Protein AF-0000000074026708 (afdb_homodimer)

Secondary structure (DSSP, 8-state):
---HHHHHHHHHHHHHHTTSS-TTPBPPPHHHHHHHHT--HHHHHHHHHHHHHTTSEEEETTTEEEE-PPPPPPTTBTTB---HHHHHHHTTPPEEEEEEEEEEEE--HHHHHHHT--TT-EEEEEEEEEEETTEEEEEEEEEEETTSHHHHHHHHHS---S-HHHHIIIII---EEEEEEEEE---TT-HHHHTT-SSTT--EEEEEEEEEETT--EEEEEEEEEETTT--EEEEEE---/---HHHHHHHHHHHHHHTTSS-TTPBPPPHHHHHHHHT--HHHHHHHHHHHHHTTSEEEETTTEEEE-PPPPPPTTBTTB---HHHHHHHTTPPEEEEEEEEEEEE--HHHHHHHT--TT-EEEEEEEEEEETTEEEEEEEEEEETTSHHHHHHHHHS---S-HHHHIIIII---EEEEEEEEE---TT-HHHHTT-SSTT--EEEEEEEEEETT--EEEEEEEEEETTT--EEEEEE---

Organism: NCBI:txid312168

Foldseek 3Di:
DPQPLVVLLVVVVVCDVVCVADAFDFDDDLVVSCVVSVHDSVSPVSNLVVCVVQVQWDQDPPPGIGGHDGDDDDQQEPQDDDWPCVQCVSLVFDKDDKDKDKDKDFADPVFCVLQVHDGRAIWIWIWIFIDTPRAGFKIKIKTFGCPDQVNVVCVVVVDQPDIPQVSCCPPVVFHWDDKDKDKDQDDLPPPVVVSRDPDSPFGKIWIWIFIATPVRRTGIIMTMIGRCVRGPYDHDDDDDD/DPQPLVVLLVVVVVCDVVCVADAFDFDDDLVVSCVVSVHDSVSPVSNLVVCVVQVQWDQDPPPGIGGHDGDDDDQQEPQDDDWPVVQCVSLVFDKDDKDKDKDKDFADPVFCVLQVHDGRAIWIWIWIFIDTPRATFKIKIKTFGCPDQVNVVCVVVVDQPDIPQVSCCPPVVFHWDDKDKDKDQDDLPDPVVVSRDPDSPFGKIWIWIFIATPVRHTGIIMTMIGRCVRGPYDHDDDDDD

Sequence (482 aa):
MIPSYLKIKEEIEKMIENKELAIGERLPSEYEMANYFNVSRDTFRSAVKLLEQEGKLLVKHGIGTFVIKPLSSIPSSLEKLQSMSSMIRIAGLKEGETKEEITKDQCNREWAEALDIKEGTSVIILERIRTANDEPVALTINIISKTSNLGRVLEQKGYLSGSLFTFLEKECNIHIIRADTEIIVPSKNDANIKKLQITKDTPVLLLKQVHYDERNKPIFYALDYFRNDIFRFWIRRERIEMIPSYLKIKEEIEKMIENKELAIGERLPSEYEMANYFNVSRDTFRSAVKLLEQEGKLLVKHGIGTFVIKPLSSIPSSLEKLQSMSSMIRIAGLKEGETKEEITKDQCNREWAEALDIKEGTSVIILERIRTANDEPVALTINIISKTSNLGRVLEQKGYLSGSLFTFLEKECNIHIIRADTEIIVPSKNDANIKKLQITKDTPVLLLKQVHYDERNKPIFYALDYFRNDIFRFWIRRERIE

Structure (mmCIF, N/CA/C/O backbone):
data_AF-0000000074026708-model_v1
#
loop_
_entity.id
_entity.type
_entity.pdbx_description
1 polymer 'GntR family transcriptional regulator'
#
loop_
_atom_site.group_PDB
_atom_site.id
_atom_site.type_symbol
_atom_site.label_atom_id
_atom_site.label_alt_id
_atom_site.label_comp_id
_atom_site.label_asym_id
_atom_site.label_entity_id
_atom_site.label_seq_id
_atom_site.pdbx_PDB_ins_code
_atom_site.Cartn_x
_atom_site.Cartn_y
_atom_site.Cartn_z
_atom_site.occupancy
_atom_site.B_iso_or_equiv
_atom_site.auth_seq_id
_atom_site.auth_comp_id
_atom_site.auth_asym_id
_atom_site.auth_atom_id
_atom_site.pdbx_PDB_model_num
ATOM 1 N N . MET A 1 1 ? 36.594 -9.57 10.727 1 55.69 1 MET A N 1
ATOM 2 C CA . MET A 1 1 ? 36.812 -8.164 11.086 1 55.69 1 MET A CA 1
ATOM 3 C C . MET A 1 1 ? 35.688 -7.293 10.5 1 55.69 1 MET A C 1
ATOM 5 O O . MET A 1 1 ? 35.281 -7.488 9.359 1 55.69 1 MET A O 1
ATOM 9 N N . ILE A 1 2 ? 34.969 -6.57 11.211 1 72.38 2 ILE A N 1
ATOM 10 C CA . ILE A 1 2 ? 33.875 -5.777 10.688 1 72.38 2 ILE A CA 1
ATOM 11 C C . ILE A 1 2 ? 34.406 -4.691 9.758 1 72.38 2 ILE A C 1
ATOM 13 O O . ILE A 1 2 ? 35.375 -4.016 10.078 1 72.38 2 ILE A O 1
ATOM 17 N N . PRO A 1 3 ? 33.969 -4.676 8.523 1 85.12 3 PRO A N 1
ATOM 18 C CA . PRO A 1 3 ? 34.438 -3.631 7.605 1 85.12 3 PRO A CA 1
ATOM 19 C C . PRO A 1 3 ? 34.406 -2.236 8.227 1 85.12 3 PRO A C 1
ATOM 21 O O . PRO A 1 3 ? 33.5 -1.93 9.008 1 85.12 3 PRO A O 1
ATOM 24 N N . SER A 1 4 ? 35.531 -1.54 8 1 87.5 4 SER A N 1
ATOM 25 C CA . SER A 1 4 ? 35.719 -0.222 8.602 1 87.5 4 SER A CA 1
ATOM 26 C C . SER A 1 4 ? 34.469 0.643 8.414 1 87.5 4 SER A C 1
ATOM 28 O O . SER A 1 4 ? 34.062 1.39 9.312 1 87.5 4 SER A O 1
ATOM 30 N N . TYR A 1 5 ? 33.844 0.557 7.277 1 90.12 5 TYR A N 1
ATOM 31 C CA . TYR A 1 5 ? 32.688 1.418 7.008 1 90.12 5 TYR A CA 1
ATOM 32 C C . TYR A 1 5 ? 31.547 1.093 7.941 1 90.12 5 TYR A C 1
ATOM 34 O O . TYR A 1 5 ? 30.781 1.981 8.32 1 90.12 5 TYR A O 1
ATOM 42 N N . LEU A 1 6 ? 31.391 -0.056 8.359 1 91.44 6 LEU A N 1
ATOM 43 C CA . LEU A 1 6 ? 30.328 -0.438 9.289 1 91.44 6 LEU A CA 1
ATOM 44 C C . LEU A 1 6 ? 30.594 0.13 10.68 1 91.44 6 LEU A C 1
ATOM 46 O O . LEU A 1 6 ? 29.672 0.529 11.383 1 91.44 6 LEU A O 1
ATOM 50 N N . LYS A 1 7 ? 31.938 0.086 11.023 1 91.75 7 LYS A N 1
ATOM 51 C CA . LYS A 1 7 ? 32.312 0.684 12.305 1 91.75 7 LYS A CA 1
ATOM 52 C C . LYS A 1 7 ? 31.969 2.172 12.336 1 91.75 7 LYS A C 1
ATOM 54 O O . LYS A 1 7 ? 31.438 2.672 13.336 1 91.75 7 LYS A O 1
ATOM 59 N N . ILE A 1 8 ? 32.25 2.809 11.281 1 93.69 8 ILE A N 1
ATOM 60 C CA . ILE A 1 8 ? 31.969 4.234 11.164 1 93.69 8 ILE A CA 1
ATOM 61 C C . ILE A 1 8 ? 30.453 4.473 11.227 1 93.69 8 ILE A C 1
ATOM 63 O O . ILE A 1 8 ? 30 5.395 11.898 1 93.69 8 ILE A O 1
ATOM 67 N N . LYS A 1 9 ? 29.719 3.682 10.484 1 94.5 9 LYS A N 1
ATOM 68 C CA . LYS A 1 9 ? 28.266 3.777 10.523 1 94.5 9 LYS A CA 1
ATOM 69 C C . LYS A 1 9 ? 27.75 3.721 11.953 1 94.5 9 LYS A C 1
ATOM 71 O O . LYS A 1 9 ? 26.922 4.547 12.352 1 94.5 9 LYS A O 1
ATOM 76 N N . GLU A 1 10 ? 28.203 2.791 12.68 1 93.44 10 GLU A N 1
ATOM 77 C CA . GLU A 1 10 ? 27.766 2.6 14.055 1 93.44 10 GLU A CA 1
ATOM 78 C C . GLU A 1 10 ? 28.125 3.799 14.93 1 93.44 10 GLU A C 1
ATOM 80 O O . GLU A 1 10 ? 27.344 4.223 15.773 1 93.44 10 GLU A O 1
ATOM 85 N N . GLU A 1 11 ? 29.297 4.277 14.727 1 93.5 11 GLU A N 1
ATOM 86 C CA . GLU A 1 11 ? 29.75 5.426 15.508 1 93.5 11 GLU A CA 1
ATOM 87 C C . GLU A 1 11 ? 28.875 6.648 15.234 1 93.5 11 GLU A C 1
ATOM 89 O O . GLU A 1 11 ? 28.5 7.363 16.156 1 93.5 11 GLU A O 1
ATOM 94 N N . ILE A 1 12 ? 28.594 6.789 14.023 1 94 12 ILE A N 1
ATOM 95 C CA . ILE A 1 12 ? 27.75 7.922 13.656 1 94 12 ILE A CA 1
ATOM 96 C C . ILE A 1 12 ? 26.359 7.75 14.266 1 94 12 ILE A C 1
ATOM 98 O O . ILE A 1 12 ? 25.781 8.703 14.789 1 94 12 ILE A O 1
ATOM 102 N N . GLU A 1 13 ? 25.859 6.562 14.172 1 93.31 13 GLU A N 1
ATOM 103 C CA . GLU A 1 13 ? 24.562 6.266 14.773 1 93.31 13 GLU A CA 1
ATOM 104 C C . GLU A 1 13 ? 24.562 6.598 16.266 1 93.31 13 GLU A C 1
ATOM 106 O O . GLU A 1 13 ? 23.609 7.168 16.781 1 93.31 13 GLU A O 1
ATOM 111 N N . LYS A 1 14 ? 25.609 6.285 16.906 1 92.75 14 LYS A N 1
ATOM 112 C CA . LYS A 1 14 ? 25.75 6.57 18.344 1 92.75 14 LYS A CA 1
ATOM 113 C C . LYS A 1 14 ? 25.766 8.078 18.594 1 92.75 14 LYS A C 1
ATOM 115 O O . LYS A 1 14 ? 25.156 8.555 19.562 1 92.75 14 LYS A O 1
ATOM 120 N N . MET A 1 15 ? 26.484 8.727 17.766 1 92.94 15 MET A N 1
ATOM 121 C CA . MET A 1 15 ? 26.562 10.18 17.906 1 92.94 15 MET A CA 1
ATOM 122 C C . MET A 1 15 ? 25.188 10.812 17.766 1 92.94 15 MET A C 1
ATOM 124 O O . MET A 1 15 ? 24.859 11.773 18.453 1 92.94 15 MET A O 1
ATOM 128 N N . ILE A 1 16 ? 24.391 10.219 16.922 1 91.06 16 ILE A N 1
ATOM 129 C CA . ILE A 1 16 ? 23.031 10.703 16.703 1 91.06 16 ILE A CA 1
ATOM 130 C C . ILE A 1 16 ? 22.172 10.383 17.922 1 91.06 16 ILE A C 1
ATOM 132 O O . ILE A 1 16 ? 21.453 11.242 18.422 1 91.06 16 ILE A O 1
ATOM 136 N N . GLU A 1 17 ? 22.297 9.203 18.375 1 87.81 17 GLU A N 1
ATOM 137 C CA . GLU A 1 17 ? 21.516 8.719 19.5 1 87.81 17 GLU A CA 1
ATOM 138 C C . GLU A 1 17 ? 21.844 9.5 20.766 1 87.81 17 GLU A C 1
ATOM 140 O O . GLU A 1 17 ? 20.938 9.797 21.562 1 87.81 17 GLU A O 1
ATOM 145 N N . ASN A 1 18 ? 23.125 9.852 20.875 1 91 18 ASN A N 1
ATOM 146 C CA . ASN A 1 18 ? 23.578 10.562 22.062 1 91 18 ASN A CA 1
ATOM 147 C C . ASN A 1 18 ? 23.406 12.07 21.922 1 91 18 ASN A C 1
ATOM 149 O O . ASN A 1 18 ? 23.875 12.836 22.766 1 91 18 ASN A O 1
ATOM 153 N N . LYS A 1 19 ? 22.828 12.461 20.828 1 88.81 19 LYS A N 1
ATOM 154 C CA . LYS A 1 19 ? 22.484 13.852 20.562 1 88.81 19 LYS A CA 1
ATOM 155 C C . LYS A 1 19 ? 23.734 14.695 20.359 1 88.81 19 LYS A C 1
ATOM 157 O O . LYS A 1 19 ? 23.703 15.914 20.562 1 88.81 19 LYS A O 1
ATOM 162 N N . GLU A 1 20 ? 24.844 14.023 20.109 1 90.81 20 GLU A N 1
ATOM 163 C CA . GLU A 1 20 ? 26.031 14.742 19.688 1 90.81 20 GLU A CA 1
ATOM 164 C C . GLU A 1 20 ? 25.828 15.344 18.297 1 90.81 20 GLU A C 1
ATOM 166 O O . GLU A 1 20 ? 26.391 16.406 17.984 1 90.81 20 GLU A O 1
ATOM 171 N N . LEU A 1 21 ? 25.125 14.648 17.5 1 91.81 21 LEU A N 1
ATOM 172 C CA . LEU A 1 21 ? 24.609 15.133 16.219 1 91.81 21 LEU A CA 1
ATOM 173 C C . LEU A 1 21 ? 23.094 15.312 16.266 1 91.81 21 LEU A C 1
ATOM 175 O O . LEU A 1 21 ? 22.344 14.336 16.391 1 91.81 21 LEU A O 1
ATOM 179 N N . ALA A 1 22 ? 22.672 16.5 16.188 1 90.69 22 ALA A N 1
ATOM 180 C CA . ALA A 1 22 ? 21.25 16.797 16.344 1 90.69 22 ALA A CA 1
ATOM 181 C C . ALA A 1 22 ? 20.484 16.578 15.039 1 90.69 22 ALA A C 1
ATOM 183 O O . ALA A 1 22 ? 21.031 16.781 13.953 1 90.69 22 ALA A O 1
ATOM 184 N N . ILE A 1 23 ? 19.25 16.156 15.156 1 88.69 23 ILE A N 1
ATOM 185 C CA . ILE A 1 23 ? 18.375 16.047 13.984 1 88.69 23 ILE A CA 1
ATOM 186 C C . ILE A 1 23 ? 18.297 17.391 13.281 1 88.69 23 ILE A C 1
ATOM 188 O O . ILE A 1 23 ? 18.094 18.422 13.922 1 88.69 23 ILE A O 1
ATOM 192 N N . GLY A 1 24 ? 18.547 17.344 12.008 1 88.38 24 GLY A N 1
ATOM 193 C CA . GLY A 1 24 ? 18.531 18.562 11.211 1 88.38 24 GLY A CA 1
ATOM 194 C C . GLY A 1 24 ? 19.906 19.172 11 1 88.38 24 GLY A C 1
ATOM 195 O O . GLY A 1 24 ? 20.078 20.016 10.125 1 88.38 24 GLY A O 1
ATOM 196 N N . GLU A 1 25 ? 20.859 18.734 11.703 1 91.69 25 GLU A N 1
ATOM 197 C CA . GLU A 1 25 ? 22.219 19.297 11.664 1 91.69 25 GLU A CA 1
ATOM 198 C C . GLU A 1 25 ? 22.953 18.859 10.406 1 91.69 25 GLU A C 1
ATOM 200 O O . GLU A 1 25 ? 22.859 17.703 9.992 1 91.69 25 GLU A O 1
ATOM 205 N N . ARG A 1 26 ? 23.688 19.812 9.836 1 93.88 26 ARG A N 1
ATOM 206 C CA . ARG A 1 26 ? 24.578 19.5 8.719 1 93.88 26 ARG A CA 1
ATOM 207 C C . ARG A 1 26 ? 25.891 18.906 9.211 1 93.88 26 ARG A C 1
ATOM 209 O O . ARG A 1 26 ? 26.531 19.453 10.109 1 93.88 26 ARG A O 1
ATOM 216 N N . LEU A 1 27 ? 26.234 17.797 8.617 1 94.62 27 LEU A N 1
ATOM 217 C CA . LEU A 1 27 ? 27.531 17.219 8.953 1 94.62 27 LEU A CA 1
ATOM 218 C C . LEU A 1 27 ? 28.656 18.062 8.383 1 94.62 27 LEU A C 1
ATOM 220 O O . LEU A 1 27 ? 28.5 18.703 7.344 1 94.62 27 LEU A O 1
ATOM 224 N N . PRO A 1 28 ? 29.812 17.969 9.086 1 93.56 28 PRO A N 1
ATOM 225 C CA . PRO A 1 28 ? 31.016 18.531 8.453 1 93.56 28 PRO A CA 1
ATOM 226 C C . PRO A 1 28 ? 31.312 17.906 7.09 1 93.56 28 PRO A C 1
ATOM 228 O O . PRO A 1 28 ? 30.656 16.938 6.695 1 93.56 28 PRO A O 1
ATOM 231 N N . SER A 1 29 ? 32.25 18.484 6.348 1 93.25 29 SER A N 1
ATOM 232 C CA . SER A 1 29 ? 32.562 18 5.012 1 93.25 29 SER A CA 1
ATOM 233 C C . SER A 1 29 ? 33.031 16.547 5.047 1 93.25 29 SER A C 1
ATOM 235 O O . SER A 1 29 ? 33.5 16.062 6.082 1 93.25 29 SER A O 1
ATOM 237 N N . GLU A 1 30 ? 32.875 15.945 3.871 1 93 30 GLU A N 1
ATOM 238 C CA . GLU A 1 30 ? 33.344 14.562 3.742 1 93 30 GLU A CA 1
ATOM 239 C C . GLU A 1 30 ? 34.812 14.438 4.141 1 93 30 GLU A C 1
ATOM 241 O O . GLU A 1 30 ? 35.188 13.484 4.824 1 93 30 GLU A O 1
ATOM 246 N N . TYR A 1 31 ? 35.594 15.438 3.727 1 92.88 31 TYR A N 1
ATOM 247 C CA . TYR A 1 31 ? 37.031 15.453 4.047 1 92.88 31 TYR A CA 1
ATOM 248 C C . TYR A 1 31 ? 37.25 15.531 5.555 1 92.88 31 TYR A C 1
ATOM 250 O O . TYR A 1 31 ? 38 14.742 6.117 1 92.88 31 TYR A O 1
ATOM 258 N N . GLU A 1 32 ? 36.594 16.438 6.184 1 95.12 32 GLU A N 1
ATOM 259 C CA . GLU A 1 32 ? 36.719 16.641 7.621 1 95.12 32 GLU A CA 1
ATOM 260 C C . GLU A 1 32 ? 36.281 15.398 8.398 1 95.12 32 GLU A C 1
ATOM 262 O O . GLU A 1 32 ? 36.938 15 9.359 1 95.12 32 GLU A O 1
ATOM 267 N N . MET A 1 33 ? 35.281 14.758 7.969 1 95.12 33 MET A N 1
ATOM 268 C CA . MET A 1 33 ? 34.719 13.602 8.68 1 95.12 33 MET A CA 1
ATOM 269 C C . MET A 1 33 ? 35.625 12.375 8.484 1 95.12 33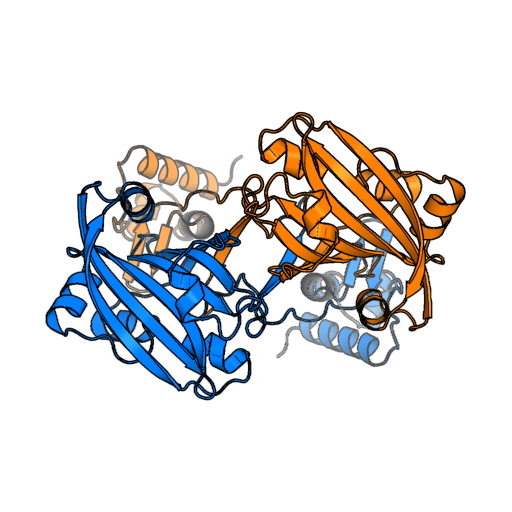 MET A C 1
ATOM 271 O O . MET A 1 33 ? 35.844 11.617 9.422 1 95.12 33 MET A O 1
ATOM 275 N N . ALA A 1 34 ? 36.031 12.203 7.254 1 94.75 34 ALA A N 1
ATOM 276 C CA . ALA A 1 34 ? 36.969 11.117 6.996 1 94.75 34 ALA A CA 1
ATOM 277 C C . ALA A 1 34 ? 38.219 11.25 7.867 1 94.75 34 ALA A C 1
ATOM 279 O O . ALA A 1 34 ? 38.688 10.266 8.445 1 94.75 34 ALA A O 1
ATOM 280 N N . ASN A 1 35 ? 38.719 12.477 8 1 95.19 35 ASN A N 1
ATOM 281 C CA . ASN A 1 35 ? 39.875 12.75 8.852 1 95.19 35 ASN A CA 1
ATOM 282 C C . ASN A 1 35 ? 39.562 12.477 10.32 1 95.19 35 ASN A C 1
ATOM 284 O O . ASN A 1 35 ? 40.375 11.898 11.031 1 95.19 35 ASN A O 1
ATOM 288 N N . TYR A 1 36 ? 38.438 12.852 10.695 1 94.19 36 TYR A N 1
ATOM 289 C CA . TYR A 1 36 ? 38.031 12.664 12.07 1 94.19 36 TYR A CA 1
ATOM 290 C C . TYR A 1 36 ? 38 11.188 12.445 1 94.19 36 TYR A C 1
ATOM 292 O O . TYR A 1 36 ? 38.438 10.812 13.539 1 94.19 36 TYR A O 1
ATOM 300 N N . PHE A 1 37 ? 37.594 10.352 11.562 1 94.62 37 PHE A N 1
ATOM 301 C CA . PHE A 1 37 ? 37.469 8.93 11.828 1 94.62 37 PHE A CA 1
ATOM 302 C C . PHE A 1 37 ? 38.719 8.18 11.406 1 94.62 37 PHE A C 1
ATOM 304 O O . PHE A 1 37 ? 38.812 6.965 11.57 1 94.62 37 PHE A O 1
ATOM 311 N N . ASN A 1 38 ? 39.594 8.867 10.812 1 94.44 38 ASN A N 1
ATOM 312 C CA . ASN A 1 38 ? 40.875 8.312 10.359 1 94.44 38 ASN A CA 1
ATOM 313 C C . ASN A 1 38 ? 40.656 7.215 9.32 1 94.44 38 ASN A C 1
ATOM 315 O O . ASN A 1 38 ? 41.219 6.113 9.469 1 94.44 38 ASN A O 1
ATOM 319 N N . VAL A 1 39 ? 39.844 7.547 8.336 1 94.88 39 VAL A N 1
ATOM 320 C CA . VAL A 1 39 ? 39.594 6.613 7.238 1 94.88 39 VAL A CA 1
ATOM 321 C C . VAL A 1 39 ? 39.656 7.359 5.906 1 94.88 39 VAL A C 1
ATOM 323 O O . VAL A 1 39 ? 39.75 8.586 5.875 1 94.88 39 VAL A O 1
ATOM 326 N N . SER A 1 40 ? 39.656 6.578 4.832 1 94 40 SER A N 1
ATOM 327 C CA . SER A 1 40 ? 39.594 7.184 3.506 1 94 40 SER A CA 1
ATOM 328 C C . SER A 1 40 ? 38.219 7.793 3.234 1 94 40 SER A C 1
ATOM 330 O O . SER A 1 40 ? 37.25 7.441 3.893 1 94 40 SER A O 1
ATOM 332 N N . ARG A 1 41 ? 38.25 8.719 2.244 1 93.81 41 ARG A N 1
ATOM 333 C C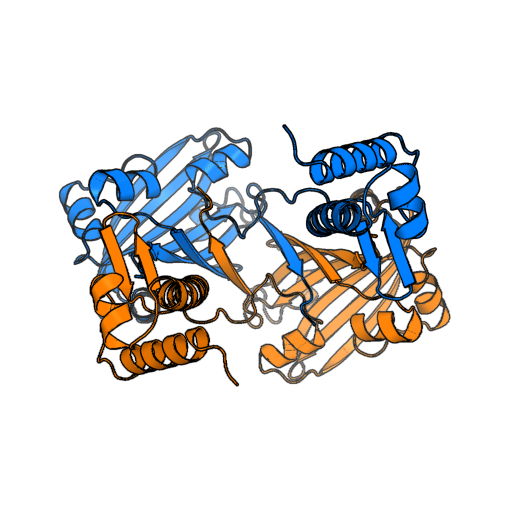A . ARG A 1 41 ? 36.969 9.32 1.841 1 93.81 41 ARG A CA 1
ATOM 334 C C . ARG A 1 41 ? 36 8.266 1.31 1 93.81 41 ARG A C 1
ATOM 336 O O . ARG A 1 41 ? 34.812 8.344 1.549 1 93.81 41 ARG A O 1
ATOM 343 N N . ASP A 1 42 ? 36.562 7.25 0.685 1 93.38 42 ASP A N 1
ATOM 344 C CA . ASP A 1 42 ? 35.75 6.195 0.11 1 93.38 42 ASP A CA 1
ATOM 345 C C . ASP A 1 42 ? 35.062 5.363 1.203 1 93.38 42 ASP A C 1
ATOM 347 O O . ASP A 1 42 ? 33.906 5 1.087 1 93.38 42 ASP A O 1
ATOM 351 N N . THR A 1 43 ? 35.812 5.066 2.123 1 92.25 43 THR A N 1
ATOM 352 C CA . THR A 1 43 ? 35.281 4.316 3.26 1 92.25 43 THR A CA 1
ATOM 353 C C . THR A 1 43 ? 34.188 5.102 3.963 1 92.25 43 THR A C 1
ATOM 355 O O . THR A 1 43 ? 33.125 4.547 4.285 1 92.25 43 THR A O 1
ATOM 358 N N . PHE A 1 44 ? 34.469 6.371 4.152 1 95.62 44 PHE A N 1
ATOM 359 C CA . PHE A 1 44 ? 33.469 7.219 4.793 1 95.62 44 PHE A CA 1
ATOM 360 C C . PHE A 1 44 ? 32.188 7.293 3.949 1 95.62 44 PHE A C 1
ATOM 362 O O . PHE A 1 44 ? 31.078 7.188 4.477 1 95.62 44 PHE A O 1
ATOM 369 N N . ARG A 1 45 ? 32.344 7.383 2.676 1 94 45 ARG A N 1
ATOM 370 C CA . ARG A 1 45 ? 31.219 7.465 1.757 1 94 45 ARG A CA 1
ATOM 371 C C . ARG A 1 45 ? 30.359 6.207 1.832 1 94 45 ARG A C 1
ATOM 373 O O . ARG A 1 45 ? 29.141 6.285 1.745 1 94 45 ARG A O 1
ATOM 380 N N . SER A 1 46 ? 30.953 5.109 1.999 1 93.88 46 SER A N 1
ATOM 381 C CA . SER A 1 46 ? 30.234 3.85 2.117 1 93.88 46 SER A CA 1
ATOM 382 C C . SER A 1 46 ? 29.359 3.832 3.367 1 93.88 46 SER A C 1
ATOM 384 O O . SER A 1 46 ? 28.219 3.354 3.33 1 93.88 46 SER A O 1
ATOM 386 N N . ALA A 1 47 ? 29.875 4.375 4.395 1 94.06 47 ALA A N 1
ATOM 387 C CA . ALA A 1 47 ? 29.109 4.461 5.637 1 94.06 47 ALA A CA 1
ATOM 388 C C . ALA A 1 47 ? 27.922 5.402 5.48 1 94.06 47 ALA A C 1
ATOM 390 O O . ALA A 1 47 ? 26.812 5.082 5.91 1 94.06 47 ALA A O 1
ATOM 391 N N . VAL A 1 48 ? 28.203 6.465 4.816 1 94.44 48 VAL A N 1
ATOM 392 C CA . VAL A 1 48 ? 27.172 7.477 4.605 1 94.44 48 VAL A CA 1
ATOM 393 C C . VAL A 1 48 ? 26.062 6.906 3.721 1 94.44 48 VAL A C 1
ATOM 395 O O . VAL A 1 48 ? 24.875 7.117 3.988 1 94.44 48 VAL A O 1
ATOM 398 N N . LYS A 1 49 ? 26.469 6.195 2.807 1 93.12 49 LYS A N 1
ATOM 399 C CA . LYS A 1 49 ? 25.5 5.59 1.896 1 93.12 49 LYS A CA 1
ATOM 400 C C . LYS A 1 49 ? 24.547 4.652 2.639 1 93.12 49 LYS A C 1
ATOM 402 O O . LYS A 1 49 ? 23.344 4.66 2.398 1 93.12 49 LYS A O 1
ATOM 407 N N . LEU A 1 50 ? 25.047 3.916 3.488 1 91.44 50 LEU A N 1
ATOM 408 C CA . LEU A 1 50 ? 24.234 2.992 4.273 1 91.44 50 LEU A CA 1
ATOM 409 C C . LEU A 1 50 ? 23.266 3.75 5.176 1 91.44 50 LEU A C 1
ATOM 411 O O . LEU A 1 50 ? 22.094 3.393 5.277 1 91.44 50 LEU A O 1
ATOM 415 N N . LEU A 1 51 ? 23.812 4.77 5.777 1 92.56 51 LEU A N 1
ATOM 416 C CA . LEU A 1 51 ? 22.984 5.57 6.676 1 92.56 51 LEU A CA 1
ATOM 417 C C . LEU A 1 51 ? 21.891 6.305 5.902 1 92.56 51 LEU A C 1
ATOM 419 O O . LEU A 1 51 ? 20.781 6.504 6.418 1 92.56 51 LEU A O 1
ATOM 423 N N . GLU A 1 52 ? 22.234 6.668 4.711 1 91.44 52 GLU A N 1
ATOM 424 C CA . GLU A 1 52 ? 21.25 7.297 3.842 1 91.44 52 GLU A CA 1
ATOM 425 C C . GLU A 1 52 ? 20.141 6.316 3.461 1 91.44 52 GLU A C 1
ATOM 427 O O . GLU A 1 52 ? 18.953 6.656 3.508 1 91.44 52 GLU A O 1
ATOM 432 N N . GLN A 1 53 ? 20.547 5.156 3.207 1 86.06 53 GLN A N 1
ATOM 433 C CA . GLN A 1 53 ? 19.594 4.109 2.863 1 86.06 53 GLN A CA 1
ATOM 434 C C . GLN A 1 53 ? 18.656 3.809 4.035 1 86.06 53 GLN A C 1
ATOM 436 O O . GLN A 1 53 ? 17.484 3.516 3.836 1 86.06 53 GLN A O 1
ATOM 441 N N . GLU A 1 54 ? 19.188 3.947 5.141 1 85.5 54 GLU A N 1
ATOM 442 C CA . GLU A 1 54 ? 18.422 3.66 6.348 1 85.5 54 GLU A CA 1
ATOM 443 C C . GLU A 1 54 ? 17.594 4.867 6.773 1 85.5 54 GLU A C 1
ATOM 445 O O . GLU A 1 54 ? 16.844 4.801 7.75 1 85.5 54 GLU A O 1
ATOM 450 N N . GLY A 1 55 ? 17.844 5.949 6.086 1 87.62 55 GLY A N 1
ATOM 451 C CA . GLY A 1 55 ? 17.047 7.141 6.34 1 87.62 55 GLY A CA 1
ATOM 452 C C . GLY A 1 55 ? 17.531 7.938 7.535 1 87.62 55 GLY A C 1
ATOM 453 O O . GLY A 1 55 ? 16.75 8.641 8.18 1 87.62 55 GLY A O 1
ATOM 454 N N . LYS A 1 56 ? 18.703 7.758 7.863 1 90.75 56 LYS A N 1
ATOM 455 C CA . LYS A 1 56 ? 19.234 8.469 9.016 1 90.75 56 LYS A CA 1
ATOM 456 C C . LYS A 1 56 ? 20 9.719 8.586 1 90.75 56 LYS A C 1
ATOM 458 O O . LYS A 1 56 ? 20.219 10.633 9.391 1 90.75 56 LYS A O 1
ATOM 463 N N . LEU A 1 57 ? 20.484 9.688 7.348 1 92.88 57 LEU A N 1
ATOM 464 C CA . LEU A 1 57 ? 21.141 10.836 6.75 1 92.88 57 LEU A CA 1
ATOM 465 C C . LEU A 1 57 ? 20.5 11.211 5.418 1 92.88 57 LEU A C 1
ATOM 467 O O . LEU A 1 57 ? 19.922 10.352 4.746 1 92.88 57 LEU A O 1
ATOM 471 N N . LEU A 1 58 ? 20.547 12.453 5.113 1 93 58 LEU A N 1
ATOM 472 C CA . LEU A 1 58 ? 20.141 12.969 3.812 1 93 58 LEU A CA 1
ATOM 473 C C . LEU A 1 58 ? 21.297 13.664 3.109 1 93 58 LEU A C 1
ATOM 475 O O . LEU A 1 58 ? 21.844 14.648 3.619 1 93 58 LEU A O 1
ATOM 479 N N . VAL A 1 59 ? 21.656 13.102 1.981 1 92.88 59 VAL A N 1
ATOM 480 C CA . VAL A 1 59 ? 22.766 13.68 1.224 1 92.88 59 VAL A CA 1
ATOM 481 C C . VAL A 1 59 ? 22.219 14.586 0.124 1 92.88 59 VAL A C 1
ATOM 483 O O . VAL A 1 59 ? 21.422 14.148 -0.719 1 92.88 59 VAL A O 1
ATOM 486 N N . LYS A 1 60 ? 22.531 15.828 0.176 1 90.25 60 LYS A N 1
ATOM 487 C CA . LYS A 1 60 ? 22.219 16.781 -0.885 1 90.25 60 LYS A CA 1
ATOM 488 C C . LYS A 1 60 ? 23.484 17.188 -1.646 1 90.25 60 LYS A C 1
ATOM 490 O O . LYS A 1 60 ? 24.312 17.922 -1.126 1 90.25 60 LYS A O 1
ATOM 495 N N . HIS A 1 61 ? 23.484 16.719 -2.834 1 86.44 61 HIS A N 1
ATOM 496 C CA . HIS A 1 61 ? 24.688 16.938 -3.629 1 86.44 61 HIS A CA 1
ATOM 497 C C . HIS A 1 61 ? 24.969 18.438 -3.783 1 86.44 61 HIS A C 1
ATOM 499 O O . HIS A 1 61 ? 24.062 19.203 -4.141 1 86.44 61 HIS A O 1
ATOM 505 N N . GLY A 1 62 ? 26.141 18.75 -3.551 1 87.56 62 GLY A N 1
ATOM 506 C CA . GLY A 1 62 ? 26.578 20.141 -3.674 1 87.56 62 GLY A CA 1
ATOM 507 C C . GLY A 1 62 ? 26.172 21 -2.494 1 87.56 62 GLY A C 1
ATOM 508 O O . GLY A 1 62 ? 26.531 22.172 -2.43 1 87.56 62 GLY A O 1
ATOM 509 N N . ILE A 1 63 ? 25.391 20.5 -1.629 1 89.31 63 ILE A N 1
ATOM 510 C CA . ILE A 1 63 ? 24.922 21.281 -0.491 1 89.31 63 ILE A CA 1
ATOM 511 C C . ILE A 1 63 ? 25.5 20.719 0.802 1 89.31 63 ILE A C 1
ATOM 513 O O . ILE A 1 63 ? 26.156 21.422 1.564 1 89.31 63 ILE A O 1
ATOM 517 N N . GLY A 1 64 ? 25.266 19.344 0.991 1 92.75 64 GLY A N 1
ATOM 518 C CA . GLY A 1 64 ? 25.797 18.734 2.197 1 92.75 64 GLY A CA 1
ATOM 519 C C . GLY A 1 64 ? 25.031 17.516 2.639 1 92.75 64 GLY A C 1
ATOM 520 O O . GLY A 1 64 ? 24.156 17.016 1.908 1 92.75 64 GLY A O 1
ATOM 521 N N . THR A 1 65 ? 25.453 16.922 3.785 1 94.31 65 THR A N 1
ATOM 522 C CA . THR A 1 65 ? 24.828 15.766 4.422 1 94.31 65 THR A CA 1
ATOM 523 C C . THR A 1 65 ? 24.172 16.156 5.738 1 94.31 65 THR A C 1
ATOM 525 O O . THR A 1 65 ? 24.797 16.812 6.578 1 94.31 65 THR A O 1
ATOM 528 N N . PHE A 1 66 ? 22.938 15.773 5.918 1 94.12 66 PHE A N 1
ATOM 529 C CA . PHE A 1 66 ? 22.156 16.203 7.082 1 94.12 66 PHE A CA 1
ATOM 530 C C . PHE A 1 66 ? 21.688 15 7.891 1 94.12 66 PHE A C 1
ATOM 532 O O . PHE A 1 66 ? 21.312 13.977 7.32 1 94.12 66 PHE A O 1
ATOM 539 N N . VAL A 1 67 ? 21.672 15.188 9.227 1 93.25 67 VAL A N 1
ATOM 540 C CA . VAL A 1 67 ? 21.062 14.188 10.102 1 93.25 67 VAL A CA 1
ATOM 541 C C . VAL A 1 67 ? 19.531 14.344 10.062 1 93.25 67 VAL A C 1
ATOM 543 O O . VAL A 1 67 ? 19.016 15.445 10.227 1 93.25 67 VAL A O 1
ATOM 546 N N . ILE A 1 68 ? 18.891 13.219 9.828 1 90.44 68 ILE A N 1
ATOM 547 C CA . ILE A 1 68 ? 17.422 13.281 9.805 1 90.44 68 ILE A CA 1
ATOM 548 C C . ILE A 1 68 ? 16.859 12.203 10.734 1 90.44 68 ILE A C 1
ATOM 550 O O . ILE A 1 68 ? 17.516 11.203 11.008 1 90.44 68 ILE A O 1
ATOM 554 N N . LYS A 1 69 ? 15.695 12.516 11.32 1 85.5 69 LYS A N 1
ATOM 555 C CA . LYS A 1 69 ? 15.016 11.547 12.172 1 85.5 69 LYS A CA 1
ATOM 556 C C . LYS A 1 69 ? 14.453 10.391 11.352 1 85.5 69 LYS A C 1
ATOM 558 O O . LYS A 1 69 ? 13.648 10.602 10.445 1 85.5 69 LYS A O 1
ATOM 563 N N . PRO A 1 70 ? 14.93 9.195 11.703 1 82.06 70 PRO A N 1
ATOM 564 C CA . PRO A 1 70 ? 14.312 8.078 10.984 1 82.06 70 PRO A CA 1
ATOM 565 C C . PRO A 1 70 ? 12.805 7.984 11.227 1 82.06 70 PRO A C 1
ATOM 567 O O . PRO A 1 70 ? 12.328 8.305 12.32 1 82.06 70 PRO A O 1
ATOM 570 N N . LEU A 1 71 ? 12.125 7.598 10.164 1 83.31 71 LEU A N 1
ATOM 571 C CA . LEU A 1 71 ? 10.688 7.426 10.305 1 83.31 71 LEU A CA 1
ATOM 572 C C . LEU A 1 71 ? 10.367 6.176 11.117 1 83.31 71 LEU A C 1
ATOM 574 O O . LEU A 1 71 ? 11.078 5.172 11.031 1 83.31 71 LEU A O 1
ATOM 578 N N . SER A 1 72 ? 9.32 6.328 11.914 1 79.19 72 SER A N 1
ATOM 579 C CA . SER A 1 72 ? 8.852 5.168 12.664 1 79.19 72 SER A CA 1
ATOM 580 C C . SER A 1 72 ? 8.352 4.07 11.719 1 79.19 72 SER A C 1
ATOM 582 O O . SER A 1 72 ? 7.941 4.352 10.594 1 79.19 72 SER A O 1
ATOM 584 N N . SER A 1 73 ? 8.5 2.844 12.234 1 76.19 73 SER A N 1
ATOM 585 C CA . SER A 1 73 ? 7.941 1.729 11.477 1 76.19 73 SER A CA 1
ATOM 586 C C . SER A 1 73 ? 6.422 1.818 11.398 1 76.19 73 SER A C 1
ATOM 588 O O . SER A 1 73 ? 5.773 2.311 12.32 1 76.19 73 SER A O 1
ATOM 590 N N . ILE A 1 74 ? 5.902 1.491 10.234 1 80.19 74 ILE A N 1
ATOM 591 C CA . ILE A 1 74 ? 4.453 1.407 10.102 1 80.19 74 ILE A CA 1
ATOM 592 C C . ILE A 1 74 ? 3.98 0.001 10.461 1 80.19 74 ILE A C 1
ATOM 594 O O . ILE A 1 74 ? 4.531 -0.99 9.969 1 80.19 74 ILE A O 1
ATOM 598 N N . PRO A 1 75 ? 3.109 -0.005 11.367 1 74.62 75 PRO A N 1
ATOM 599 C CA . PRO A 1 75 ? 2.58 -1.323 11.719 1 74.62 75 PRO A CA 1
ATOM 600 C C . PRO A 1 75 ? 1.715 -1.926 10.617 1 74.62 75 PRO A C 1
ATOM 602 O O . PRO A 1 75 ? 1.133 -1.192 9.812 1 74.62 75 PRO A O 1
ATOM 605 N N . SER A 1 76 ? 1.637 -3.268 10.5 1 76.56 76 SER A N 1
ATOM 606 C CA . SER A 1 76 ? 0.745 -3.984 9.594 1 76.56 76 SER A CA 1
ATOM 607 C C . SER A 1 76 ? 0.829 -3.424 8.18 1 76.56 76 SER A C 1
ATOM 609 O O . SER A 1 76 ? -0.197 -3.141 7.555 1 76.56 76 SER A O 1
ATOM 611 N N . SER A 1 77 ? 2.02 -3.203 7.762 1 87.38 77 SER A N 1
ATOM 612 C CA . SER A 1 77 ? 2.215 -2.67 6.414 1 87.38 77 SER A CA 1
ATOM 613 C C . SER A 1 77 ? 1.484 -3.514 5.375 1 87.38 77 SER A C 1
ATOM 615 O O . SER A 1 77 ? 1.683 -4.727 5.301 1 87.38 77 SER A O 1
ATOM 617 N N . LEU A 1 78 ? 0.645 -2.857 4.648 1 93.75 78 LEU A N 1
ATOM 618 C CA . LEU A 1 78 ? -0.179 -3.523 3.646 1 93.75 78 LEU A CA 1
ATOM 619 C C . LEU A 1 78 ? 0.688 -4.145 2.557 1 93.75 78 LEU A C 1
ATOM 621 O O . LEU A 1 78 ? 0.23 -5.016 1.814 1 93.75 78 LEU A O 1
ATOM 625 N N . GLU A 1 79 ? 1.924 -3.734 2.428 1 91.44 79 GLU A N 1
ATOM 626 C CA . GLU A 1 79 ? 2.826 -4.297 1.43 1 91.44 79 GLU A CA 1
ATOM 627 C C . GLU A 1 79 ? 3.248 -5.715 1.802 1 91.44 79 GLU A C 1
ATOM 629 O O . GLU A 1 79 ? 3.705 -6.477 0.947 1 91.44 79 GLU A O 1
ATOM 634 N N . LYS A 1 80 ? 3.172 -6.012 3.057 1 92.56 80 LYS A N 1
ATOM 635 C CA . LYS A 1 80 ? 3.547 -7.34 3.529 1 92.56 80 LYS A CA 1
ATOM 636 C C . LYS A 1 80 ? 2.361 -8.297 3.469 1 92.56 80 LYS A C 1
ATOM 638 O O . LYS A 1 80 ? 1.348 -8.086 4.137 1 92.56 80 LYS A O 1
ATOM 643 N N . LEU A 1 81 ? 2.529 -9.281 2.703 1 95.62 81 LEU A N 1
ATOM 644 C CA . LEU A 1 81 ? 1.514 -10.328 2.623 1 95.62 81 LEU A CA 1
ATOM 645 C C . LEU A 1 81 ? 1.68 -11.336 3.754 1 95.62 81 LEU A C 1
ATOM 647 O O . LEU A 1 81 ? 2.75 -11.93 3.91 1 95.62 81 LEU A O 1
ATOM 651 N N . GLN A 1 82 ? 0.627 -11.43 4.547 1 91.81 82 GLN A N 1
ATOM 652 C CA . GLN A 1 82 ? 0.64 -12.336 5.688 1 91.81 82 GLN A CA 1
ATOM 653 C C . GLN A 1 82 ? -0.588 -13.242 5.684 1 91.81 82 GLN A C 1
ATOM 655 O O . GLN A 1 82 ? -1.602 -12.922 5.059 1 91.81 82 GLN A O 1
ATOM 660 N N . SER A 1 83 ? -0.396 -14.367 6.367 1 92 83 SER A N 1
ATOM 661 C CA . SER A 1 83 ? -1.56 -15.227 6.555 1 92 83 SER A CA 1
ATOM 662 C C . SER A 1 83 ? -2.582 -14.586 7.484 1 92 83 SER A C 1
ATOM 664 O O . SER A 1 83 ? -2.248 -13.672 8.242 1 92 83 SER A O 1
ATOM 666 N N . MET A 1 84 ? -3.73 -15.062 7.453 1 92.5 84 MET A N 1
ATOM 667 C CA . MET A 1 84 ? -4.777 -14.547 8.328 1 92.5 84 MET A CA 1
ATOM 668 C C . MET A 1 84 ? -4.426 -14.781 9.797 1 92.5 84 MET A C 1
ATOM 670 O O . MET A 1 84 ? -4.621 -13.906 10.641 1 92.5 84 MET A O 1
ATOM 674 N N . SER A 1 85 ? -3.922 -15.969 10.055 1 90.19 85 SER A N 1
ATOM 675 C CA . SER A 1 85 ? -3.512 -16.281 11.422 1 90.19 85 SER A CA 1
ATOM 676 C C . SER A 1 85 ? -2.475 -15.281 11.93 1 90.19 85 SER A C 1
ATOM 678 O O . SER A 1 85 ? -2.568 -14.797 13.055 1 90.19 85 SER A O 1
ATOM 680 N N . SER A 1 86 ? -1.534 -15.008 11.109 1 89.56 86 SER A N 1
ATOM 681 C CA . SER A 1 86 ? -0.5 -14.039 11.461 1 89.56 86 SER A CA 1
ATOM 682 C C . SER A 1 86 ? -1.095 -12.656 11.695 1 89.56 86 SER A C 1
ATOM 684 O O . SER A 1 86 ? -0.707 -11.961 12.641 1 89.56 86 SER A O 1
ATOM 686 N N . MET A 1 87 ? -2.002 -12.266 10.891 1 91.5 87 MET A N 1
ATOM 687 C CA . MET A 1 87 ? -2.627 -10.945 11.008 1 91.5 87 MET A CA 1
ATOM 688 C C . MET A 1 87 ? -3.391 -10.828 12.32 1 91.5 87 MET A C 1
ATOM 690 O O . MET A 1 87 ? -3.33 -9.789 12.984 1 91.5 87 MET A O 1
ATOM 694 N N . ILE A 1 88 ? -4.094 -11.844 12.695 1 91.38 88 ILE A N 1
ATOM 695 C CA . ILE A 1 88 ? -4.844 -11.844 13.945 1 91.38 88 ILE A CA 1
ATOM 696 C C . ILE A 1 88 ? -3.883 -11.711 15.125 1 91.38 88 ILE A C 1
ATOM 698 O O . ILE A 1 88 ? -4.121 -10.922 16.031 1 91.38 88 ILE A O 1
ATOM 702 N N . ARG A 1 89 ? -2.799 -12.398 15.047 1 88.19 89 ARG A N 1
ATOM 703 C CA . ARG A 1 89 ? -1.795 -12.344 16.094 1 88.19 89 ARG A CA 1
ATOM 704 C C . ARG A 1 89 ? -1.181 -10.953 16.203 1 88.19 89 ARG A C 1
ATOM 706 O O . ARG A 1 89 ? -1.019 -10.414 17.297 1 88.19 89 ARG A O 1
ATOM 713 N N . ILE A 1 90 ? -0.89 -10.383 15.102 1 85.94 90 ILE A N 1
ATOM 714 C CA . ILE A 1 90 ? -0.274 -9.055 15.047 1 85.94 90 ILE A CA 1
ATOM 715 C C . ILE A 1 90 ? -1.238 -8.016 15.609 1 85.94 90 ILE A C 1
ATOM 717 O O . ILE A 1 90 ? -0.813 -7.051 16.25 1 85.94 90 ILE A O 1
ATOM 721 N N . ALA A 1 91 ? -2.482 -8.266 15.391 1 87.62 91 ALA A N 1
ATOM 722 C CA . ALA A 1 91 ? -3.496 -7.359 15.93 1 87.62 91 ALA A CA 1
ATOM 723 C C . ALA A 1 91 ? -3.637 -7.527 17.438 1 87.62 91 ALA A C 1
ATOM 725 O O . ALA A 1 91 ? -4.41 -6.809 18.078 1 87.62 91 ALA A O 1
ATOM 726 N N . GLY A 1 92 ? -2.898 -8.461 17.984 1 86.88 92 GLY A N 1
ATOM 727 C CA . GLY A 1 92 ? -2.908 -8.68 19.422 1 86.88 92 GLY A CA 1
ATOM 728 C C . GLY A 1 92 ? -4.094 -9.5 19.891 1 86.88 92 GLY A C 1
ATOM 729 O O . GLY A 1 92 ? -4.488 -9.414 21.062 1 86.88 92 GLY A O 1
ATOM 730 N N . LEU A 1 93 ? -4.699 -10.172 19 1 90.88 93 LEU A N 1
ATOM 731 C CA . LEU A 1 93 ? -5.883 -10.953 19.328 1 90.88 93 LEU A CA 1
ATOM 732 C C . LEU A 1 93 ? -5.539 -12.438 19.453 1 90.88 93 LEU A C 1
ATOM 734 O O . LEU A 1 93 ? -4.496 -12.875 18.969 1 90.88 93 LEU A O 1
ATOM 738 N N . LYS A 1 94 ? -6.402 -13.195 20.141 1 90.62 94 LYS A N 1
ATOM 739 C CA . LYS A 1 94 ? -6.301 -14.648 20.219 1 90.62 94 LYS A CA 1
ATOM 740 C C . LYS A 1 94 ? -7.184 -15.312 19.156 1 90.62 94 LYS A C 1
ATOM 742 O O . LYS A 1 94 ? -8.406 -15.148 19.172 1 90.62 94 LYS A O 1
ATOM 747 N N . GLU A 1 95 ? -6.578 -15.992 18.344 1 90.75 95 GLU A N 1
ATOM 748 C CA . GLU A 1 95 ? -7.32 -16.688 17.297 1 90.75 95 GLU A CA 1
ATOM 749 C C . GLU A 1 95 ? -8.336 -17.656 17.891 1 90.75 95 GLU A C 1
ATOM 751 O O . GLU A 1 95 ? -8.031 -18.375 18.859 1 90.75 95 GLU A O 1
ATOM 756 N N . GLY A 1 96 ? -9.508 -17.625 17.391 1 90.88 96 GLY A N 1
ATOM 757 C CA . GLY A 1 96 ? -10.555 -18.531 17.828 1 90.88 96 GLY A CA 1
ATOM 758 C C . GLY A 1 96 ? -10.883 -19.609 16.812 1 90.88 96 GLY A C 1
ATOM 759 O O . GLY A 1 96 ? -10.023 -20.016 16.031 1 90.88 96 GLY A O 1
ATOM 760 N N . GLU A 1 97 ? -12.047 -20.078 16.922 1 88.56 97 GLU A N 1
ATOM 761 C CA . GLU A 1 97 ? -12.531 -21.125 16.031 1 88.56 97 GLU A CA 1
ATOM 762 C C . GLU A 1 97 ? -12.805 -20.562 14.633 1 88.56 97 GLU A C 1
ATOM 764 O O . GLU A 1 97 ? -13.258 -19.422 14.492 1 88.56 97 GLU A O 1
ATOM 769 N N . THR A 1 98 ? -12.547 -21.344 13.688 1 91.88 98 THR A N 1
ATOM 770 C CA . THR A 1 98 ? -12.836 -21 12.305 1 91.88 98 THR A CA 1
ATOM 771 C C . THR A 1 98 ? -14.031 -21.797 11.789 1 91.88 98 THR A C 1
ATOM 773 O O . THR A 1 98 ? -14.055 -23.031 11.906 1 91.88 98 THR A O 1
ATOM 776 N N . LYS A 1 99 ? -15.07 -21.141 11.367 1 93.06 99 LYS A N 1
ATOM 777 C CA . LYS A 1 99 ? -16.141 -21.781 10.625 1 93.06 99 LYS A CA 1
ATOM 778 C C . LYS A 1 99 ? -15.812 -21.875 9.133 1 93.06 99 LYS A C 1
ATOM 780 O O . LYS A 1 99 ? -15.578 -20.844 8.492 1 93.06 99 LYS A O 1
ATOM 785 N N . GLU A 1 100 ? -15.789 -23.031 8.656 1 95 100 GLU A N 1
ATOM 786 C CA . GLU A 1 100 ? -15.352 -23.266 7.285 1 95 100 GLU A CA 1
ATOM 787 C C . GLU A 1 100 ? -16.469 -23.922 6.461 1 95 100 GLU A C 1
ATOM 789 O O . GLU A 1 100 ? -17.172 -24.797 6.949 1 95 100 GLU A O 1
ATOM 794 N N . GLU A 1 101 ? -16.625 -23.484 5.258 1 94.94 101 GLU A N 1
ATOM 795 C CA . GLU A 1 101 ? -17.562 -24.078 4.301 1 94.94 101 GLU A CA 1
ATOM 796 C C . GLU A 1 101 ? -16.938 -24.188 2.916 1 94.94 101 GLU A C 1
ATOM 798 O O . GLU A 1 101 ? -16.297 -23.25 2.434 1 94.94 101 GLU A O 1
ATOM 803 N N . ILE A 1 102 ? -17.094 -25.344 2.322 1 95.88 102 ILE A N 1
ATOM 804 C CA . ILE A 1 102 ? -16.625 -25.578 0.962 1 95.88 102 ILE A CA 1
ATOM 805 C C . ILE A 1 102 ? -17.812 -25.828 0.039 1 95.88 102 ILE A C 1
ATOM 807 O O . ILE A 1 102 ? -18.641 -26.703 0.304 1 95.88 102 ILE A O 1
ATOM 811 N N . THR A 1 103 ? -17.922 -25.062 -0.997 1 96.56 103 THR A N 1
ATOM 812 C CA . THR A 1 103 ? -18.984 -25.219 -1.99 1 96.56 103 THR A CA 1
ATOM 813 C C . THR A 1 103 ? -18.406 -25.203 -3.402 1 96.56 103 THR A C 1
ATOM 815 O O . THR A 1 103 ? -17.188 -25.062 -3.582 1 96.56 103 THR A O 1
ATOM 818 N N . LYS A 1 104 ? -19.312 -25.484 -4.352 1 96.5 104 LYS A N 1
ATOM 819 C CA . LYS A 1 104 ? -18.922 -25.469 -5.758 1 96.5 104 LYS A CA 1
ATOM 820 C C . LYS A 1 104 ? -19.734 -24.438 -6.539 1 96.5 104 LYS A C 1
ATOM 822 O O . LYS A 1 104 ? -20.891 -24.156 -6.188 1 96.5 104 LYS A O 1
ATOM 827 N N . ASP A 1 105 ? -19.109 -23.891 -7.5 1 97.25 105 ASP A N 1
ATOM 828 C CA . ASP A 1 105 ? -19.781 -22.922 -8.383 1 97.25 105 ASP A CA 1
ATOM 829 C C . ASP A 1 105 ? -19.094 -22.875 -9.742 1 97.25 105 ASP A C 1
ATOM 831 O O . ASP A 1 105 ? -18.234 -23.703 -10.047 1 97.25 105 ASP A O 1
ATOM 835 N N . GLN A 1 106 ? -19.594 -21.984 -10.617 1 97.56 106 GLN A N 1
ATOM 836 C CA . GLN A 1 106 ? -18.969 -21.688 -11.906 1 97.56 106 GLN A CA 1
ATOM 837 C C . GLN A 1 106 ? -18.344 -20.297 -11.906 1 97.56 106 GLN A C 1
ATOM 839 O O . GLN A 1 106 ? -18.922 -19.359 -11.344 1 97.56 106 GLN A O 1
ATOM 844 N N . CYS A 1 107 ? -17.297 -20.203 -12.602 1 95.69 107 CYS A N 1
ATOM 845 C CA . CYS A 1 107 ? -16.531 -18.953 -12.633 1 95.69 107 CYS A CA 1
ATOM 846 C C . CYS A 1 107 ? -17.312 -17.859 -13.359 1 95.69 107 CYS A C 1
ATOM 848 O O . CYS A 1 107 ? -17.734 -18.062 -14.5 1 95.69 107 CYS A O 1
ATOM 850 N N . ASN A 1 108 ? -17.531 -16.719 -12.75 1 96.25 108 ASN A N 1
ATOM 851 C CA . ASN A 1 108 ? -18 -15.539 -13.461 1 96.25 108 ASN A CA 1
ATOM 852 C C . ASN A 1 108 ? -16.875 -14.82 -14.18 1 96.25 108 ASN A C 1
ATOM 854 O O . ASN A 1 108 ? -15.719 -15.266 -14.133 1 96.25 108 ASN A O 1
ATOM 858 N N . ARG A 1 109 ? -17.172 -13.82 -14.82 1 95.81 109 ARG A N 1
ATOM 859 C CA . ARG A 1 109 ? -16.203 -13.109 -15.648 1 95.81 109 ARG A CA 1
ATOM 860 C C . ARG A 1 109 ? -15.055 -12.562 -14.805 1 95.81 109 ARG A C 1
ATOM 862 O O . ARG A 1 109 ? -13.883 -12.711 -15.164 1 95.81 109 ARG A O 1
ATOM 869 N N . GLU A 1 110 ? -15.344 -11.945 -13.703 1 95.19 110 GLU A N 1
ATOM 870 C CA . GLU A 1 110 ? -14.328 -11.367 -12.828 1 95.19 110 GLU A CA 1
ATOM 871 C C . GLU A 1 110 ? -13.359 -12.43 -12.32 1 95.19 110 GLU A C 1
ATOM 873 O O . GLU A 1 110 ? -12.141 -12.242 -12.367 1 95.19 110 GLU A O 1
ATOM 878 N N . TRP A 1 111 ? -13.945 -13.539 -11.891 1 97.44 111 TRP A N 1
ATOM 879 C CA . TRP A 1 111 ? -13.117 -14.617 -11.367 1 97.44 111 TRP A CA 1
ATOM 880 C C . TRP A 1 111 ? -12.227 -15.195 -12.461 1 97.44 111 TRP A C 1
ATOM 882 O O . TRP A 1 111 ? -11.031 -15.422 -12.242 1 97.44 111 TRP A O 1
ATOM 892 N N . ALA A 1 112 ? -12.805 -15.383 -13.609 1 96.56 112 ALA A N 1
ATOM 893 C CA . ALA A 1 112 ? -12.094 -15.977 -14.742 1 96.56 112 ALA A CA 1
ATOM 894 C C . ALA A 1 112 ? -10.914 -15.109 -15.156 1 96.56 112 ALA A C 1
ATOM 896 O O . ALA A 1 112 ? -9.812 -15.617 -15.398 1 96.56 112 ALA A O 1
ATOM 897 N N . GLU A 1 113 ? -11.156 -13.836 -15.203 1 94.06 113 GLU A N 1
ATOM 898 C CA . GLU A 1 113 ? -10.094 -12.898 -15.555 1 94.06 113 GLU A CA 1
ATOM 899 C C . GLU A 1 113 ? -8.977 -12.922 -14.516 1 94.06 113 GLU A C 1
ATOM 901 O O . GLU A 1 113 ? -7.797 -12.969 -14.867 1 94.06 113 GLU A O 1
ATOM 906 N N . ALA A 1 114 ? -9.32 -12.938 -13.258 1 94.88 114 ALA A N 1
ATOM 907 C CA . ALA A 1 114 ? -8.352 -12.914 -12.172 1 94.88 114 ALA A CA 1
ATOM 908 C C . ALA A 1 114 ? -7.492 -14.18 -12.172 1 94.88 114 ALA A C 1
ATOM 910 O O . ALA A 1 114 ? -6.277 -14.109 -11.977 1 94.88 114 ALA A O 1
ATOM 911 N N . LEU A 1 115 ? -8.102 -15.305 -12.453 1 96.12 115 LEU A N 1
ATOM 912 C CA . LEU A 1 115 ? -7.426 -16.594 -12.344 1 96.12 115 LEU A CA 1
ATOM 913 C C . LEU A 1 115 ? -6.82 -17.016 -13.68 1 96.12 115 LEU A C 1
ATOM 915 O O . LEU A 1 115 ? -6.117 -18.016 -13.758 1 96.12 115 LEU A O 1
ATOM 919 N N . ASP A 1 116 ? -7.094 -16.219 -14.727 1 92.38 116 ASP A N 1
ATOM 920 C CA . ASP A 1 116 ? -6.637 -16.516 -16.078 1 92.38 116 ASP A CA 1
ATOM 921 C C . ASP A 1 116 ? -7.156 -17.875 -16.547 1 92.38 116 ASP A C 1
ATOM 923 O O . ASP A 1 116 ? -6.379 -18.719 -16.984 1 92.38 116 ASP A O 1
ATOM 927 N N . ILE A 1 117 ? -8.453 -18.062 -16.406 1 95.31 117 ILE A N 1
ATOM 928 C CA . ILE A 1 117 ? -9.133 -19.266 -16.859 1 95.31 117 ILE A CA 1
ATOM 929 C C . ILE A 1 117 ? -10.391 -18.875 -17.641 1 95.31 117 ILE A C 1
ATOM 931 O O . ILE A 1 117 ? -10.727 -17.703 -17.734 1 95.31 117 ILE A O 1
ATOM 935 N N . LYS A 1 118 ? -11.047 -19.828 -18.219 1 95.62 118 LYS A N 1
ATOM 936 C CA . LYS A 1 118 ? -12.234 -19.547 -19.031 1 95.62 118 LYS A CA 1
ATOM 937 C C . LYS A 1 118 ? -13.453 -19.312 -18.141 1 95.62 118 LYS A C 1
ATOM 939 O O . LYS A 1 118 ? -13.648 -20 -17.141 1 95.62 118 LYS A O 1
ATOM 944 N N . GLU A 1 119 ? -14.234 -18.328 -18.578 1 96.25 119 GLU A N 1
ATOM 945 C CA . GLU A 1 119 ? -15.508 -18.125 -17.906 1 96.25 119 GLU A CA 1
ATOM 946 C C . GLU A 1 119 ? -16.359 -19.391 -17.922 1 96.25 119 GLU A C 1
ATOM 948 O O . GLU A 1 119 ? -16.375 -20.109 -18.938 1 96.25 119 GLU A O 1
ATOM 953 N N . GLY A 1 120 ? -16.938 -19.672 -16.828 1 97 120 GLY A N 1
ATOM 954 C CA . GLY A 1 120 ? -17.766 -20.859 -16.75 1 97 120 GLY A CA 1
ATOM 955 C C . GLY A 1 120 ? -17.031 -22.078 -16.219 1 97 120 GLY A C 1
ATOM 956 O O . GLY A 1 120 ? -17.641 -23.094 -15.906 1 97 120 GLY A O 1
ATOM 957 N N . THR A 1 121 ? -15.734 -21.984 -16.047 1 96.88 121 THR A N 1
ATOM 958 C CA . THR A 1 121 ? -14.961 -23.062 -15.461 1 96.88 121 THR A CA 1
ATOM 959 C C . THR A 1 121 ? -15.438 -23.359 -14.039 1 96.88 121 THR A C 1
ATOM 961 O O . THR A 1 121 ? -15.758 -22.438 -13.281 1 96.88 121 THR A O 1
ATOM 964 N N . SER A 1 122 ? -15.445 -24.641 -13.719 1 97.81 122 SER A N 1
ATOM 965 C CA . SER A 1 122 ? -15.844 -25.031 -12.375 1 97.81 122 SER A CA 1
ATOM 966 C C . SER A 1 122 ? -14.8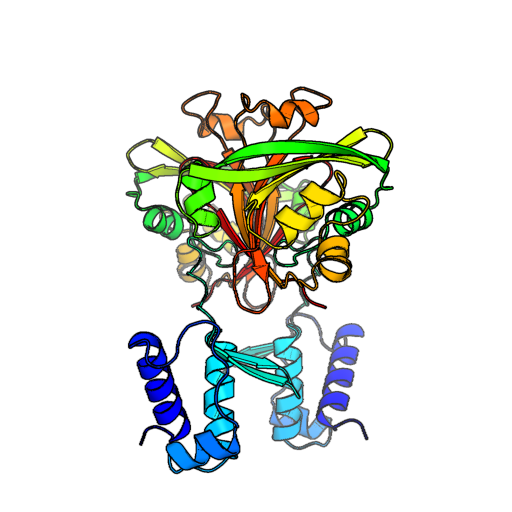2 -24.594 -11.336 1 97.81 122 SER A C 1
ATOM 968 O O . SER A 1 122 ? -13.609 -24.734 -11.555 1 97.81 122 SER A O 1
ATOM 970 N N . VAL A 1 123 ? -15.391 -24.047 -10.18 1 98.06 123 VAL A N 1
ATOM 971 C CA . VAL A 1 123 ? -14.492 -23.594 -9.117 1 98.06 123 VAL A CA 1
ATOM 972 C C . VAL A 1 123 ? -14.977 -24.141 -7.77 1 98.06 123 VAL A C 1
ATOM 974 O O . VAL A 1 123 ? -16.141 -24.5 -7.621 1 98.06 123 VAL A O 1
ATOM 977 N N . ILE A 1 124 ? -14.055 -24.25 -6.883 1 97.31 124 ILE A N 1
ATOM 978 C CA . ILE A 1 124 ? -14.312 -24.484 -5.469 1 97.31 124 ILE A CA 1
ATOM 979 C C . ILE A 1 124 ? -14.281 -23.156 -4.711 1 97.31 124 ILE A C 1
ATOM 981 O O . ILE A 1 124 ? -13.406 -22.328 -4.949 1 97.31 124 ILE A O 1
ATOM 985 N N . ILE A 1 125 ? -15.266 -22.984 -3.891 1 97.69 125 ILE A N 1
ATOM 986 C CA . ILE A 1 125 ? -15.328 -21.812 -3.035 1 97.69 125 ILE A CA 1
ATOM 987 C C . ILE A 1 125 ? -15.07 -22.203 -1.584 1 97.69 125 ILE A C 1
ATOM 989 O O . ILE A 1 125 ? -15.82 -23 -1.009 1 97.69 125 ILE A O 1
ATOM 993 N N . LEU A 1 126 ? -13.992 -21.734 -1.038 1 97.25 126 LEU A N 1
ATOM 994 C CA . LEU A 1 126 ? -13.664 -21.938 0.37 1 97.25 126 LEU A CA 1
ATOM 995 C C . LEU A 1 126 ? -13.984 -20.688 1.183 1 97.25 126 LEU A C 1
ATOM 997 O O . LEU A 1 126 ? -13.305 -19.656 1.045 1 97.25 126 LEU A O 1
ATOM 1001 N N . GLU A 1 127 ? -14.992 -20.75 1.969 1 97.25 127 GLU A N 1
ATOM 1002 C CA . GLU A 1 127 ? -15.391 -19.656 2.842 1 97.25 127 GLU A CA 1
ATOM 1003 C C . GLU A 1 127 ? -15.023 -19.938 4.293 1 97.25 127 GLU A C 1
ATOM 1005 O O . GLU A 1 127 ? -15.336 -21.016 4.82 1 97.25 127 GLU A O 1
ATOM 1010 N N . ARG A 1 128 ? -14.398 -19.016 4.934 1 96.81 128 ARG A N 1
ATOM 1011 C CA . ARG A 1 128 ? -14 -19.172 6.328 1 96.81 128 ARG A CA 1
ATOM 1012 C C . ARG A 1 128 ? -14.297 -17.922 7.133 1 96.81 128 ARG A C 1
ATOM 1014 O O . ARG A 1 128 ? -13.883 -16.812 6.746 1 96.81 128 ARG A O 1
ATOM 1021 N N . ILE A 1 129 ? -14.984 -18.078 8.195 1 96.56 129 ILE A N 1
ATOM 1022 C CA . ILE A 1 129 ? -15.156 -17 9.172 1 96.56 129 ILE A CA 1
ATOM 1023 C C . ILE A 1 129 ? -14.133 -17.156 10.289 1 96.56 129 ILE A C 1
ATOM 1025 O O . ILE A 1 129 ? -14.102 -18.188 10.977 1 96.56 129 ILE A O 1
ATOM 1029 N N . ARG A 1 130 ? -13.305 -16.172 10.422 1 96 130 ARG A N 1
ATOM 1030 C CA . ARG A 1 130 ? -12.273 -16.188 11.453 1 96 130 ARG A CA 1
ATOM 1031 C C . ARG A 1 130 ? -12.742 -15.445 12.703 1 96 130 ARG A C 1
ATOM 1033 O O . ARG A 1 130 ? -13.328 -14.367 12.609 1 96 130 ARG A O 1
ATOM 1040 N N . THR A 1 131 ? -12.469 -16.078 13.773 1 94.38 131 THR A N 1
ATOM 1041 C CA . THR A 1 131 ? -12.906 -15.461 15.031 1 94.38 131 THR A CA 1
ATOM 1042 C C . THR A 1 131 ? -11.711 -15.172 15.938 1 94.38 131 THR A C 1
ATOM 1044 O O . THR A 1 131 ? -10.672 -15.82 15.82 1 94.38 131 THR A O 1
ATOM 1047 N N . ALA A 1 132 ? -11.852 -14.117 16.656 1 91.44 132 ALA A N 1
ATOM 1048 C CA . ALA A 1 132 ? -10.961 -13.773 17.766 1 91.44 132 ALA A CA 1
ATOM 1049 C C . ALA A 1 132 ? -11.75 -13.297 18.984 1 91.44 132 ALA A C 1
ATOM 1051 O O . ALA A 1 132 ? -12.711 -12.531 18.844 1 91.44 132 ALA A O 1
ATOM 1052 N N . ASN A 1 133 ? -11.344 -13.781 20.172 1 85.81 133 ASN A N 1
ATOM 1053 C CA . ASN A 1 133 ? -12.086 -13.5 21.391 1 85.81 133 ASN A CA 1
ATOM 1054 C C . ASN A 1 133 ? -13.578 -13.758 21.219 1 85.81 133 ASN A C 1
ATOM 1056 O O . ASN A 1 133 ? -14.406 -12.914 21.562 1 85.81 133 ASN A O 1
ATOM 1060 N N . ASP A 1 134 ? -13.953 -14.758 20.469 1 86.25 134 ASP A N 1
ATOM 1061 C CA . ASP A 1 134 ? -15.289 -15.312 20.281 1 86.25 134 ASP A CA 1
ATOM 1062 C C . ASP A 1 134 ? -16.156 -14.398 19.422 1 86.25 134 ASP A C 1
ATOM 1064 O O . ASP A 1 134 ? -17.375 -14.43 19.5 1 86.25 134 ASP A O 1
ATOM 1068 N N . GLU A 1 135 ? -15.594 -13.539 18.703 1 92.25 135 GLU A N 1
ATOM 1069 C CA . GLU A 1 135 ? -16.297 -12.688 17.75 1 92.25 135 GLU A CA 1
ATOM 1070 C C . GLU A 1 135 ? -15.727 -12.844 16.344 1 92.25 135 GLU A C 1
ATOM 1072 O O . GLU A 1 135 ? -14.516 -13.023 16.188 1 92.25 135 GLU A O 1
ATOM 1077 N N . PRO A 1 136 ? -16.625 -12.781 15.359 1 96 136 PRO A N 1
ATOM 1078 C CA . PRO A 1 136 ? -16.094 -12.766 13.992 1 96 136 PRO A CA 1
ATOM 1079 C C . PRO A 1 136 ? -15.281 -11.508 13.688 1 96 136 PRO A C 1
ATOM 1081 O O . PRO A 1 136 ? -15.719 -10.398 13.992 1 96 136 PRO A O 1
ATOM 1084 N N . VAL A 1 137 ? -14.109 -11.742 13.133 1 96.62 137 VAL A N 1
ATOM 1085 C CA . VAL A 1 137 ? -13.273 -10.57 12.914 1 96.62 137 VAL A CA 1
ATOM 1086 C C . VAL A 1 137 ? -12.906 -10.469 11.43 1 96.62 137 VAL A C 1
ATOM 1088 O O . VAL A 1 137 ? -12.508 -9.406 10.953 1 96.62 137 VAL A O 1
ATOM 1091 N N . ALA A 1 138 ? -13.023 -11.617 10.727 1 97.5 138 ALA A N 1
ATOM 1092 C CA . ALA A 1 138 ? -12.719 -11.617 9.297 1 97.5 138 ALA A CA 1
ATOM 1093 C C . ALA A 1 138 ? -13.469 -12.734 8.586 1 97.5 138 ALA A C 1
ATOM 1095 O O . ALA A 1 138 ? -13.844 -13.742 9.203 1 97.5 138 ALA A O 1
ATOM 1096 N N . LEU A 1 139 ? -13.742 -12.5 7.375 1 97.94 139 LEU A N 1
ATOM 1097 C CA . LEU A 1 139 ? -14.312 -13.477 6.457 1 97.94 139 LEU A CA 1
ATOM 1098 C C . LEU A 1 139 ? -13.461 -13.602 5.191 1 97.94 139 LEU A C 1
ATOM 1100 O O . LEU A 1 139 ? -13.164 -12.594 4.543 1 97.94 139 LEU A O 1
ATOM 1104 N N . THR A 1 140 ? -13.039 -14.773 4.883 1 97.69 140 THR A N 1
ATOM 1105 C CA . THR A 1 140 ? -12.273 -15.023 3.666 1 97.69 140 THR A CA 1
ATOM 1106 C C . THR A 1 140 ? -13.07 -15.898 2.701 1 97.69 140 THR A C 1
ATOM 1108 O O . THR A 1 140 ? -13.641 -16.922 3.104 1 97.69 140 THR A O 1
ATOM 1111 N N . ILE A 1 141 ? -13.172 -15.508 1.543 1 98.12 141 ILE A N 1
ATOM 1112 C CA . ILE A 1 141 ? -13.758 -16.281 0.454 1 98.12 141 ILE A CA 1
ATOM 1113 C C . ILE A 1 141 ? -12.719 -16.516 -0.635 1 98.12 141 ILE A C 1
ATOM 1115 O O . ILE A 1 141 ? -12.305 -15.578 -1.322 1 98.12 141 ILE A O 1
ATOM 1119 N N . ASN A 1 142 ? -12.289 -17.703 -0.763 1 98.12 142 ASN A N 1
ATOM 1120 C CA . ASN A 1 142 ? -11.281 -18.062 -1.751 1 98.12 142 ASN A CA 1
ATOM 1121 C C . ASN A 1 142 ? -11.891 -18.797 -2.939 1 98.12 142 ASN A C 1
ATOM 1123 O O . ASN A 1 142 ? -12.578 -19.812 -2.764 1 98.12 142 ASN A O 1
ATOM 1127 N N . ILE A 1 143 ? -11.695 -18.312 -4.086 1 98.56 143 ILE A N 1
ATOM 1128 C CA . ILE A 1 143 ? -12.109 -18.922 -5.34 1 98.56 143 ILE A CA 1
ATOM 1129 C C . ILE A 1 143 ? -10.945 -19.688 -5.953 1 98.56 143 ILE A C 1
ATOM 1131 O O . ILE A 1 143 ? -9.898 -19.109 -6.254 1 98.56 143 ILE A O 1
ATOM 1135 N N . ILE A 1 144 ? -11.156 -20.953 -6.152 1 98 144 ILE A N 1
ATOM 1136 C CA . ILE A 1 144 ? -10.094 -21.859 -6.562 1 98 144 ILE A CA 1
ATOM 1137 C C . ILE A 1 144 ? -10.562 -22.703 -7.746 1 98 144 ILE A C 1
ATOM 1139 O O . ILE A 1 144 ? -11.641 -23.297 -7.707 1 98 144 ILE A O 1
ATOM 1143 N N . SER A 1 145 ? -9.758 -22.75 -8.773 1 97.44 145 SER A N 1
ATOM 1144 C CA . SER A 1 145 ? -10.094 -23.625 -9.891 1 97.44 145 SER A CA 1
ATOM 1145 C C . SER A 1 145 ? -10.18 -25.078 -9.445 1 97.44 145 SER A C 1
ATOM 1147 O O . SER A 1 145 ? -9.289 -25.578 -8.758 1 97.44 145 SER A O 1
ATOM 1149 N N . LYS A 1 146 ? -11.195 -25.781 -9.883 1 95.69 146 LYS A N 1
ATOM 1150 C CA . LYS A 1 146 ? -11.367 -27.188 -9.516 1 95.69 146 LYS A CA 1
ATOM 1151 C C . LYS A 1 146 ? -10.266 -28.047 -10.133 1 95.69 146 LYS A C 1
ATOM 1153 O O . LYS A 1 146 ? -9.922 -29.094 -9.594 1 95.69 146 LYS A O 1
ATOM 1158 N N . THR A 1 147 ? -9.742 -27.547 -11.211 1 93.31 147 THR A N 1
ATOM 1159 C CA . THR A 1 147 ? -8.766 -28.359 -11.938 1 93.31 147 THR A CA 1
ATOM 1160 C C . THR A 1 147 ? -7.355 -28.109 -11.414 1 93.31 147 THR A C 1
ATOM 1162 O O . THR A 1 147 ? -6.41 -28.797 -11.812 1 93.31 147 THR A O 1
ATOM 1165 N N . SER A 1 148 ? -7.219 -27.172 -10.586 1 94.44 148 SER A N 1
ATOM 1166 C CA . SER A 1 148 ? -5.906 -26.922 -10 1 94.44 148 SER A CA 1
ATOM 1167 C C . SER A 1 148 ? -5.547 -27.984 -8.969 1 94.44 148 SER A C 1
ATOM 1169 O O . SER A 1 148 ? -6.418 -28.719 -8.5 1 94.44 148 SER A O 1
ATOM 1171 N N . ASN A 1 149 ? -4.266 -28.031 -8.617 1 93.94 149 ASN A N 1
ATOM 1172 C CA . ASN A 1 149 ? -3.836 -28.938 -7.559 1 93.94 149 ASN A CA 1
ATOM 1173 C C . ASN A 1 149 ? -4.543 -28.625 -6.242 1 93.94 149 ASN A C 1
ATOM 1175 O O . ASN A 1 149 ? -5.043 -29.547 -5.578 1 93.94 149 ASN A O 1
ATOM 1179 N N . LEU A 1 150 ? -4.59 -27.438 -5.867 1 94.75 150 LEU A N 1
ATOM 1180 C CA . LEU A 1 150 ? -5.273 -27.016 -4.645 1 94.75 150 LEU A CA 1
ATOM 1181 C C . LEU A 1 150 ? -6.742 -27.422 -4.684 1 94.75 150 LEU A C 1
ATOM 1183 O O . LEU A 1 150 ? -7.27 -27.953 -3.699 1 94.75 150 LEU A O 1
ATOM 1187 N N . GLY A 1 151 ? -7.367 -27.172 -5.824 1 95.56 151 GLY A N 1
ATOM 1188 C CA . GLY A 1 151 ? -8.766 -27.547 -5.961 1 95.56 151 GLY A CA 1
ATOM 1189 C C . GLY A 1 151 ? -9 -29.047 -5.766 1 95.56 151 GLY A C 1
ATOM 1190 O O . GLY A 1 151 ? -9.93 -29.438 -5.062 1 95.56 151 GLY A O 1
ATOM 1191 N N . ARG A 1 152 ? -8.172 -29.812 -6.305 1 94.5 152 ARG A N 1
ATOM 1192 C CA . ARG A 1 152 ? -8.289 -31.266 -6.207 1 94.5 152 ARG A CA 1
ATOM 1193 C C . ARG A 1 152 ? -8.094 -31.734 -4.77 1 94.5 152 ARG A C 1
ATOM 1195 O O . ARG A 1 152 ? -8.867 -32.562 -4.27 1 94.5 152 ARG A O 1
ATOM 1202 N N . VAL A 1 153 ? -7.105 -31.188 -4.164 1 94.19 153 VAL A N 1
ATOM 1203 C CA . VAL A 1 153 ? -6.785 -31.594 -2.801 1 94.19 153 VAL A CA 1
ATOM 1204 C C . VAL A 1 153 ? -7.93 -31.203 -1.864 1 94.19 153 VAL A C 1
ATOM 1206 O O . VAL A 1 153 ? -8.336 -32 -1.008 1 94.19 153 VAL A O 1
ATOM 1209 N N . LEU A 1 154 ? -8.461 -30.031 -2.035 1 93.62 154 LEU A N 1
ATOM 1210 C CA . LEU A 1 154 ? -9.547 -29.578 -1.183 1 93.62 154 LEU A CA 1
ATOM 1211 C C . LEU A 1 154 ? -10.805 -30.406 -1.408 1 93.62 154 LEU A C 1
ATOM 1213 O O . LEU A 1 154 ? -11.523 -30.719 -0.458 1 93.62 154 LEU A O 1
ATOM 1217 N N . GLU A 1 155 ? -11.016 -30.719 -2.633 1 91.88 155 GLU A N 1
ATOM 1218 C CA . GLU A 1 155 ? -12.18 -31.547 -2.938 1 91.88 155 GLU A CA 1
ATOM 1219 C C . GLU A 1 155 ? -12.047 -32.938 -2.311 1 91.88 155 GLU A C 1
ATOM 1221 O O . GLU A 1 155 ? -13.023 -33.5 -1.807 1 91.88 155 GLU A O 1
ATOM 1226 N N . GLN A 1 156 ? -10.922 -33.438 -2.322 1 91.88 156 GLN A N 1
ATOM 1227 C CA . GLN A 1 156 ? -10.664 -34.75 -1.775 1 91.88 156 GLN A CA 1
ATOM 1228 C C . GLN A 1 156 ? -10.75 -34.75 -0.252 1 91.88 156 GLN A C 1
ATOM 1230 O O . GLN A 1 156 ? -11.367 -35.656 0.344 1 91.88 156 GLN A O 1
ATOM 1235 N N . LYS A 1 157 ? -10.211 -33.812 0.368 1 90.31 157 LYS A N 1
ATOM 1236 C CA . LYS A 1 157 ? -10.148 -33.75 1.826 1 90.31 157 LYS A CA 1
ATOM 1237 C C . LYS A 1 157 ? -11.461 -33.25 2.414 1 90.31 157 LYS A C 1
ATOM 1239 O O . LYS A 1 157 ? -11.875 -33.688 3.488 1 90.31 157 LYS A O 1
ATOM 1244 N N . GLY A 1 158 ? -12.047 -32.281 1.788 1 88.44 158 GLY A N 1
ATOM 1245 C CA . GLY A 1 158 ? -13.312 -31.703 2.232 1 88.44 158 GLY A CA 1
ATOM 1246 C C . GLY A 1 158 ? -13.148 -30.641 3.299 1 88.44 158 GLY A C 1
ATOM 1247 O O . GLY A 1 158 ? -14.133 -30.047 3.75 1 88.44 158 GLY A O 1
ATOM 1248 N N . TYR A 1 159 ? -11.898 -30.484 3.725 1 85.75 159 TYR A N 1
ATOM 1249 C CA . TYR A 1 159 ? -11.625 -29.438 4.703 1 85.75 159 TYR A CA 1
ATOM 1250 C C . TYR A 1 159 ? -10.172 -28.969 4.605 1 85.75 159 TYR A C 1
ATOM 1252 O O . TYR A 1 159 ? -9.328 -29.656 4.023 1 85.75 159 TYR A O 1
ATOM 1260 N N . LEU A 1 160 ? -9.828 -27.781 4.922 1 84.19 160 LEU A N 1
ATOM 1261 C CA . LEU A 1 160 ? -8.469 -27.25 4.922 1 84.19 160 LEU A CA 1
ATOM 1262 C C . LEU A 1 160 ? -7.832 -27.391 6.301 1 84.19 160 LEU A C 1
ATOM 1264 O O . LEU A 1 160 ? -6.793 -28.031 6.453 1 84.19 160 LEU A O 1
ATOM 1268 N N . SER A 1 161 ? -8.359 -27.094 7.367 1 77.62 161 SER A N 1
ATOM 1269 C CA . SER A 1 161 ? -7.879 -26.969 8.742 1 77.62 161 SER A CA 1
ATOM 1270 C C . SER A 1 161 ? -6.656 -26.062 8.812 1 77.62 161 SER A C 1
ATOM 1272 O O . SER A 1 161 ? -5.758 -26.141 7.977 1 77.62 161 SER A O 1
ATOM 1274 N N . GLY A 1 162 ? -6.555 -25.109 9.594 1 83.62 162 GLY A N 1
ATOM 1275 C CA . GLY A 1 162 ? -5.391 -24.266 9.82 1 83.62 162 GLY A CA 1
ATOM 1276 C C . GLY A 1 162 ? -5.234 -23.172 8.781 1 83.62 162 GLY A C 1
ATOM 1277 O O . GLY A 1 162 ? -6.223 -22.719 8.203 1 83.62 162 GLY A O 1
ATOM 1278 N N . SER A 1 163 ? -3.988 -22.797 8.57 1 90.5 163 SER A N 1
ATOM 1279 C CA . SER A 1 163 ? -3.646 -21.703 7.656 1 90.5 1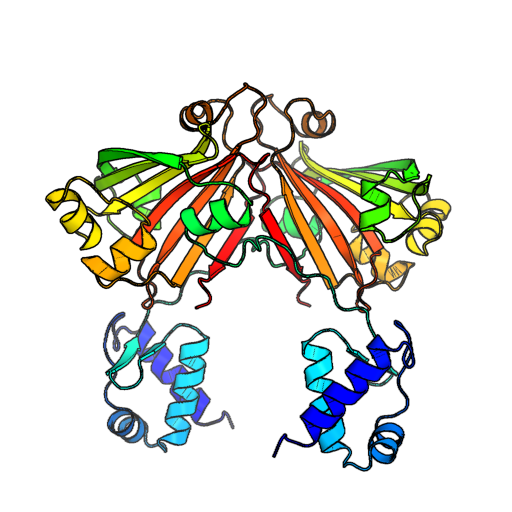63 SER A CA 1
ATOM 1280 C C . SER A 1 163 ? -3.648 -22.172 6.207 1 90.5 163 SER A C 1
ATOM 1282 O O . SER A 1 163 ? -3.074 -23.219 5.887 1 90.5 163 SER A O 1
ATOM 1284 N N . LEU A 1 164 ? -4.277 -21.391 5.352 1 92.94 164 LEU A N 1
ATOM 1285 C CA . LEU A 1 164 ? -4.309 -21.703 3.928 1 92.94 164 LEU A CA 1
ATOM 1286 C C . LEU A 1 164 ? -2.9 -21.719 3.342 1 92.94 164 LEU A C 1
ATOM 1288 O O . LEU A 1 164 ? -2.572 -22.578 2.525 1 92.94 164 LEU A O 1
ATOM 1292 N N . PHE A 1 165 ? -2.033 -20.812 3.754 1 94.19 165 PHE A N 1
ATOM 1293 C CA . PHE A 1 165 ? -0.67 -20.734 3.24 1 94.19 165 PHE A CA 1
ATOM 1294 C C . PHE A 1 165 ? 0.117 -21.984 3.625 1 94.19 165 PHE A C 1
ATOM 1296 O O . PHE A 1 165 ? 0.794 -22.578 2.785 1 94.19 165 PHE A O 1
ATOM 1303 N N . THR A 1 166 ? -0.005 -22.359 4.859 1 91.38 166 THR A N 1
ATOM 1304 C CA . THR A 1 166 ? 0.674 -23.562 5.328 1 91.38 166 THR A CA 1
ATOM 1305 C C . THR A 1 166 ? 0.14 -24.812 4.613 1 91.38 166 THR A C 1
ATOM 1307 O O . THR A 1 166 ? 0.912 -25.672 4.207 1 91.38 166 THR A O 1
ATOM 1310 N N . PHE A 1 167 ? -1.139 -24.875 4.48 1 92.88 167 PHE A N 1
ATOM 1311 C CA . PHE A 1 167 ? -1.775 -25.984 3.773 1 92.88 167 PHE A CA 1
ATOM 1312 C C . PHE A 1 167 ? -1.243 -26.094 2.35 1 92.88 167 PHE A C 1
ATOM 1314 O O . PHE A 1 167 ? -0.882 -27.188 1.899 1 92.88 167 PHE A O 1
ATOM 1321 N N . LEU A 1 168 ? -1.173 -24.984 1.624 1 95.06 168 LEU A N 1
ATOM 1322 C CA . LEU A 1 168 ? -0.663 -24.938 0.258 1 95.06 168 LEU A CA 1
ATOM 1323 C C . LEU A 1 168 ? 0.765 -25.469 0.195 1 95.06 168 LEU A C 1
ATOM 1325 O O . LEU A 1 168 ? 1.104 -26.25 -0.699 1 95.06 168 LEU A O 1
ATOM 1329 N N . GLU A 1 169 ? 1.539 -25.141 1.099 1 93.81 169 GLU A N 1
ATOM 1330 C CA . GLU A 1 169 ? 2.939 -25.547 1.11 1 93.81 169 GLU A CA 1
ATOM 1331 C C . GLU A 1 169 ? 3.072 -27.031 1.433 1 93.81 169 GLU A C 1
ATOM 1333 O O . GLU A 1 169 ? 3.785 -27.766 0.74 1 93.81 169 GLU A O 1
ATOM 1338 N N . LYS A 1 170 ? 2.357 -27.5 2.377 1 92.62 170 LYS A N 1
ATOM 1339 C CA . LYS A 1 170 ? 2.512 -28.859 2.881 1 92.62 170 LYS A CA 1
ATOM 1340 C C . LYS A 1 170 ? 1.812 -29.859 1.97 1 92.62 170 LYS A C 1
ATOM 1342 O O . LYS A 1 170 ? 2.352 -30.938 1.687 1 92.62 170 LYS A O 1
ATOM 1347 N N . GLU A 1 171 ? 0.662 -29.5 1.479 1 92.88 171 GLU A N 1
ATOM 1348 C CA . GLU A 1 171 ? -0.173 -30.469 0.787 1 92.88 171 GLU A CA 1
ATOM 1349 C C . GLU A 1 171 ? -0.052 -30.328 -0.728 1 92.88 171 GLU A C 1
ATOM 1351 O O . GLU A 1 171 ? -0.312 -31.281 -1.469 1 92.88 171 GLU A O 1
ATOM 1356 N N . CYS A 1 172 ? 0.302 -29.141 -1.203 1 94.38 172 CYS A N 1
ATOM 1357 C CA . CYS A 1 172 ? 0.271 -28.922 -2.643 1 94.38 172 CYS A CA 1
ATOM 1358 C C . CYS A 1 172 ? 1.647 -28.516 -3.162 1 94.38 172 CYS A C 1
ATOM 1360 O O . CYS A 1 172 ? 1.845 -28.391 -4.371 1 94.38 172 CYS A O 1
ATOM 1362 N N . ASN A 1 173 ? 2.582 -28.234 -2.275 1 93.88 173 ASN A N 1
ATOM 1363 C CA . ASN A 1 173 ? 3.91 -27.766 -2.648 1 93.88 173 ASN A CA 1
ATOM 1364 C C . ASN A 1 173 ? 3.84 -26.469 -3.447 1 93.88 173 ASN A C 1
ATOM 1366 O O . ASN A 1 173 ? 4.531 -26.312 -4.457 1 93.88 173 ASN A O 1
ATOM 1370 N N . ILE A 1 174 ? 2.951 -25.656 -3.018 1 94.5 174 ILE A N 1
ATOM 1371 C CA . ILE A 1 174 ? 2.787 -24.328 -3.617 1 94.5 174 ILE A CA 1
ATOM 1372 C C . ILE A 1 174 ? 3.186 -23.25 -2.609 1 94.5 174 ILE A C 1
ATOM 1374 O O . ILE A 1 174 ? 2.742 -23.281 -1.459 1 94.5 174 ILE A O 1
ATOM 1378 N N . HIS A 1 175 ? 4.02 -22.359 -3.012 1 94 175 HIS A N 1
ATOM 1379 C CA . HIS A 1 175 ? 4.43 -21.234 -2.191 1 94 175 HIS A CA 1
ATOM 1380 C C . HIS A 1 175 ? 3.893 -19.922 -2.754 1 94 175 HIS A C 1
ATOM 1382 O O . HIS A 1 175 ? 4.238 -19.531 -3.871 1 94 175 HIS A O 1
ATOM 1388 N N . ILE A 1 176 ? 3.045 -19.281 -1.973 1 96.06 176 ILE A N 1
ATOM 1389 C CA . ILE A 1 176 ? 2.525 -17.984 -2.365 1 96.06 176 ILE A CA 1
ATOM 1390 C C . ILE A 1 176 ? 3.559 -16.891 -2.059 1 96.06 176 ILE A C 1
ATOM 1392 O O . ILE A 1 176 ? 4.066 -16.812 -0.938 1 96.06 176 ILE A O 1
ATOM 1396 N N . ILE A 1 177 ? 3.803 -16 -2.998 1 92.75 177 ILE A N 1
ATOM 1397 C CA . ILE A 1 177 ? 4.871 -15.039 -2.77 1 92.75 177 ILE A CA 1
ATOM 1398 C C . ILE A 1 177 ? 4.316 -13.617 -2.895 1 92.75 177 ILE A C 1
ATOM 1400 O O . ILE A 1 177 ? 4.953 -12.656 -2.461 1 92.75 177 ILE A O 1
ATOM 1404 N N . ARG A 1 178 ? 3.127 -13.555 -3.537 1 94.5 178 ARG A N 1
ATOM 1405 C CA . ARG A 1 178 ? 2.637 -12.211 -3.832 1 94.5 178 ARG A CA 1
ATOM 1406 C C . ARG A 1 178 ? 1.12 -12.203 -3.994 1 94.5 178 ARG A C 1
ATOM 1408 O O . ARG A 1 178 ? 0.515 -13.242 -4.27 1 94.5 178 ARG A O 1
ATOM 1415 N N . ALA A 1 179 ? 0.573 -11.008 -3.793 1 96.62 179 ALA A N 1
ATOM 1416 C CA . ALA A 1 179 ? -0.835 -10.773 -4.102 1 96.62 179 ALA A CA 1
ATOM 1417 C C . ALA A 1 179 ? -1.05 -9.367 -4.652 1 96.62 179 ALA A C 1
ATOM 1419 O O . ALA A 1 179 ? -0.469 -8.398 -4.148 1 96.62 179 ALA A O 1
ATOM 1420 N N . ASP A 1 180 ? -1.773 -9.25 -5.773 1 95.81 180 ASP A N 1
ATOM 1421 C CA . ASP A 1 180 ? -2.301 -7.965 -6.227 1 95.81 180 ASP A CA 1
ATOM 1422 C C . ASP A 1 180 ? -3.664 -7.68 -5.602 1 95.81 180 ASP A C 1
ATOM 1424 O O . ASP A 1 180 ? -4.602 -8.461 -5.762 1 95.81 180 ASP A O 1
ATOM 1428 N N . THR A 1 181 ? -3.734 -6.551 -4.918 1 97.19 181 THR A N 1
ATOM 1429 C CA . THR A 1 181 ? -4.871 -6.316 -4.039 1 97.19 181 THR A CA 1
ATOM 1430 C C . TH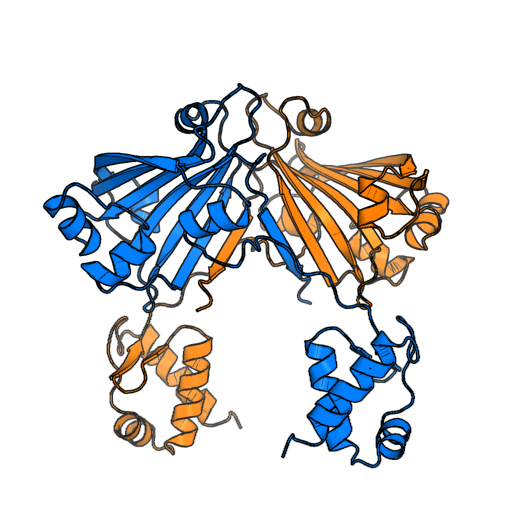R A 1 181 ? -5.57 -5.008 -4.395 1 97.19 181 THR A C 1
ATOM 1432 O O . THR A 1 181 ? -4.918 -3.975 -4.559 1 97.19 181 THR A O 1
ATOM 1435 N N . GLU A 1 182 ? -6.84 -5.086 -4.566 1 96.88 182 GLU A N 1
ATOM 1436 C CA . GLU A 1 182 ? -7.676 -3.891 -4.645 1 96.88 182 GLU A CA 1
ATOM 1437 C C . GLU A 1 182 ? -8.336 -3.592 -3.301 1 96.88 182 GLU A C 1
ATOM 1439 O O . GLU A 1 182 ? -8.852 -4.5 -2.641 1 96.88 182 GLU A O 1
ATOM 1444 N N . ILE A 1 183 ? -8.344 -2.318 -2.893 1 97.69 183 ILE A N 1
ATOM 1445 C CA . ILE A 1 183 ? -8.938 -1.886 -1.633 1 97.69 183 ILE A CA 1
ATOM 1446 C C . ILE A 1 183 ? -10.344 -1.353 -1.884 1 97.69 183 ILE A C 1
ATOM 1448 O O . ILE A 1 183 ? -10.531 -0.399 -2.645 1 97.69 183 ILE A O 1
ATOM 1452 N N . ILE A 1 184 ? -11.305 -1.914 -1.139 1 97.44 184 ILE A N 1
ATOM 1453 C CA . ILE A 1 184 ? -12.695 -1.618 -1.474 1 97.44 184 ILE A CA 1
ATOM 1454 C C . ILE A 1 184 ? -13.5 -1.385 -0.195 1 97.44 184 ILE A C 1
ATOM 1456 O O . ILE A 1 184 ? -13.359 -2.131 0.777 1 97.44 184 ILE A O 1
ATOM 1460 N N . VAL A 1 185 ? -14.234 -0.318 -0.202 1 97.38 185 VAL A N 1
ATOM 1461 C CA . VAL A 1 185 ? -15.328 -0.199 0.754 1 97.38 185 VAL A CA 1
ATOM 1462 C C . VAL A 1 185 ? -16.547 -0.949 0.234 1 97.38 185 VAL A C 1
ATOM 1464 O O . VAL A 1 185 ? -17.156 -0.549 -0.766 1 97.38 185 VAL A O 1
ATOM 1467 N N . PRO A 1 186 ? -16.891 -2.006 0.879 1 96.12 186 PRO A N 1
ATOM 1468 C CA . PRO A 1 186 ? -18 -2.789 0.339 1 96.12 186 PRO A CA 1
ATOM 1469 C C . PRO A 1 186 ? -19.344 -2.074 0.476 1 96.12 186 PRO A C 1
ATOM 1471 O O . PRO A 1 186 ? -19.5 -1.191 1.325 1 96.12 186 PRO A O 1
ATOM 1474 N N . SER A 1 187 ? -20.281 -2.539 -0.317 1 91.75 187 SER A N 1
ATOM 1475 C CA . SER A 1 187 ? -21.641 -2.023 -0.235 1 91.75 187 SER A CA 1
ATOM 1476 C C . SER A 1 187 ? -22.297 -2.412 1.084 1 91.75 187 SER A C 1
ATOM 1478 O O . SER A 1 187 ? -22.078 -3.514 1.591 1 91.75 187 SER A O 1
ATOM 1480 N N . LYS A 1 188 ? -23.156 -1.496 1.471 1 87.69 188 LYS A N 1
ATOM 1481 C CA . LYS A 1 188 ? -23.922 -1.791 2.686 1 87.69 188 LYS A CA 1
ATOM 1482 C C . LYS A 1 188 ? -24.844 -2.982 2.479 1 87.69 188 LYS A C 1
ATOM 1484 O O . LYS A 1 188 ? -25.266 -3.629 3.443 1 87.69 188 LYS A O 1
ATOM 1489 N N . ASN A 1 189 ? -25.141 -3.283 1.199 1 89 189 ASN A N 1
ATOM 1490 C CA . ASN A 1 189 ? -26.062 -4.367 0.881 1 89 189 ASN A CA 1
ATOM 1491 C C . ASN A 1 189 ? -25.328 -5.68 0.634 1 89 189 ASN A C 1
ATOM 1493 O O . ASN A 1 189 ? -25.953 -6.703 0.354 1 89 189 ASN A O 1
ATOM 1497 N N . ASP A 1 190 ? -24.062 -5.637 0.755 1 93.81 190 ASP A N 1
ATOM 1498 C CA . ASP A 1 190 ? -23.297 -6.867 0.64 1 93.81 190 ASP A CA 1
ATOM 1499 C C . ASP A 1 190 ? -23.609 -7.824 1.787 1 93.81 190 ASP A C 1
ATOM 1501 O O . ASP A 1 190 ? -23.375 -7.496 2.953 1 93.81 190 ASP A O 1
ATOM 1505 N N . ALA A 1 191 ? -24.078 -8.969 1.476 1 94.44 191 ALA A N 1
ATOM 1506 C CA . ALA A 1 191 ? -24.516 -9.945 2.475 1 94.44 191 ALA A CA 1
ATOM 1507 C C . ALA A 1 191 ? -23.328 -10.43 3.311 1 94.44 191 ALA A C 1
ATOM 1509 O O . ALA A 1 191 ? -23.5 -10.828 4.465 1 94.44 191 ALA A O 1
ATOM 1510 N N . ASN A 1 192 ? -22.172 -10.391 2.807 1 95.88 192 ASN A N 1
ATOM 1511 C CA . ASN A 1 192 ? -21 -10.922 3.484 1 95.88 192 ASN A CA 1
ATOM 1512 C C . ASN A 1 192 ? -20.578 -10.039 4.656 1 95.88 192 ASN A C 1
ATOM 1514 O O . ASN A 1 192 ? -19.984 -10.523 5.625 1 95.88 192 ASN A O 1
ATOM 1518 N N . ILE A 1 193 ? -20.844 -8.727 4.574 1 95.38 193 ILE A N 1
ATOM 1519 C CA . ILE A 1 193 ? -20.406 -7.848 5.656 1 95.38 193 ILE A CA 1
ATOM 1520 C C . ILE A 1 193 ? -21.25 -8.117 6.906 1 95.38 193 ILE A C 1
ATOM 1522 O O . ILE A 1 193 ? -20.781 -7.918 8.031 1 95.38 193 ILE A O 1
ATOM 1526 N N . LYS A 1 194 ? -22.469 -8.602 6.699 1 93.62 194 LYS A N 1
ATOM 1527 C CA . LYS A 1 194 ? -23.375 -8.867 7.824 1 93.62 194 LYS A CA 1
ATOM 1528 C C . LYS A 1 194 ? -22.812 -9.969 8.719 1 93.62 194 LYS A C 1
ATOM 1530 O O . LYS A 1 194 ? -23.062 -9.977 9.93 1 93.62 194 LYS A O 1
ATOM 1535 N N . LYS A 1 195 ? -22.031 -10.828 8.117 1 94.56 195 LYS A N 1
ATOM 1536 C CA . LYS A 1 195 ? -21.453 -11.945 8.859 1 94.56 195 LYS A CA 1
ATOM 1537 C C . LYS A 1 195 ? -20.438 -11.445 9.883 1 94.56 195 LYS A C 1
ATOM 1539 O O . LYS A 1 195 ? -20.094 -12.172 10.82 1 94.56 195 LYS A O 1
ATOM 1544 N N . LEU A 1 196 ? -19.938 -10.164 9.719 1 93.75 196 LEU A N 1
ATOM 1545 C CA . LEU A 1 196 ? -18.891 -9.617 10.594 1 93.75 196 LEU A CA 1
ATOM 1546 C C . LEU A 1 196 ? -19.469 -8.516 11.484 1 93.75 196 LEU A C 1
ATOM 1548 O O . LEU A 1 196 ? -18.828 -8.109 12.453 1 93.75 196 LEU A O 1
ATOM 1552 N N . GLN A 1 197 ? -20.594 -8.094 11.109 1 84.06 197 GLN A N 1
ATOM 1553 C CA . GLN A 1 197 ? -21.109 -6.914 11.789 1 84.06 197 GLN A CA 1
ATOM 1554 C C . GLN A 1 197 ? -21.766 -7.289 13.117 1 84.06 197 GLN A C 1
ATOM 1556 O O . GLN A 1 197 ? -22.859 -7.883 13.125 1 84.06 197 GLN A O 1
ATOM 1561 N N . ILE A 1 198 ? -21.109 -6.828 14.156 1 79 198 ILE A N 1
ATOM 1562 C CA . ILE A 1 198 ? -21.734 -6.926 15.477 1 79 198 ILE A CA 1
ATOM 1563 C C . ILE A 1 198 ? -22.859 -5.91 15.594 1 79 198 ILE A C 1
ATOM 1565 O O . ILE A 1 198 ? -23.922 -6.215 16.141 1 79 198 ILE A O 1
ATOM 1569 N N . THR A 1 199 ? -22.578 -4.73 15.016 1 84.25 199 THR A N 1
ATOM 1570 C CA . THR A 1 199 ? -23.594 -3.701 14.828 1 84.25 199 THR A CA 1
ATOM 1571 C C . THR A 1 199 ? -23.594 -3.203 13.383 1 84.25 199 THR A C 1
ATOM 1573 O O . THR A 1 199 ? -22.641 -3.434 12.641 1 84.25 199 THR A O 1
ATOM 1576 N N . LYS A 1 200 ? -24.609 -2.537 13.07 1 85.56 200 LYS A N 1
ATOM 1577 C CA . LYS A 1 200 ? -24.734 -2.016 11.711 1 85.56 200 LYS A CA 1
ATOM 1578 C C . LYS A 1 200 ? -23.641 -0.993 11.406 1 85.56 200 LYS A C 1
ATOM 1580 O O . LYS A 1 200 ? -23.359 -0.707 10.242 1 85.56 200 LYS A O 1
ATOM 1585 N N . ASP A 1 201 ? -23 -0.517 12.43 1 87.69 201 ASP A N 1
ATOM 1586 C CA . ASP A 1 201 ? -22.016 0.547 12.25 1 87.69 201 ASP A CA 1
ATOM 1587 C C . ASP A 1 201 ? -20.594 -0.017 12.219 1 87.69 201 ASP A C 1
ATOM 1589 O O . ASP A 1 201 ? -19.625 0.723 12.016 1 87.69 201 ASP A O 1
ATOM 1593 N N . THR A 1 202 ? -20.469 -1.298 12.375 1 92.25 202 THR A N 1
ATOM 1594 C CA . THR A 1 202 ? -19.141 -1.913 12.344 1 92.25 202 THR A CA 1
ATOM 1595 C C . THR A 1 202 ? -18.5 -1.744 10.969 1 92.25 202 THR A C 1
ATOM 1597 O O . THR A 1 202 ? -19.047 -2.186 9.961 1 92.25 202 THR A O 1
ATOM 1600 N N . PRO A 1 203 ? -17.375 -1.054 10.953 1 95.69 203 PRO A N 1
ATOM 1601 C CA . PRO A 1 203 ? -16.734 -0.862 9.656 1 95.69 203 PRO A CA 1
ATOM 1602 C C . PRO A 1 203 ? -16.062 -2.135 9.133 1 95.69 203 PRO A C 1
ATOM 1604 O O . PRO A 1 203 ? -15.391 -2.84 9.891 1 95.69 203 PRO A O 1
ATOM 1607 N N . VAL A 1 204 ? -16.328 -2.436 7.859 1 97.25 204 VAL A N 1
ATOM 1608 C CA . VAL A 1 204 ? -15.742 -3.605 7.215 1 97.25 204 VAL A CA 1
ATOM 1609 C C . VAL A 1 204 ? -15 -3.182 5.949 1 97.25 204 VAL A C 1
ATOM 1611 O O . VAL A 1 204 ? -15.539 -2.426 5.133 1 97.25 204 VAL A O 1
ATOM 1614 N N . LEU A 1 205 ? -13.766 -3.578 5.801 1 98.06 205 LEU A N 1
ATOM 1615 C CA . LEU A 1 205 ? -12.953 -3.344 4.613 1 98.06 205 LEU A CA 1
ATOM 1616 C C . LEU A 1 205 ? -12.844 -4.609 3.773 1 98.06 205 LEU A C 1
ATOM 1618 O O . LEU A 1 205 ? -12.656 -5.703 4.312 1 98.06 205 LEU A O 1
ATOM 1622 N N . LEU A 1 206 ? -13 -4.469 2.473 1 98.5 206 LEU A N 1
ATOM 1623 C CA . LEU A 1 206 ? -12.859 -5.586 1.544 1 98.5 206 LEU A CA 1
ATOM 1624 C C . LEU A 1 206 ? -11.57 -5.465 0.736 1 98.5 206 LEU A C 1
ATOM 1626 O O . LEU A 1 206 ? -11.32 -4.426 0.123 1 98.5 206 LEU A O 1
ATOM 1630 N N . LEU A 1 207 ? -10.719 -6.492 0.807 1 98.31 207 LEU A N 1
ATOM 1631 C CA . LEU A 1 207 ? -9.578 -6.645 -0.09 1 98.31 207 LEU A CA 1
ATOM 1632 C C . LEU A 1 207 ? -9.852 -7.73 -1.128 1 98.31 207 LEU A C 1
ATOM 1634 O O . LEU A 1 207 ? -10.008 -8.898 -0.779 1 98.31 207 LEU A O 1
ATOM 1638 N N . LYS A 1 208 ? -9.969 -7.375 -2.395 1 98.06 208 LYS A N 1
ATOM 1639 C CA . LYS A 1 208 ? -9.969 -8.344 -3.486 1 98.06 208 LYS A CA 1
ATOM 1640 C C . LYS A 1 208 ? -8.555 -8.617 -3.988 1 98.06 208 LYS A C 1
ATOM 1642 O O . LYS A 1 208 ? -7.844 -7.688 -4.383 1 98.06 208 LYS A O 1
ATOM 1647 N N . GLN A 1 209 ? -8.195 -9.852 -4.004 1 97.69 209 GLN A N 1
ATOM 1648 C CA . GLN A 1 209 ? -6.773 -10.07 -4.25 1 97.69 209 GLN A CA 1
ATOM 1649 C C . GLN A 1 209 ? -6.547 -11.344 -5.066 1 97.69 209 GLN A C 1
ATOM 1651 O O . GLN A 1 209 ? -7.227 -12.344 -4.859 1 97.69 209 GLN A O 1
ATOM 1656 N N . VAL A 1 210 ? -5.645 -11.289 -6.02 1 97.62 210 VAL A N 1
ATOM 1657 C CA . VAL A 1 210 ? -5.129 -12.453 -6.734 1 97.62 210 VAL A CA 1
ATOM 1658 C C . VAL A 1 210 ? -3.783 -12.867 -6.148 1 97.62 210 VAL A C 1
ATOM 1660 O O . VAL A 1 210 ? -2.867 -12.047 -6.039 1 97.62 210 VAL A O 1
ATOM 1663 N N . HIS A 1 211 ? -3.703 -14.109 -5.758 1 97.44 211 HIS A N 1
ATOM 1664 C CA . HIS A 1 211 ? -2.48 -14.633 -5.156 1 97.44 211 HIS A CA 1
ATOM 1665 C C . HIS A 1 211 ? -1.659 -15.422 -6.172 1 97.44 211 HIS A C 1
ATOM 1667 O O . HIS A 1 211 ? -2.205 -16.234 -6.918 1 97.44 211 HIS A O 1
ATOM 1673 N N . TYR A 1 212 ? -0.365 -15.211 -6.121 1 95.62 212 TYR A N 1
ATOM 1674 C CA . TYR A 1 212 ? 0.534 -15.805 -7.105 1 95.62 212 TYR A CA 1
ATOM 1675 C C . TYR A 1 212 ? 1.59 -16.672 -6.43 1 95.62 212 TYR A C 1
ATOM 1677 O O . TYR A 1 212 ? 2.027 -16.375 -5.316 1 95.62 212 TYR A O 1
ATOM 1685 N N . ASP A 1 213 ? 2.01 -17.688 -7.184 1 93.25 213 ASP A N 1
ATOM 1686 C CA . ASP A 1 213 ? 3.15 -18.469 -6.719 1 93.25 213 ASP A CA 1
ATOM 1687 C C . ASP A 1 213 ? 4.461 -17.906 -7.254 1 93.25 213 ASP A C 1
ATOM 1689 O O . ASP A 1 213 ? 4.5 -16.781 -7.75 1 93.25 213 ASP A O 1
ATOM 1693 N N . GLU A 1 214 ? 5.508 -18.562 -7.051 1 88.38 214 GLU A N 1
ATOM 1694 C CA . GLU A 1 214 ? 6.844 -18.078 -7.398 1 88.38 214 GLU A CA 1
ATOM 1695 C C . GLU A 1 214 ? 7.008 -17.953 -8.906 1 88.38 214 GLU A C 1
ATOM 1697 O O . GLU A 1 214 ? 7.926 -17.266 -9.383 1 88.38 214 GLU A O 1
ATOM 1702 N N . ARG A 1 215 ? 6.164 -18.609 -9.711 1 88.56 215 ARG A N 1
ATOM 1703 C CA . ARG A 1 215 ? 6.223 -18.547 -11.164 1 88.56 215 ARG A CA 1
ATOM 1704 C C . ARG A 1 215 ? 5.25 -17.5 -11.703 1 88.56 215 ARG A C 1
ATOM 1706 O O . ARG A 1 215 ? 4.988 -17.438 -12.906 1 88.56 215 ARG A O 1
ATOM 1713 N N . ASN A 1 216 ? 4.668 -16.781 -10.836 1 90.25 216 ASN A N 1
ATOM 1714 C CA . ASN A 1 216 ? 3.693 -15.75 -11.164 1 90.25 216 ASN A CA 1
ATOM 1715 C C . ASN A 1 216 ? 2.418 -16.344 -11.758 1 90.25 216 ASN A C 1
ATOM 1717 O O . ASN A 1 216 ? 1.79 -15.742 -12.625 1 90.25 216 ASN A O 1
ATOM 1721 N N . LYS A 1 217 ? 2.16 -17.484 -11.383 1 91.31 217 LYS A N 1
ATOM 1722 C CA . LYS A 1 217 ? 0.886 -18.109 -11.742 1 91.31 217 LYS A CA 1
ATOM 1723 C C . LYS A 1 217 ? -0.184 -17.797 -10.695 1 91.31 217 LYS A C 1
ATOM 1725 O O . LYS A 1 217 ? 0.044 -17.969 -9.5 1 91.31 217 LYS A O 1
ATOM 1730 N N . PRO A 1 218 ? -1.343 -17.328 -11.219 1 95.75 218 PRO A N 1
ATOM 1731 C CA . PRO A 1 218 ? -2.424 -17.156 -10.25 1 95.75 218 PRO A CA 1
ATOM 1732 C C . PRO A 1 218 ? -2.889 -18.469 -9.633 1 95.75 218 PRO A C 1
ATOM 1734 O O . PRO A 1 218 ? -3.154 -19.438 -10.359 1 95.75 218 PRO A O 1
ATOM 1737 N N . ILE A 1 219 ? -3.002 -18.5 -8.312 1 97.19 219 ILE A N 1
ATOM 1738 C CA . ILE A 1 219 ? -3.336 -19.719 -7.609 1 97.19 219 ILE A CA 1
ATOM 1739 C C . ILE A 1 219 ? -4.777 -19.656 -7.109 1 97.19 219 ILE A C 1
ATOM 1741 O O . ILE A 1 219 ? -5.543 -20.609 -7.27 1 97.19 219 ILE A O 1
ATOM 1745 N N . PHE A 1 220 ? -5.164 -18.594 -6.543 1 98.25 220 PHE A N 1
ATOM 1746 C CA . PHE A 1 220 ? -6.547 -18.375 -6.129 1 98.25 220 PHE A CA 1
ATOM 1747 C C . PHE A 1 220 ? -6.863 -16.891 -6.047 1 98.25 220 PHE A C 1
ATOM 1749 O O . PHE A 1 220 ? -5.957 -16.047 -5.984 1 98.25 220 PHE A O 1
ATOM 1756 N N . TYR A 1 221 ? -8.164 -16.594 -6.195 1 98.44 221 TYR A N 1
ATOM 1757 C CA . TYR A 1 221 ? -8.719 -15.266 -5.988 1 98.44 221 TYR A CA 1
ATOM 1758 C C . TYR A 1 221 ? -9.43 -15.172 -4.645 1 98.44 221 TYR A C 1
ATOM 1760 O O . TYR A 1 221 ? -10.141 -16.094 -4.25 1 98.44 221 TYR A O 1
ATOM 1768 N N . ALA A 1 222 ? -9.164 -14.062 -3.943 1 98.62 222 ALA A N 1
ATOM 1769 C CA . ALA A 1 222 ? -9.711 -13.969 -2.592 1 98.62 222 ALA A CA 1
ATOM 1770 C C . ALA A 1 222 ? -10.508 -12.68 -2.406 1 98.62 222 ALA A C 1
ATOM 1772 O O . ALA A 1 222 ? -10.102 -11.617 -2.873 1 98.62 222 ALA A O 1
ATOM 1773 N N . LEU A 1 223 ? -11.625 -12.805 -1.818 1 98.38 223 LEU A N 1
ATOM 1774 C CA . LEU A 1 223 ? -12.359 -11.711 -1.191 1 98.38 223 LEU A CA 1
ATOM 1775 C C . LEU A 1 223 ? -12.211 -11.758 0.325 1 98.38 223 LEU A C 1
ATOM 1777 O O . LEU A 1 223 ? -12.859 -12.562 0.992 1 98.38 223 LEU A O 1
ATOM 1781 N N . ASP A 1 224 ? -11.398 -10.891 0.848 1 98.25 224 ASP A N 1
ATOM 1782 C CA . ASP A 1 224 ? -11.141 -10.859 2.283 1 98.25 224 ASP A CA 1
ATOM 1783 C C . ASP A 1 224 ? -11.82 -9.656 2.939 1 98.25 224 ASP A C 1
ATOM 1785 O O . ASP A 1 224 ? -11.461 -8.508 2.664 1 98.25 224 ASP A O 1
ATOM 1789 N N . TYR A 1 225 ? -12.766 -9.93 3.768 1 98.25 225 TYR A N 1
ATOM 1790 C CA . TYR A 1 225 ? -13.461 -8.922 4.555 1 98.25 225 TYR A CA 1
ATOM 1791 C C . TYR A 1 225 ? -12.859 -8.805 5.949 1 98.25 225 TYR A C 1
ATOM 1793 O O . TYR A 1 225 ? -12.719 -9.812 6.66 1 98.25 225 TYR A O 1
ATOM 1801 N N . PHE A 1 226 ? -12.531 -7.602 6.344 1 97.38 226 PHE A N 1
ATOM 1802 C CA . PHE A 1 226 ? -11.898 -7.363 7.641 1 97.38 226 PHE A CA 1
ATOM 1803 C C . PHE A 1 226 ? -12.695 -6.348 8.453 1 97.38 226 PHE A C 1
ATOM 1805 O O . PHE A 1 226 ? -13.094 -5.305 7.93 1 97.38 226 PHE A O 1
ATOM 1812 N N . ARG A 1 227 ? -12.922 -6.734 9.68 1 96.25 227 ARG A N 1
ATOM 1813 C CA . ARG A 1 227 ? -13.336 -5.684 10.602 1 96.25 227 ARG A CA 1
ATOM 1814 C C . ARG A 1 227 ? -12.273 -4.602 10.719 1 96.25 227 ARG A C 1
ATOM 1816 O O . ARG A 1 227 ? -11.203 -4.832 11.289 1 96.25 227 ARG A O 1
ATOM 1823 N N . ASN A 1 228 ? -12.641 -3.455 10.234 1 96.5 228 ASN A N 1
ATOM 1824 C CA . ASN A 1 228 ? -11.656 -2.379 10.125 1 96.5 228 ASN A CA 1
ATOM 1825 C C . ASN A 1 228 ? -11.492 -1.642 11.453 1 96.5 228 ASN A C 1
ATOM 1827 O O . ASN A 1 228 ? -10.562 -0.852 11.617 1 96.5 228 ASN A O 1
ATOM 1831 N N . ASP A 1 229 ? -12.32 -1.876 12.453 1 92.19 229 ASP A N 1
ATOM 1832 C CA . ASP A 1 229 ? -12.117 -1.355 13.797 1 92.19 229 ASP A CA 1
ATOM 1833 C C . ASP A 1 229 ? -11.109 -2.207 14.57 1 92.19 229 ASP A C 1
ATOM 1835 O O . ASP A 1 229 ? -10.602 -1.793 15.617 1 92.19 229 ASP A O 1
ATOM 1839 N N . ILE A 1 230 ? -10.828 -3.365 14.023 1 92.25 230 ILE A N 1
ATOM 1840 C CA . ILE A 1 230 ? -9.891 -4.289 14.664 1 92.25 230 ILE A CA 1
ATOM 1841 C C . ILE A 1 230 ? -8.57 -4.305 13.898 1 92.25 230 ILE A C 1
ATOM 1843 O O . ILE A 1 230 ? -7.508 -4.082 14.484 1 92.25 230 ILE A O 1
ATOM 1847 N N . PHE A 1 231 ? -8.695 -4.559 12.648 1 94 231 PHE A N 1
ATOM 1848 C CA . PHE A 1 231 ? -7.5 -4.609 11.805 1 94 231 PHE A CA 1
ATOM 1849 C C . PHE A 1 231 ? -7.172 -3.229 11.25 1 94 231 PHE A C 1
ATOM 1851 O O . PHE A 1 231 ? -7.988 -2.627 10.547 1 94 231 PHE A O 1
ATOM 1858 N N . ARG A 1 232 ? -6.008 -2.785 11.547 1 93.19 232 ARG A N 1
ATOM 1859 C CA . ARG A 1 232 ? -5.535 -1.505 11.031 1 93.19 232 ARG A CA 1
ATOM 1860 C C . ARG A 1 232 ? -4.527 -1.707 9.898 1 93.19 232 ARG A C 1
ATOM 1862 O O . ARG A 1 232 ? -3.539 -2.424 10.062 1 93.19 232 ARG A O 1
ATOM 1869 N N . PHE A 1 233 ? -4.816 -1.071 8.82 1 95.31 233 PHE A N 1
ATOM 1870 C CA . PHE A 1 233 ? -3.957 -1.207 7.648 1 95.31 233 PHE A CA 1
ATOM 1871 C C . PHE A 1 233 ? -3.201 0.089 7.379 1 95.31 233 PHE A C 1
ATOM 1873 O O . PHE A 1 233 ? -3.805 1.16 7.293 1 95.31 233 PHE A O 1
ATOM 1880 N N . TRP A 1 234 ? -1.89 -0.059 7.258 1 95.31 234 TRP A N 1
ATOM 1881 C CA . TRP A 1 234 ? -1.01 1.081 7.027 1 95.31 234 TRP A CA 1
ATOM 1882 C C . TRP A 1 234 ? -0.154 0.864 5.781 1 95.31 234 TRP A C 1
ATOM 1884 O O . TRP A 1 234 ? 0.156 -0.275 5.426 1 95.31 234 TRP A O 1
ATOM 1894 N N . ILE A 1 235 ? 0.185 1.966 5.176 1 95.56 235 ILE A N 1
ATOM 1895 C CA . ILE A 1 235 ? 1.123 1.899 4.059 1 95.56 235 ILE A CA 1
ATOM 1896 C C . ILE A 1 235 ? 1.963 3.174 4.016 1 95.56 235 ILE A C 1
ATOM 1898 O O . ILE A 1 235 ? 1.47 4.262 4.324 1 95.56 235 ILE A O 1
ATOM 1902 N N . ARG A 1 236 ? 3.262 3.047 3.664 1 94.38 236 ARG A N 1
ATOM 1903 C CA . ARG A 1 236 ? 4.117 4.188 3.354 1 94.38 236 ARG A CA 1
ATOM 1904 C C . ARG A 1 236 ? 4.129 4.469 1.854 1 94.38 236 ARG A C 1
ATOM 1906 O O . ARG A 1 236 ? 4.445 3.586 1.055 1 94.38 236 ARG A O 1
ATOM 1913 N N . ARG A 1 237 ? 3.697 5.637 1.52 1 95.38 237 ARG A N 1
ATOM 1914 C CA . ARG A 1 237 ? 3.627 6.07 0.128 1 95.38 237 ARG A CA 1
ATOM 1915 C C . ARG A 1 237 ? 4.797 6.984 -0.22 1 95.38 237 ARG A C 1
ATOM 1917 O O . ARG A 1 237 ? 5.203 7.816 0.594 1 95.38 237 ARG A O 1
ATOM 1924 N N . GLU A 1 238 ? 5.34 6.809 -1.397 1 93 238 GLU A N 1
ATOM 1925 C CA . GLU A 1 238 ? 6.488 7.613 -1.812 1 93 238 GLU A CA 1
ATOM 1926 C C . GLU A 1 238 ? 6.203 8.352 -3.115 1 93 238 GLU A C 1
ATOM 1928 O O . GLU A 1 238 ? 5.551 7.812 -4.012 1 93 238 GLU A O 1
ATOM 1933 N N . ARG A 1 239 ? 6.625 9.586 -3.092 1 88.69 239 ARG A N 1
ATOM 1934 C CA . ARG A 1 239 ? 6.484 10.398 -4.293 1 88.69 239 ARG A CA 1
ATOM 1935 C C . ARG A 1 239 ? 7.656 10.172 -5.246 1 88.69 239 ARG A C 1
ATOM 1937 O O . ARG A 1 239 ? 8.812 10.328 -4.863 1 88.69 239 ARG A O 1
ATOM 1944 N N . ILE A 1 240 ? 7.582 9.234 -6.242 1 67.19 240 ILE A N 1
ATOM 1945 C CA . ILE A 1 240 ? 8.68 8.969 -7.16 1 67.19 240 ILE A CA 1
ATOM 1946 C C . ILE A 1 240 ? 8.758 10.078 -8.211 1 67.19 240 ILE A C 1
ATOM 1948 O O . ILE A 1 240 ? 7.75 10.414 -8.836 1 67.19 240 ILE A O 1
ATOM 1952 N N . GLU A 1 241 ? 9.75 10.992 -8.281 1 56.19 241 GLU A N 1
ATOM 1953 C CA . GLU A 1 241 ? 10.016 11.977 -9.32 1 56.19 241 GLU A CA 1
ATOM 1954 C C . GLU A 1 241 ? 10.242 11.312 -10.672 1 56.19 241 GLU A C 1
ATOM 1956 O O . GLU A 1 241 ? 10.688 10.164 -10.742 1 56.19 241 GLU A O 1
ATOM 1961 N N . MET B 1 1 ? 28.844 2.1 -26.125 1 55.59 1 MET B N 1
ATOM 1962 C CA . MET B 1 1 ? 28.578 0.714 -26.5 1 55.59 1 MET B CA 1
ATOM 1963 C C . MET B 1 1 ? 27.688 0.044 -25.453 1 55.59 1 MET B C 1
ATOM 1965 O O . MET B 1 1 ? 27.875 0.247 -24.25 1 55.59 1 MET B O 1
ATOM 1969 N N . ILE B 1 2 ? 26.609 -0.488 -25.75 1 72.12 2 ILE B N 1
ATOM 1970 C CA . ILE B 1 2 ? 25.703 -1.078 -24.766 1 72.12 2 ILE B CA 1
ATOM 1971 C C . ILE B 1 2 ? 26.359 -2.301 -24.141 1 72.12 2 ILE B C 1
ATOM 1973 O O . ILE B 1 2 ? 26.938 -3.139 -24.844 1 72.12 2 ILE B O 1
ATOM 1977 N N . PRO B 1 3 ? 26.531 -2.314 -22.859 1 84.5 3 PRO B N 1
ATOM 1978 C CA . PRO B 1 3 ? 27.125 -3.479 -22.203 1 84.5 3 PRO B CA 1
ATOM 1979 C C . PRO B 1 3 ? 26.531 -4.801 -22.688 1 84.5 3 PRO B C 1
ATOM 1981 O O . PRO B 1 3 ? 25.328 -4.875 -22.969 1 84.5 3 PRO B O 1
ATOM 1984 N N . SER B 1 4 ? 27.469 -5.707 -22.969 1 87.38 4 SER B N 1
ATOM 1985 C CA . SER B 1 4 ? 27.078 -6.996 -23.547 1 87.38 4 SER B CA 1
ATOM 1986 C C . SER B 1 4 ? 25.906 -7.609 -22.781 1 87.38 4 SER B C 1
ATOM 1988 O O . SER B 1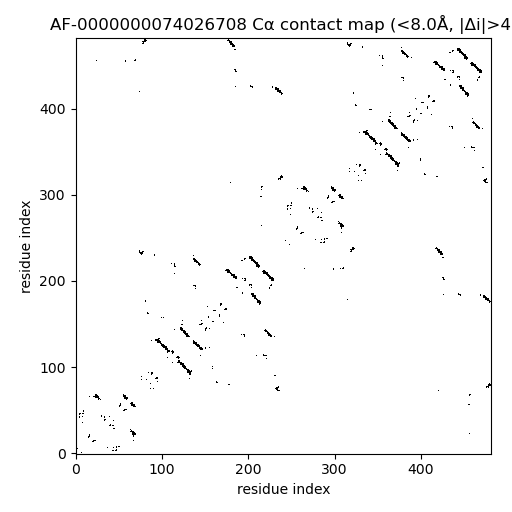 4 ? 25.016 -8.211 -23.391 1 87.38 4 SER B O 1
ATOM 1990 N N . TYR B 1 5 ? 25.891 -7.477 -21.5 1 89.81 5 TYR B N 1
ATOM 1991 C CA . TYR B 1 5 ? 24.844 -8.109 -20.703 1 89.81 5 TYR B CA 1
ATOM 1992 C C . TYR B 1 5 ? 23.469 -7.504 -21.031 1 89.81 5 TYR B C 1
ATOM 1994 O O . TYR B 1 5 ? 22.453 -8.203 -21 1 89.81 5 TYR B O 1
ATOM 2002 N N . LEU B 1 6 ? 23.391 -6.316 -21.375 1 91.12 6 LEU B N 1
ATOM 2003 C CA . LEU B 1 6 ? 22.125 -5.68 -21.734 1 91.12 6 LEU B CA 1
ATOM 2004 C C . LEU B 1 6 ? 21.625 -6.203 -23.078 1 91.12 6 LEU B C 1
ATOM 2006 O O . LEU B 1 6 ? 20.422 -6.367 -23.281 1 91.12 6 LEU B O 1
ATOM 2010 N N . LYS B 1 7 ? 22.641 -6.41 -24 1 91.44 7 LYS B N 1
ATOM 2011 C CA . LYS B 1 7 ? 22.281 -6.992 -25.297 1 91.44 7 LYS B CA 1
ATOM 2012 C C . LYS B 1 7 ? 21.672 -8.375 -25.125 1 91.44 7 LYS B C 1
ATOM 2014 O O . LYS B 1 7 ? 20.656 -8.703 -25.75 1 91.44 7 LYS B O 1
ATOM 2019 N N . ILE B 1 8 ? 22.266 -9.125 -24.266 1 93.56 8 ILE B N 1
ATOM 2020 C CA . ILE B 1 8 ? 21.781 -10.469 -23.984 1 93.56 8 ILE B CA 1
ATOM 2021 C C . ILE B 1 8 ? 20.391 -10.398 -23.359 1 93.56 8 ILE B C 1
ATOM 2023 O O . ILE B 1 8 ? 19.5 -11.164 -23.719 1 93.56 8 ILE B O 1
ATOM 2027 N N . LYS B 1 9 ? 20.234 -9.523 -22.391 1 94.25 9 LYS B N 1
ATOM 2028 C CA . LYS B 1 9 ? 18.938 -9.328 -21.766 1 94.25 9 LYS B CA 1
ATOM 2029 C C . LYS B 1 9 ? 17.844 -9.078 -22.797 1 94.25 9 LYS B C 1
ATOM 2031 O O . LYS B 1 9 ? 16.781 -9.711 -22.766 1 94.25 9 LYS B O 1
ATOM 2036 N N . GLU B 1 10 ? 18.125 -8.211 -23.688 1 93.19 10 GLU B N 1
ATOM 2037 C CA . GLU B 1 10 ? 17.156 -7.855 -24.734 1 93.19 10 GLU B CA 1
ATOM 2038 C C . GLU B 1 10 ? 16.844 -9.047 -25.625 1 93.19 10 GLU B C 1
ATOM 2040 O O . GLU B 1 10 ? 15.688 -9.25 -26.016 1 93.19 10 GLU B O 1
ATOM 2045 N N . GLU B 1 11 ? 17.844 -9.758 -25.969 1 93.25 11 GLU B N 1
ATOM 2046 C CA . GLU B 1 11 ? 17.656 -10.922 -26.828 1 93.25 11 GLU B CA 1
ATOM 2047 C C . GLU B 1 11 ? 16.766 -11.969 -26.141 1 93.25 11 GLU B C 1
ATOM 2049 O O . GLU B 1 11 ? 15.875 -12.531 -26.781 1 93.25 11 GLU B O 1
ATOM 2054 N N . ILE B 1 12 ? 17.047 -12.133 -24.938 1 93.75 12 ILE B N 1
ATOM 2055 C CA . ILE B 1 12 ? 16.234 -13.094 -24.188 1 93.75 12 ILE B CA 1
ATOM 2056 C C . ILE B 1 12 ? 14.789 -12.617 -24.109 1 93.75 12 ILE B C 1
ATOM 2058 O O . ILE B 1 12 ? 13.859 -13.406 -24.281 1 93.75 12 ILE B O 1
ATOM 2062 N N . GLU B 1 13 ? 14.633 -11.359 -23.844 1 92.94 13 GLU B N 1
ATOM 2063 C CA . GLU B 1 13 ? 13.297 -10.773 -23.812 1 92.94 13 GLU B CA 1
ATOM 2064 C C . GLU B 1 13 ? 12.562 -11.008 -25.125 1 92.94 13 GLU B C 1
ATOM 2066 O O . GLU B 1 13 ? 11.383 -11.352 -25.141 1 92.94 13 GLU B O 1
ATOM 2071 N N . LYS B 1 14 ? 13.25 -10.867 -26.188 1 92.44 14 LYS B N 1
ATOM 2072 C CA . LYS B 1 14 ? 12.672 -11.086 -27.5 1 92.44 14 LYS B CA 1
ATOM 2073 C C . LYS B 1 14 ? 12.273 -12.539 -27.703 1 92.44 14 LYS B C 1
ATOM 2075 O O . LYS B 1 14 ? 11.219 -12.836 -28.266 1 92.44 14 LYS B O 1
ATOM 2080 N N . MET B 1 15 ? 13.125 -13.383 -27.266 1 92.69 15 MET B N 1
ATOM 2081 C CA . MET B 1 15 ? 12.836 -14.812 -27.375 1 92.69 15 MET B CA 1
ATOM 2082 C C . MET B 1 15 ? 11.57 -15.164 -26.594 1 92.69 15 MET B C 1
ATOM 2084 O O . MET B 1 15 ? 10.781 -16 -27.047 1 92.69 15 MET B O 1
ATOM 2088 N N . ILE B 1 16 ? 11.391 -14.477 -25.5 1 90.69 16 ILE B N 1
ATOM 2089 C CA . ILE B 1 16 ? 10.203 -14.703 -24.688 1 90.69 16 ILE B CA 1
ATOM 2090 C C . ILE B 1 16 ? 8.969 -14.141 -25.391 1 90.69 16 ILE B C 1
ATOM 2092 O O . ILE B 1 16 ? 7.938 -14.812 -25.484 1 90.69 16 ILE B O 1
ATOM 2096 N N . GLU B 1 17 ? 9.125 -12.977 -25.906 1 87.31 17 GLU B N 1
ATOM 2097 C CA . GLU B 1 17 ? 8.031 -12.281 -26.562 1 87.31 17 GLU B CA 1
ATOM 2098 C C . GLU B 1 17 ? 7.586 -13.031 -27.828 1 87.31 17 GLU B C 1
ATOM 2100 O O . GLU B 1 17 ? 6.395 -13.094 -28.125 1 87.31 17 GLU B O 1
ATOM 2105 N N . ASN B 1 18 ? 8.602 -13.609 -28.484 1 90.5 18 ASN B N 1
ATOM 2106 C CA . ASN B 1 18 ? 8.328 -14.32 -29.734 1 90.5 18 ASN B CA 1
ATOM 2107 C C . ASN B 1 18 ? 7.934 -15.773 -29.469 1 90.5 18 ASN B C 1
ATOM 2109 O O . ASN B 1 18 ? 7.805 -16.562 -30.406 1 90.5 18 ASN B O 1
ATOM 2113 N N . LYS B 1 19 ? 7.828 -16.125 -28.234 1 88.5 19 LYS B N 1
ATOM 2114 C CA . LYS B 1 19 ? 7.367 -17.438 -27.781 1 88.5 19 LYS B CA 1
ATOM 2115 C C . LYS B 1 19 ? 8.375 -18.531 -28.141 1 88.5 19 LYS B C 1
ATOM 2117 O O . LYS B 1 19 ? 8.016 -19.703 -28.266 1 88.5 19 LYS B O 1
ATOM 2122 N N . GLU B 1 20 ? 9.586 -18.094 -28.438 1 90.56 20 GLU B N 1
ATOM 2123 C CA . GLU B 1 20 ? 10.672 -19.062 -28.562 1 90.56 20 GLU B CA 1
ATOM 2124 C C . GLU B 1 20 ? 10.992 -19.703 -27.219 1 90.56 20 GLU B C 1
ATOM 2126 O O . GLU B 1 20 ? 11.383 -20.859 -27.156 1 90.56 20 GLU B O 1
ATOM 2131 N N . LEU B 1 21 ? 10.875 -18.906 -26.203 1 91.38 21 LEU B N 1
ATOM 2132 C CA . LEU B 1 21 ? 10.898 -19.359 -24.812 1 91.38 21 LEU B CA 1
ATOM 2133 C C . LEU B 1 21 ? 9.516 -19.25 -24.172 1 91.38 21 LEU B C 1
ATOM 2135 O O . LEU B 1 21 ? 9.016 -18.141 -23.969 1 91.38 21 LEU B O 1
ATOM 2139 N N . ALA B 1 22 ? 8.938 -20.328 -23.875 1 90.12 22 ALA B N 1
ATOM 2140 C CA . ALA B 1 22 ? 7.562 -20.328 -23.375 1 90.12 22 ALA B CA 1
ATOM 2141 C C . ALA B 1 22 ? 7.531 -20.047 -21.875 1 90.12 22 ALA B C 1
ATOM 2143 O O . ALA B 1 22 ? 8.453 -20.422 -21.156 1 90.12 22 ALA B O 1
ATOM 2144 N N . ILE B 1 23 ? 6.492 -19.375 -21.438 1 88 23 ILE B N 1
ATOM 2145 C CA . ILE B 1 23 ? 6.285 -19.172 -20.016 1 88 23 ILE B CA 1
ATOM 2146 C C . ILE B 1 23 ? 6.254 -20.516 -19.297 1 88 23 ILE B C 1
ATOM 2148 O O . ILE B 1 23 ? 5.574 -21.453 -19.734 1 88 23 ILE B O 1
ATOM 2152 N N . GLY B 1 24 ? 7.066 -20.609 -18.281 1 87.62 24 GLY B N 1
ATOM 2153 C CA . GLY B 1 24 ? 7.145 -21.844 -17.516 1 87.62 24 GLY B CA 1
ATOM 2154 C C . GLY B 1 24 ? 8.312 -22.719 -17.922 1 87.62 24 GLY B C 1
ATOM 2155 O O . GLY B 1 24 ? 8.688 -23.641 -17.188 1 87.62 24 GLY B O 1
ATOM 2156 N N . GLU B 1 25 ? 8.922 -22.438 -19 1 91.19 25 GLU B N 1
ATOM 2157 C CA . GLU B 1 25 ? 9.992 -23.266 -19.547 1 91.19 25 GLU B CA 1
ATOM 2158 C C . GLU B 1 25 ? 11.297 -23.062 -18.766 1 91.19 25 GLU B C 1
ATOM 2160 O O . GLU B 1 25 ? 11.625 -21.938 -18.391 1 91.19 25 GLU B O 1
ATOM 2165 N N . ARG B 1 26 ? 12 -24.172 -18.562 1 93.5 26 ARG B N 1
ATOM 2166 C CA . ARG B 1 26 ? 13.336 -24.109 -17.969 1 93.5 26 ARG B CA 1
ATOM 2167 C C . ARG B 1 26 ? 14.375 -23.75 -19.016 1 93.5 26 ARG B C 1
ATOM 2169 O O . ARG B 1 26 ? 14.43 -24.359 -20.094 1 93.5 26 ARG B O 1
ATOM 2176 N N . LEU B 1 27 ? 15.172 -22.781 -18.688 1 94.38 27 LEU B N 1
ATOM 2177 C CA . LEU B 1 27 ? 16.266 -22.438 -19.578 1 94.38 27 LEU B CA 1
ATOM 2178 C C . LEU B 1 27 ? 17.344 -23.516 -19.562 1 94.38 27 LEU B C 1
ATOM 2180 O O . LEU B 1 27 ? 17.531 -24.188 -18.531 1 94.38 27 LEU B O 1
ATOM 2184 N N . PRO B 1 28 ? 18.047 -23.609 -20.688 1 93.25 28 PRO B N 1
ATOM 2185 C CA . PRO B 1 28 ? 19.266 -24.422 -20.641 1 93.25 28 PRO B CA 1
ATOM 2186 C C . PRO B 1 28 ? 20.25 -23.953 -19.578 1 93.25 28 PRO B C 1
ATOM 2188 O O . PRO B 1 28 ? 20.047 -22.906 -18.969 1 93.25 28 PRO B O 1
ATOM 2191 N N . SER B 1 29 ? 21.281 -24.766 -19.312 1 92.94 29 SER B N 1
ATOM 2192 C CA . SER B 1 29 ? 22.25 -24.438 -18.281 1 92.94 29 SER B CA 1
ATOM 2193 C C . SER B 1 29 ? 22.953 -23.109 -18.578 1 92.94 29 SER B C 1
ATOM 2195 O O . SER B 1 29 ? 22.984 -22.656 -19.719 1 92.94 29 SER B O 1
ATOM 2197 N N . GLU B 1 30 ? 23.453 -22.562 -17.484 1 92.81 30 GLU B N 1
ATOM 2198 C CA . GLU B 1 30 ? 24.188 -21.312 -17.625 1 92.81 30 GLU B CA 1
ATOM 2199 C C . GLU B 1 30 ? 25.328 -21.453 -18.641 1 92.81 30 GLU B C 1
ATOM 2201 O O . GLU B 1 30 ? 25.547 -20.547 -19.453 1 92.81 30 GLU B O 1
ATOM 2206 N N . TYR B 1 31 ? 26 -22.609 -18.594 1 92.5 31 TYR B N 1
ATOM 2207 C CA . TYR B 1 31 ? 27.094 -22.891 -19.516 1 92.5 31 TYR B CA 1
ATOM 2208 C C . TYR B 1 31 ? 26.609 -22.906 -20.953 1 92.5 31 TYR B C 1
ATOM 2210 O O . TYR B 1 31 ? 27.188 -22.25 -21.828 1 92.5 31 TYR B O 1
ATOM 2218 N N . GLU B 1 32 ? 25.562 -23.609 -21.188 1 95 32 GLU B N 1
ATOM 2219 C CA . GLU B 1 32 ? 25.016 -23.75 -22.531 1 95 32 GLU B CA 1
ATOM 2220 C C . GLU B 1 32 ? 24.531 -22.406 -23.078 1 95 32 GLU B C 1
ATOM 2222 O O . GLU B 1 32 ? 24.75 -22.078 -24.234 1 95 32 GLU B O 1
ATOM 2227 N N . MET B 1 33 ? 23.953 -21.609 -22.266 1 95 33 MET B N 1
ATOM 2228 C CA . MET B 1 33 ? 23.406 -20.328 -22.703 1 95 33 MET B CA 1
ATOM 2229 C C . MET B 1 33 ? 24.516 -19.312 -22.953 1 95 33 MET B C 1
ATOM 2231 O O . MET B 1 33 ? 24.469 -18.562 -23.922 1 95 33 MET B O 1
ATOM 2235 N N . ALA B 1 34 ? 25.469 -19.312 -22.047 1 94.56 34 ALA B N 1
ATOM 2236 C CA . ALA B 1 34 ? 26.625 -18.453 -22.266 1 94.56 34 ALA B CA 1
ATOM 2237 C C . ALA B 1 34 ? 27.297 -18.766 -23.594 1 94.56 34 ALA B C 1
ATOM 2239 O O . ALA B 1 34 ? 27.656 -17.859 -24.359 1 94.56 34 ALA B O 1
ATOM 2240 N N . ASN B 1 35 ? 27.438 -20.047 -23.906 1 94.88 35 ASN B N 1
ATOM 2241 C CA . ASN B 1 35 ? 28 -20.484 -25.172 1 94.88 35 ASN B CA 1
ATOM 2242 C C . ASN B 1 35 ? 27.141 -20.062 -26.359 1 94.88 35 ASN B C 1
ATOM 2244 O O . ASN B 1 35 ? 27.656 -19.609 -27.375 1 94.88 35 ASN B O 1
ATOM 2248 N N . TYR B 1 36 ? 25.922 -20.188 -26.172 1 94 36 TYR B N 1
ATOM 2249 C CA . TYR B 1 36 ? 24.969 -19.844 -27.219 1 94 36 TYR B CA 1
ATOM 2250 C C . TYR B 1 36 ? 25.094 -18.359 -27.594 1 94 36 TYR B C 1
ATOM 2252 O O . TYR B 1 36 ? 25.062 -18.016 -28.766 1 94 36 TYR B O 1
ATOM 2260 N N . PHE B 1 37 ? 25.281 -17.531 -26.641 1 94.44 37 PHE B N 1
ATOM 2261 C CA . PHE B 1 37 ? 25.344 -16.094 -26.875 1 94.44 37 PHE B CA 1
ATOM 2262 C C . PHE B 1 37 ? 26.781 -15.641 -27.078 1 94.44 37 PHE B C 1
ATOM 2264 O O . PHE B 1 37 ? 27.047 -14.453 -27.297 1 94.44 37 PHE B O 1
ATOM 2271 N N . ASN B 1 38 ? 27.672 -16.531 -26.938 1 94.38 38 ASN B N 1
ATOM 2272 C CA . ASN B 1 38 ? 29.094 -16.266 -27.125 1 94.38 38 ASN B CA 1
ATOM 2273 C C . ASN B 1 38 ? 29.609 -15.203 -26.141 1 94.38 38 ASN B C 1
ATOM 2275 O O . ASN B 1 38 ? 30.234 -14.227 -26.547 1 94.38 38 ASN B O 1
ATOM 2279 N N . VAL B 1 39 ? 29.25 -15.43 -24.891 1 94.62 39 VAL B N 1
ATOM 2280 C CA . VAL B 1 39 ? 29.703 -14.539 -23.828 1 94.62 39 VAL B CA 1
ATOM 2281 C C . VAL B 1 39 ? 30.203 -15.367 -22.641 1 94.62 39 VAL B C 1
ATOM 2283 O O . VAL B 1 39 ? 30.047 -16.594 -22.609 1 94.62 39 VAL B O 1
ATOM 2286 N N . SER B 1 40 ? 30.844 -14.664 -21.703 1 93.88 40 SER B N 1
ATOM 2287 C CA . SER B 1 40 ? 31.25 -15.328 -20.469 1 93.88 40 SER B CA 1
ATOM 2288 C C . SER B 1 40 ? 30.062 -15.664 -19.594 1 93.88 40 SER B C 1
ATOM 2290 O O . SER B 1 40 ? 28.984 -15.086 -19.75 1 93.88 40 SER B O 1
ATOM 2292 N N . ARG B 1 41 ? 30.328 -16.625 -18.688 1 93.69 41 ARG B N 1
ATOM 2293 C CA . ARG B 1 41 ? 29.281 -17 -17.734 1 93.69 41 ARG B CA 1
ATOM 2294 C C . ARG B 1 41 ? 28.891 -15.805 -16.859 1 93.69 41 ARG B C 1
ATOM 2296 O O . ARG B 1 41 ? 27.719 -15.625 -16.531 1 93.69 41 ARG B O 1
ATOM 2303 N N . ASP B 1 42 ? 29.844 -14.953 -16.609 1 93.25 42 ASP B N 1
ATOM 2304 C CA . ASP B 1 42 ? 29.594 -13.797 -15.758 1 93.25 42 ASP B CA 1
ATOM 2305 C C . ASP B 1 42 ? 28.703 -12.781 -16.469 1 93.25 42 ASP B C 1
ATOM 2307 O O . ASP B 1 42 ? 27.797 -12.203 -15.844 1 93.25 42 ASP B O 1
ATOM 2311 N N . THR B 1 43 ? 28.984 -12.586 -17.609 1 92 43 THR B N 1
ATOM 2312 C CA . THR B 1 43 ? 28.172 -11.68 -18.422 1 92 43 THR B CA 1
ATOM 2313 C C . THR B 1 43 ? 26.734 -12.18 -18.531 1 92 43 THR B C 1
ATOM 2315 O O . THR B 1 43 ? 25.781 -11.414 -18.359 1 92 43 THR B O 1
ATOM 2318 N N . PHE B 1 44 ? 26.625 -13.477 -18.797 1 95.44 44 PHE B N 1
ATOM 2319 C CA . PHE B 1 44 ? 25.297 -14.07 -18.875 1 95.44 44 PHE B CA 1
ATOM 2320 C C . PHE B 1 44 ? 24.562 -13.945 -17.547 1 95.44 44 PHE B C 1
ATOM 2322 O O . PHE B 1 44 ? 23.375 -13.586 -17.516 1 95.44 44 PHE B O 1
ATOM 2329 N N . ARG B 1 45 ? 25.266 -14.125 -16.5 1 93.94 45 ARG B N 1
ATOM 2330 C CA . ARG B 1 45 ? 24.688 -14.039 -15.164 1 93.94 45 ARG B CA 1
ATOM 2331 C C . ARG B 1 45 ? 24.156 -12.633 -14.883 1 93.94 45 ARG B C 1
ATOM 2333 O O . ARG B 1 45 ? 23.109 -12.469 -14.25 1 93.94 45 ARG B O 1
ATOM 2340 N N . SER B 1 46 ? 24.828 -11.68 -15.344 1 93.69 46 SER B N 1
ATOM 2341 C CA . SER B 1 46 ? 24.391 -10.297 -15.164 1 93.69 46 SER B CA 1
ATOM 2342 C C . SER B 1 46 ? 23.078 -10.031 -15.891 1 93.69 46 SER B C 1
ATOM 2344 O O . SER B 1 46 ? 22.203 -9.344 -15.359 1 93.69 46 SER B O 1
ATOM 2346 N N . ALA B 1 47 ? 22.953 -10.609 -17.016 1 93.81 47 ALA B N 1
ATOM 2347 C CA . ALA B 1 47 ? 21.719 -10.469 -17.781 1 93.81 47 ALA B CA 1
ATOM 2348 C C . ALA B 1 47 ? 20.562 -11.164 -17.062 1 93.81 47 ALA B C 1
ATOM 2350 O O . ALA B 1 47 ? 19.469 -10.609 -16.969 1 93.81 47 ALA B O 1
ATOM 2351 N N . VAL B 1 48 ? 20.891 -12.297 -16.578 1 94.12 48 VAL B N 1
ATOM 2352 C CA . VAL B 1 48 ? 19.875 -13.102 -15.883 1 94.12 48 VAL B CA 1
ATOM 2353 C C . VAL B 1 48 ? 19.422 -12.383 -14.617 1 94.12 48 VAL B C 1
ATOM 2355 O O . VAL B 1 48 ? 18.219 -12.336 -14.32 1 94.12 48 VAL B O 1
ATOM 2358 N N . LYS B 1 49 ? 20.312 -11.805 -14 1 92.75 49 LYS B N 1
ATOM 2359 C CA . LYS B 1 49 ? 20 -11.078 -12.773 1 92.75 49 LYS B CA 1
ATOM 2360 C C . LYS B 1 49 ? 19.031 -9.93 -13.047 1 92.75 49 LYS B C 1
ATOM 2362 O O . LYS B 1 49 ? 18.094 -9.719 -12.297 1 92.75 49 LYS B O 1
ATOM 2367 N N . LEU B 1 50 ? 19.25 -9.258 -14.062 1 91 50 LEU B N 1
ATOM 2368 C CA . LEU B 1 50 ? 18.375 -8.148 -14.43 1 91 50 LEU B CA 1
ATOM 2369 C C . LEU B 1 50 ? 16.984 -8.648 -14.773 1 91 50 LEU B C 1
ATOM 2371 O O . LEU B 1 50 ? 15.984 -8.062 -14.352 1 91 50 LEU B O 1
ATOM 2375 N N . LEU B 1 51 ? 16.969 -9.719 -15.516 1 92.06 51 LEU B N 1
ATOM 2376 C CA . LEU B 1 51 ? 15.68 -10.281 -15.922 1 92.06 51 LEU B CA 1
ATOM 2377 C C . LEU B 1 51 ? 14.93 -10.828 -14.711 1 92.06 51 LEU B C 1
ATOM 2379 O O . LEU B 1 51 ? 13.695 -10.781 -14.672 1 92.06 51 LEU B O 1
ATOM 2383 N N . GLU B 1 52 ? 15.688 -11.336 -13.797 1 90.69 52 GLU B N 1
ATOM 2384 C CA . GLU B 1 52 ? 15.086 -11.812 -12.555 1 90.69 52 GLU B CA 1
ATOM 2385 C C . GLU B 1 52 ? 14.492 -10.656 -11.75 1 90.69 52 GLU B C 1
ATOM 2387 O O . GLU B 1 52 ? 13.367 -10.75 -11.25 1 90.69 52 GLU B O 1
ATOM 2392 N N . GLN B 1 53 ? 15.195 -9.609 -11.742 1 85.19 53 GLN B N 1
ATOM 2393 C CA . GLN B 1 53 ? 14.727 -8.422 -11.047 1 85.19 53 GLN B CA 1
ATOM 2394 C C . GLN B 1 53 ? 13.453 -7.871 -11.68 1 85.19 53 GLN B C 1
ATOM 2396 O O . GLN B 1 53 ? 12.57 -7.363 -10.984 1 85.19 53 GLN B O 1
ATOM 2401 N N . GLU B 1 54 ? 13.398 -8.047 -12.914 1 84.62 54 GLU B N 1
ATOM 2402 C CA . GLU B 1 54 ? 12.242 -7.543 -13.648 1 84.62 54 GLU B CA 1
ATOM 2403 C C . GLU B 1 54 ? 11.086 -8.539 -13.617 1 84.62 54 GLU B C 1
ATOM 2405 O O . GLU B 1 54 ? 10.016 -8.266 -14.156 1 84.62 54 GLU B O 1
ATOM 2410 N N . GLY B 1 55 ? 11.406 -9.688 -13.062 1 86.81 55 GLY B N 1
ATOM 2411 C CA . GLY B 1 55 ? 10.359 -10.68 -12.891 1 86.81 55 GLY B CA 1
ATOM 2412 C C . GLY B 1 55 ? 10.086 -11.484 -14.148 1 86.81 55 GLY B C 1
ATOM 2413 O O . GLY B 1 55 ? 8.977 -11.984 -14.344 1 86.81 55 GLY B O 1
ATOM 2414 N N . LYS B 1 56 ? 10.977 -11.516 -14.984 1 89.88 56 LYS B N 1
ATOM 2415 C CA . LYS B 1 56 ? 10.789 -12.25 -16.234 1 89.88 56 LYS B CA 1
ATOM 2416 C C . LYS B 1 56 ? 11.391 -13.648 -16.141 1 89.88 56 LYS B C 1
ATOM 2418 O O . LYS B 1 56 ? 11.039 -14.531 -16.922 1 89.88 56 LYS B O 1
ATOM 2423 N N . LEU B 1 57 ? 12.383 -13.781 -15.266 1 92.38 57 LEU B N 1
ATOM 2424 C CA . LEU B 1 57 ? 12.992 -15.07 -14.984 1 92.38 57 LEU B CA 1
ATOM 2425 C C . LEU B 1 57 ? 12.945 -15.391 -13.5 1 92.38 57 LEU B C 1
ATOM 2427 O O . LEU B 1 57 ? 12.914 -14.484 -12.664 1 92.38 57 LEU B O 1
ATOM 2431 N N . LEU B 1 58 ? 12.867 -16.641 -13.203 1 92.31 58 LEU B N 1
ATOM 2432 C CA . LEU B 1 58 ? 12.984 -17.141 -11.844 1 92.31 58 LEU B CA 1
ATOM 2433 C C . LEU B 1 58 ? 14.172 -18.094 -11.711 1 92.31 58 LEU B C 1
ATOM 2435 O O . LEU B 1 58 ? 14.211 -19.141 -12.383 1 92.31 58 LEU B O 1
ATOM 2439 N N . VAL B 1 59 ? 15.094 -17.672 -10.883 1 92.31 59 VAL B N 1
ATOM 2440 C CA . VAL B 1 59 ? 16.281 -18.5 -10.688 1 92.31 59 VAL B CA 1
ATOM 2441 C C . VAL B 1 59 ? 16.109 -19.344 -9.422 1 92.31 59 VAL B C 1
ATOM 2443 O O . VAL B 1 59 ? 15.891 -18.812 -8.336 1 92.31 59 VAL B O 1
ATOM 2446 N N . LYS B 1 60 ? 16.094 -20.625 -9.57 1 89.5 60 LYS B N 1
ATOM 2447 C CA . LYS B 1 60 ? 16.109 -21.578 -8.453 1 89.5 60 LYS B CA 1
ATOM 2448 C C . LYS B 1 60 ? 17.469 -22.266 -8.328 1 89.5 60 LYS B C 1
ATOM 2450 O O . LYS B 1 60 ? 17.812 -23.125 -9.141 1 89.5 60 LYS B O 1
ATOM 2455 N N . HIS B 1 61 ? 18.094 -21.859 -7.277 1 85.19 61 HIS B N 1
ATOM 2456 C CA . HIS B 1 61 ? 19.453 -22.375 -7.102 1 85.19 61 HIS B CA 1
ATOM 2457 C C . HIS B 1 61 ? 19.453 -23.891 -7.035 1 85.19 61 HIS B C 1
ATOM 2459 O O . HIS B 1 61 ? 18.688 -24.484 -6.281 1 85.19 61 HIS B O 1
ATOM 2465 N N . GLY B 1 62 ? 20.312 -24.438 -7.75 1 86.62 62 GLY B N 1
ATOM 2466 C CA . GLY B 1 62 ? 20.453 -25.891 -7.789 1 86.62 62 GLY B CA 1
ATOM 2467 C C . GLY B 1 62 ? 19.406 -26.578 -8.633 1 86.62 62 GLY B C 1
ATOM 2468 O O . GLY B 1 62 ? 19.438 -27.797 -8.805 1 86.62 62 GLY B O 1
ATOM 2469 N N . ILE B 1 63 ? 18.453 -25.875 -9.055 1 88.31 63 ILE B N 1
ATOM 2470 C CA . ILE B 1 63 ? 17.375 -26.484 -9.836 1 88.31 63 ILE B CA 1
ATOM 2471 C C . ILE B 1 63 ? 17.422 -25.953 -11.266 1 88.31 63 ILE B C 1
ATOM 2473 O O . ILE B 1 63 ? 17.5 -26.734 -12.219 1 88.31 63 ILE B O 1
ATOM 2477 N N . GLY B 1 64 ? 17.406 -24.562 -11.391 1 92.19 64 GLY B N 1
ATOM 2478 C CA . GLY B 1 64 ? 17.469 -24 -12.727 1 92.19 64 GLY B CA 1
ATOM 2479 C C . GLY B 1 64 ? 16.844 -22.625 -12.82 1 92.19 64 GLY B C 1
ATOM 2480 O O . GLY B 1 64 ? 16.5 -22.016 -11.797 1 92.19 64 GLY B O 1
ATOM 2481 N N . THR B 1 65 ? 16.828 -22.047 -14.039 1 93.94 65 THR B N 1
ATOM 2482 C CA . THR B 1 65 ? 16.234 -20.75 -14.367 1 93.94 65 THR B CA 1
ATOM 2483 C C . THR B 1 65 ? 15 -20.938 -15.234 1 93.94 65 THR B C 1
ATOM 2485 O O . THR B 1 65 ? 15.039 -21.656 -16.234 1 93.94 65 THR B O 1
ATOM 2488 N N . PHE B 1 66 ? 13.906 -20.312 -14.867 1 93.56 66 PHE B N 1
ATOM 2489 C CA . PHE B 1 66 ? 12.625 -20.5 -15.539 1 93.56 66 PHE B CA 1
ATOM 2490 C C . PHE B 1 66 ? 12.102 -19.188 -16.094 1 93.56 66 PHE B C 1
ATOM 2492 O O . PHE B 1 66 ? 12.242 -18.141 -15.461 1 93.56 66 PHE B O 1
ATOM 2499 N N . VAL B 1 67 ? 11.445 -19.297 -17.266 1 92.75 67 VAL B N 1
ATOM 2500 C CA . VAL B 1 67 ? 10.719 -18.141 -17.812 1 92.75 67 VAL B CA 1
ATOM 2501 C C . VAL B 1 67 ? 9.383 -18 -17.078 1 92.75 67 VAL B C 1
ATOM 2503 O O . VAL B 1 67 ? 8.633 -18.953 -16.953 1 92.75 67 VAL B O 1
ATOM 2506 N N . ILE B 1 68 ? 9.156 -16.797 -16.625 1 89.44 68 ILE B N 1
ATOM 2507 C CA . ILE B 1 68 ? 7.883 -16.562 -15.945 1 89.44 68 ILE B CA 1
ATOM 2508 C C . ILE B 1 68 ? 7.188 -15.344 -16.547 1 89.44 68 ILE B C 1
ATOM 2510 O O . ILE B 1 68 ? 7.836 -14.477 -17.125 1 89.44 68 ILE B O 1
ATOM 2514 N N . LYS B 1 69 ? 5.859 -15.391 -16.562 1 84.31 69 LYS B N 1
ATOM 2515 C CA . LYS B 1 69 ? 5.074 -14.258 -17.062 1 84.31 69 LYS B CA 1
ATOM 2516 C C . LYS B 1 69 ? 5.191 -13.055 -16.125 1 84.31 69 LYS B C 1
ATOM 2518 O O . LYS B 1 69 ? 4.852 -13.148 -14.945 1 84.31 69 LYS B O 1
ATOM 2523 N N . PRO B 1 70 ? 5.703 -11.984 -16.719 1 79.88 70 PRO B N 1
ATOM 2524 C CA . PRO B 1 70 ? 5.715 -10.805 -15.844 1 79.88 70 PRO B CA 1
ATOM 2525 C C . PRO B 1 70 ? 4.312 -10.391 -15.383 1 79.88 70 PRO B C 1
ATOM 2527 O O . PRO B 1 70 ? 3.346 -10.555 -16.141 1 79.88 70 PRO B O 1
ATOM 2530 N N . LEU B 1 71 ? 4.293 -9.953 -14.141 1 82 71 LEU B N 1
ATOM 2531 C CA . LEU B 1 71 ? 3.006 -9.484 -13.641 1 82 71 LEU B CA 1
ATOM 2532 C C . LEU B 1 71 ? 2.635 -8.141 -14.258 1 82 71 LEU B C 1
ATOM 2534 O O . LEU B 1 71 ? 3.508 -7.309 -14.516 1 82 71 LEU B O 1
ATOM 2538 N N . SER B 1 72 ? 1.338 -8.039 -14.523 1 78.06 72 SER B N 1
ATOM 2539 C CA . SER B 1 72 ? 0.843 -6.758 -15.016 1 78.06 72 SER B CA 1
ATOM 2540 C C . SER B 1 72 ? 1.059 -5.645 -14 1 78.06 72 SER B C 1
ATOM 2542 O O . SER B 1 72 ? 1.146 -5.906 -12.797 1 78.06 72 SER B O 1
ATOM 2544 N N . SER B 1 73 ? 1.225 -4.449 -14.562 1 75 73 SER B N 1
ATOM 2545 C CA . SER B 1 73 ? 1.306 -3.291 -13.68 1 75 73 SER B CA 1
ATOM 2546 C C . SER B 1 73 ? -0.004 -3.08 -12.922 1 75 73 SER B C 1
ATOM 2548 O O . SER B 1 73 ? -1.081 -3.375 -13.445 1 75 73 SER B O 1
ATOM 2550 N N . ILE B 1 74 ? 0.128 -2.727 -11.68 1 78.56 74 ILE B N 1
ATOM 2551 C CA . ILE B 1 74 ? -1.057 -2.365 -10.906 1 78.56 74 ILE B CA 1
ATOM 2552 C C . ILE B 1 74 ? -1.361 -0.881 -11.094 1 78.56 74 ILE B C 1
ATOM 2554 O O . ILE B 1 74 ? -0.474 -0.036 -10.953 1 78.56 74 ILE B O 1
ATOM 2558 N N . PRO B 1 75 ? -2.512 -0.669 -11.523 1 73.81 75 PRO B N 1
ATOM 2559 C CA . PRO B 1 75 ? -2.881 0.741 -11.664 1 73.81 75 PRO B CA 1
ATOM 2560 C C . PRO B 1 75 ? -3.02 1.454 -10.328 1 73.81 75 PRO B C 1
ATOM 2562 O O . PRO B 1 75 ? -3.314 0.816 -9.312 1 73.81 75 PRO B O 1
ATOM 2565 N N . SER B 1 76 ? -2.768 2.777 -10.25 1 76.56 76 SER B N 1
ATOM 2566 C CA . SER B 1 76 ? -2.99 3.611 -9.078 1 76.56 76 SER B CA 1
ATOM 2567 C C . SER B 1 76 ? -2.393 2.975 -7.824 1 76.56 76 SER B C 1
ATOM 2569 O O . SER B 1 76 ? -3.062 2.873 -6.793 1 76.56 76 SER B O 1
ATOM 2571 N N . SER B 1 77 ? -1.21 2.504 -7.98 1 87.38 77 SER B N 1
ATOM 2572 C CA . SER B 1 77 ? -0.539 1.876 -6.848 1 87.38 77 SER B CA 1
ATOM 2573 C C . SER B 1 77 ? -0.534 2.795 -5.629 1 87.38 77 SER B C 1
ATOM 2575 O O . SER B 1 77 ? -0.09 3.941 -5.711 1 87.38 77 SER B O 1
ATOM 2577 N N . LEU B 1 78 ? -1.062 2.279 -4.559 1 93.75 78 LEU B N 1
ATOM 2578 C CA . LEU B 1 78 ? -1.175 3.043 -3.322 1 93.75 78 LEU B CA 1
ATOM 2579 C C . LEU B 1 78 ? 0.203 3.42 -2.789 1 93.75 78 LEU B C 1
ATOM 2581 O O . LEU B 1 78 ? 0.327 4.324 -1.962 1 93.75 78 LEU B O 1
ATOM 2585 N N . GLU B 1 79 ? 1.247 2.762 -3.234 1 91.56 79 GLU B N 1
ATOM 2586 C CA . GLU B 1 79 ? 2.602 3.08 -2.793 1 91.56 79 GLU B CA 1
ATOM 2587 C C . GLU B 1 79 ? 3.082 4.398 -3.391 1 91.56 79 GLU B C 1
ATOM 2589 O O . GLU B 1 79 ? 4.023 5.012 -2.881 1 91.56 79 GLU B O 1
ATOM 2594 N N . LYS B 1 80 ? 2.498 4.766 -4.48 1 92.56 80 LYS B N 1
ATOM 2595 C CA . LYS B 1 80 ? 2.873 6.012 -5.141 1 92.56 80 LYS B CA 1
ATOM 2596 C C . LYS B 1 80 ? 2.068 7.188 -4.594 1 92.56 80 LYS B C 1
ATOM 2598 O O . LYS B 1 80 ? 0.84 7.211 -4.707 1 92.56 80 LYS B O 1
ATOM 2603 N N . LEU B 1 81 ? 2.766 8.078 -4.051 1 95.69 81 LEU B N 1
ATOM 2604 C CA . LEU B 1 81 ? 2.135 9.297 -3.564 1 95.69 81 LEU B CA 1
ATOM 2605 C C . LEU B 1 81 ? 1.964 10.312 -4.695 1 95.69 81 LEU B C 1
ATOM 2607 O O . LEU B 1 81 ? 2.938 10.68 -5.352 1 95.69 81 LEU B O 1
ATOM 2611 N N . GLN B 1 82 ? 0.719 10.648 -4.914 1 91.75 82 GLN B N 1
ATOM 2612 C CA . GLN B 1 82 ? 0.391 11.594 -5.977 1 91.75 82 GLN B CA 1
ATOM 2613 C C . GLN B 1 82 ? -0.488 12.727 -5.457 1 91.75 82 GLN B C 1
ATOM 2615 O O . GLN B 1 82 ? -1.146 12.586 -4.426 1 91.75 82 GLN B O 1
ATOM 2620 N N . SER B 1 83 ? -0.402 13.82 -6.207 1 91.88 83 SER B N 1
ATOM 2621 C CA . SER B 1 83 ? -1.319 14.914 -5.883 1 91.88 83 SER B CA 1
ATOM 2622 C C . SER B 1 83 ? -2.76 14.531 -6.207 1 91.88 83 SER B C 1
ATOM 2624 O O . SER B 1 83 ? -3.006 13.617 -6.988 1 91.88 83 SER B O 1
ATOM 2626 N N . MET B 1 84 ? -3.652 15.234 -5.68 1 92.5 84 MET B N 1
ATOM 2627 C CA . MET B 1 84 ? -5.062 14.984 -5.953 1 92.5 84 MET B CA 1
ATOM 2628 C C . MET B 1 84 ? -5.383 15.219 -7.426 1 92.5 84 MET B C 1
ATOM 2630 O O . MET B 1 84 ? -6.113 14.445 -8.039 1 92.5 84 MET B O 1
ATOM 2634 N N . SER B 1 85 ? -4.816 16.297 -7.945 1 90.12 85 SER B N 1
ATOM 2635 C CA . SER B 1 85 ? -5.027 16.578 -9.359 1 90.12 85 SER B CA 1
ATOM 2636 C C . SER B 1 85 ? -4.562 15.422 -10.234 1 90.12 85 SER B C 1
ATOM 2638 O O . SER B 1 85 ? -5.258 15.023 -11.172 1 90.12 85 SER B O 1
ATOM 2640 N N . SER B 1 86 ? -3.432 14.914 -9.93 1 89.38 86 SER B N 1
ATOM 2641 C CA . SER B 1 86 ? -2.896 13.781 -10.672 1 89.38 86 SER B CA 1
ATOM 2642 C C . SER B 1 86 ? -3.801 12.555 -10.531 1 89.38 86 SER B C 1
ATOM 2644 O O . SER B 1 86 ? -4.039 11.844 -11.508 1 89.38 86 SER B O 1
ATOM 2646 N N . MET B 1 87 ? -4.297 12.312 -9.375 1 91.38 87 MET B N 1
ATOM 2647 C CA . MET B 1 87 ? -5.156 11.156 -9.133 1 91.38 87 MET B CA 1
ATOM 2648 C C . MET B 1 87 ? -6.445 11.258 -9.938 1 91.38 87 MET B C 1
ATOM 2650 O O . MET B 1 87 ? -6.91 10.258 -10.5 1 91.38 87 MET B O 1
ATOM 2654 N N . ILE B 1 88 ? -7.016 12.422 -9.992 1 91.19 88 ILE B N 1
ATOM 2655 C CA . ILE B 1 88 ? -8.242 12.641 -10.758 1 91.19 88 ILE B CA 1
ATOM 2656 C C . ILE B 1 88 ? -7.98 12.367 -12.242 1 91.19 88 ILE B C 1
ATOM 2658 O O . ILE B 1 88 ? -8.766 11.688 -12.898 1 91.19 88 ILE B O 1
ATOM 2662 N N . ARG B 1 89 ? -6.867 12.82 -12.703 1 88 89 ARG B N 1
ATOM 2663 C CA . ARG B 1 89 ? -6.496 12.617 -14.102 1 88 89 ARG B CA 1
ATOM 2664 C C . ARG B 1 89 ? -6.289 11.133 -14.398 1 88 89 ARG B C 1
ATOM 2666 O O . ARG B 1 89 ? -6.762 10.625 -15.414 1 88 89 ARG B O 1
ATOM 2673 N N . ILE B 1 90 ? -5.645 10.453 -13.531 1 85.75 90 ILE B N 1
ATOM 2674 C CA . ILE B 1 90 ? -5.359 9.031 -13.703 1 85.75 90 ILE B CA 1
ATOM 2675 C C . ILE B 1 90 ? -6.664 8.242 -13.711 1 85.75 90 ILE B C 1
ATOM 2677 O O . ILE B 1 90 ? -6.785 7.238 -14.414 1 85.75 90 ILE B O 1
ATOM 2681 N N . ALA B 1 91 ? -7.59 8.734 -12.953 1 87.56 91 ALA B N 1
ATOM 2682 C CA . ALA B 1 91 ? -8.898 8.086 -12.914 1 87.56 91 ALA B CA 1
ATOM 2683 C C . ALA B 1 91 ? -9.672 8.352 -14.203 1 87.56 91 ALA B C 1
ATOM 2685 O O . ALA B 1 91 ? -10.781 7.836 -14.383 1 87.56 91 ALA B O 1
ATOM 2686 N N . GLY B 1 92 ? -9.102 9.148 -15.07 1 86.44 92 GLY B N 1
ATOM 2687 C CA . GLY B 1 92 ? -9.719 9.43 -16.359 1 86.44 92 GLY B CA 1
ATOM 2688 C C . GLY B 1 92 ? -10.797 10.5 -16.281 1 86.44 92 GLY B C 1
ATOM 2689 O O . GLY B 1 92 ? -11.68 10.562 -17.125 1 86.44 92 GLY B O 1
ATOM 2690 N N . LEU B 1 93 ? -10.773 11.234 -15.242 1 90.5 93 LEU B N 1
ATOM 2691 C CA . LEU B 1 93 ? -11.789 12.258 -15.039 1 90.5 93 LEU B CA 1
ATOM 2692 C C . LEU B 1 93 ? -11.242 13.641 -15.375 1 90.5 93 LEU B C 1
ATOM 2694 O O . LEU B 1 93 ? -10.023 13.836 -15.438 1 90.5 93 LEU B O 1
ATOM 2698 N N . LYS B 1 94 ? -12.148 14.594 -15.625 1 90.38 94 LYS B N 1
ATOM 2699 C CA . LYS B 1 94 ? -11.797 16 -15.812 1 90.38 94 LYS B CA 1
ATOM 2700 C C . LYS B 1 94 ? -11.945 16.781 -14.508 1 90.38 94 LYS B C 1
ATOM 2702 O O . LYS B 1 94 ? -13.039 16.859 -13.945 1 90.38 94 LYS B O 1
ATOM 2707 N N . GLU B 1 95 ? -10.898 17.266 -14.094 1 90.5 95 GLU B N 1
ATOM 2708 C CA . GLU B 1 95 ? -10.93 18.047 -12.859 1 90.5 95 GLU B CA 1
ATOM 2709 C C . GLU B 1 95 ? -11.883 19.234 -12.977 1 90.5 95 GLU B C 1
ATOM 2711 O O . GLU B 1 95 ? -11.906 19.922 -14 1 90.5 95 GLU B O 1
ATOM 2716 N N . GLY B 1 96 ? -12.672 19.422 -11.992 1 90.56 96 GLY B N 1
ATOM 2717 C CA . GLY B 1 96 ? -13.594 20.531 -11.953 1 90.56 96 GLY B CA 1
ATOM 2718 C C . GLY B 1 96 ? -13.203 21.609 -10.953 1 90.56 96 GLY B C 1
ATOM 2719 O O . GLY B 1 96 ? -12.016 21.797 -10.68 1 90.56 96 GLY B O 1
ATOM 2720 N N . GLU B 1 97 ? -14.164 22.297 -10.555 1 88 97 GLU B N 1
ATOM 2721 C CA . GLU B 1 97 ? -13.961 23.375 -9.578 1 88 97 GLU B CA 1
ATOM 2722 C C . GLU B 1 97 ? -13.672 22.797 -8.188 1 88 97 GLU B C 1
ATOM 2724 O O . GLU B 1 97 ? -14.227 21.781 -7.805 1 88 97 GLU B O 1
ATOM 2729 N N . THR B 1 98 ? -12.859 23.484 -7.5 1 91.69 98 THR B N 1
ATOM 2730 C CA . THR B 1 98 ? -12.547 23.141 -6.117 1 91.69 98 THR B CA 1
ATOM 2731 C C . THR B 1 98 ? -13.188 24.141 -5.156 1 91.69 98 THR B C 1
ATOM 2733 O O . THR B 1 98 ? -13.023 25.344 -5.309 1 91.69 98 THR B O 1
ATOM 2736 N N . LYS B 1 99 ? -14.023 23.688 -4.273 1 92.94 99 LYS B N 1
ATOM 2737 C CA . LYS B 1 99 ? -14.484 24.5 -3.156 1 92.94 99 LYS B CA 1
ATOM 2738 C C . LYS B 1 99 ? -13.5 24.438 -1.992 1 92.94 99 LYS B C 1
ATOM 2740 O O . LYS B 1 99 ? -13.211 23.359 -1.469 1 92.94 99 LYS B O 1
ATOM 2745 N N . GLU B 1 100 ? -13.031 25.547 -1.641 1 94.94 100 GLU B N 1
ATOM 2746 C CA . GLU B 1 100 ? -11.977 25.625 -0.636 1 94.94 100 GLU B CA 1
ATOM 2747 C C . GLU B 1 100 ? -12.43 26.453 0.571 1 94.94 100 GLU B C 1
ATOM 2749 O O . GLU B 1 100 ? -13.094 27.469 0.418 1 94.94 100 GLU B O 1
ATOM 2754 N N . GLU B 1 101 ? -12.094 26 1.733 1 94.94 101 GLU B N 1
ATOM 2755 C CA . GLU B 1 101 ? -12.352 26.703 2.98 1 94.94 101 GLU B CA 1
ATOM 2756 C C . GLU B 1 101 ? -11.148 26.625 3.92 1 94.94 101 GLU B C 1
ATOM 2758 O O . GLU B 1 101 ? -10.57 25.562 4.102 1 94.94 101 GLU B O 1
ATOM 2763 N N . ILE B 1 102 ? -10.797 27.766 4.469 1 95.94 102 ILE B N 1
ATOM 2764 C CA . ILE B 1 102 ? -9.719 27.828 5.449 1 95.94 102 ILE B CA 1
ATOM 2765 C C . ILE B 1 102 ? -10.281 28.266 6.801 1 95.94 102 ILE B C 1
ATOM 2767 O O . ILE B 1 102 ? -10.938 29.312 6.902 1 95.94 102 ILE B O 1
ATOM 2771 N N . THR B 1 103 ? -10.047 27.484 7.805 1 96.56 103 THR B N 1
ATOM 2772 C CA . THR B 1 103 ? -10.484 27.797 9.164 1 96.56 103 THR B CA 1
ATOM 2773 C C . THR B 1 103 ? -9.336 27.594 10.156 1 96.56 103 THR B C 1
ATOM 2775 O O . THR B 1 103 ? -8.234 27.203 9.766 1 96.56 103 THR B O 1
ATOM 2778 N N . LYS B 1 104 ? -9.641 28.016 11.391 1 96.62 104 LYS B N 1
ATOM 2779 C CA . LYS B 1 104 ? -8.664 27.844 12.469 1 96.62 104 LYS B CA 1
ATOM 2780 C C . LYS B 1 104 ? -9.219 26.969 13.586 1 96.62 104 LYS B C 1
ATOM 2782 O O . LYS B 1 104 ? -10.43 26.953 13.812 1 96.62 104 LYS B O 1
ATOM 2787 N N . ASP B 1 105 ? -8.344 26.25 14.188 1 97.31 105 ASP B N 1
ATOM 2788 C CA . ASP B 1 105 ? -8.711 25.406 15.32 1 97.31 105 ASP B CA 1
ATOM 2789 C C . ASP B 1 105 ? -7.504 25.156 16.219 1 97.31 105 ASP B C 1
ATOM 2791 O O . ASP B 1 105 ? -6.453 25.766 16.062 1 97.31 105 ASP B O 1
ATOM 2795 N N . GLN B 1 106 ? -7.723 24.344 17.266 1 97.56 106 GLN B N 1
ATOM 2796 C CA . GLN B 1 106 ? -6.652 23.859 18.141 1 97.56 106 GLN B CA 1
ATOM 2797 C C . GLN B 1 106 ? -6.402 22.375 17.922 1 97.56 106 GLN B C 1
ATOM 2799 O O . GLN B 1 106 ? -7.344 21.609 17.734 1 97.56 106 GLN B O 1
ATOM 2804 N N . CYS B 1 107 ? -5.191 22.016 18.062 1 95.69 107 CYS B N 1
ATOM 2805 C CA . CYS B 1 107 ? -4.781 20.641 17.812 1 95.69 107 CYS B CA 1
ATOM 2806 C C . CYS B 1 107 ? -5.352 19.703 18.875 1 95.69 107 CYS B C 1
ATOM 2808 O O . CYS B 1 107 ? -5.164 19.938 20.062 1 95.69 107 CYS B O 1
ATOM 2810 N N . ASN B 1 108 ? -6.039 18.656 18.484 1 96.31 108 ASN B N 1
ATOM 2811 C CA . ASN B 1 108 ? -6.367 17.578 19.391 1 96.31 108 ASN B CA 1
ATOM 2812 C C . ASN B 1 108 ? -5.199 16.609 19.547 1 96.31 108 ASN B C 1
ATOM 2814 O O . ASN B 1 108 ? -4.137 16.797 18.953 1 96.31 108 ASN B O 1
ATOM 2818 N N . ARG B 1 109 ? -5.359 15.648 20.312 1 96.12 109 ARG B N 1
ATOM 2819 C CA . ARG B 1 109 ? -4.285 14.711 20.641 1 96.12 109 ARG B CA 1
ATOM 2820 C C . ARG B 1 109 ? -3.787 13.992 19.391 1 96.12 109 ARG B C 1
ATOM 2822 O O . ARG B 1 109 ? -2.58 13.891 19.156 1 96.12 109 ARG B O 1
ATOM 2829 N N . GLU B 1 110 ? -4.664 13.508 18.562 1 95.44 110 GLU B N 1
ATOM 2830 C CA . GLU B 1 110 ? -4.301 12.773 17.359 1 95.44 110 GLU B CA 1
ATOM 2831 C C . GLU B 1 110 ? -3.48 13.641 16.406 1 95.44 110 GLU B C 1
ATOM 2833 O O . GLU B 1 110 ? -2.441 13.211 15.906 1 95.44 110 GLU B O 1
ATOM 2838 N N . TRP B 1 111 ? -3.965 14.867 16.25 1 97.5 111 TRP B N 1
ATOM 2839 C CA . TRP B 1 111 ? -3.268 15.789 15.344 1 97.5 111 TRP B CA 1
ATOM 2840 C C . TRP B 1 111 ? -1.879 16.125 15.875 1 97.5 111 TRP B C 1
ATOM 2842 O O . TRP B 1 111 ? -0.901 16.109 15.125 1 97.5 111 TRP B O 1
ATOM 2852 N N . ALA B 1 112 ? -1.818 16.375 17.156 1 96.81 112 ALA B N 1
ATOM 2853 C CA . ALA B 1 112 ? -0.562 16.75 17.797 1 96.81 112 ALA B CA 1
ATOM 2854 C C . ALA B 1 112 ? 0.476 15.641 17.672 1 96.81 112 ALA B C 1
ATOM 2856 O O . ALA B 1 112 ? 1.641 15.898 17.359 1 96.81 112 ALA B O 1
ATOM 2857 N N . GLU B 1 113 ? 0.032 14.43 17.891 1 94.5 113 GLU B N 1
ATOM 2858 C CA . GLU B 1 113 ? 0.923 13.281 17.766 1 94.5 113 GLU B CA 1
ATOM 2859 C C . GLU B 1 113 ? 1.416 13.125 16.328 1 94.5 113 GLU B C 1
ATOM 2861 O O . GLU B 1 113 ? 2.609 12.914 16.094 1 94.5 113 GLU B O 1
ATOM 2866 N N . ALA B 1 114 ? 0.541 13.273 15.359 1 95.06 114 ALA B N 1
ATOM 2867 C CA . ALA B 1 114 ?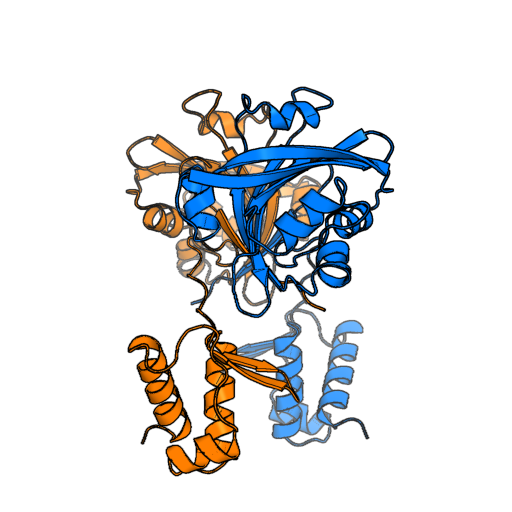 0.876 13.117 13.953 1 95.06 114 ALA B CA 1
ATOM 2868 C C . ALA B 1 114 ? 1.877 14.172 13.5 1 95.06 114 ALA B C 1
ATOM 2870 O O . ALA B 1 114 ? 2.822 13.875 12.766 1 95.06 114 ALA B O 1
ATOM 2871 N N . LEU B 1 115 ? 1.715 15.391 13.977 1 96.19 115 LEU B N 1
ATOM 2872 C CA . LEU B 1 115 ? 2.51 16.516 13.508 1 96.19 115 LEU B CA 1
ATOM 2873 C C . LEU B 1 115 ? 3.73 16.734 14.391 1 96.19 115 LEU B C 1
ATOM 2875 O O . LEU B 1 115 ? 4.582 17.578 14.094 1 96.19 115 LEU B O 1
ATOM 2879 N N . ASP B 1 116 ? 3.807 15.953 15.508 1 92.62 116 ASP B N 1
ATOM 2880 C CA . ASP B 1 116 ? 4.883 16.094 16.484 1 92.62 116 ASP B CA 1
ATOM 2881 C C . ASP B 1 116 ? 4.922 17.5 17.062 1 92.62 116 ASP B C 1
ATOM 2883 O O . ASP B 1 116 ? 5.969 18.156 17.047 1 92.62 116 ASP B O 1
ATOM 2887 N N . ILE B 1 117 ? 3.779 17.969 17.5 1 95.38 117 ILE B N 1
ATOM 2888 C CA . ILE B 1 117 ? 3.645 19.25 18.172 1 95.38 117 ILE B CA 1
ATOM 2889 C C . ILE B 1 117 ? 2.834 19.094 19.453 1 95.38 117 ILE B C 1
ATOM 2891 O O . ILE B 1 117 ? 2.336 18.016 19.75 1 95.38 117 ILE B O 1
ATOM 2895 N N . LYS B 1 118 ? 2.727 20.125 20.219 1 95.81 118 LYS B N 1
ATOM 2896 C CA . LYS B 1 118 ? 2.01 20.078 21.5 1 95.81 118 LYS B CA 1
ATOM 2897 C C . LYS B 1 118 ? 0.5 20.125 21.281 1 95.81 118 LYS B C 1
ATOM 2899 O O . LYS B 1 118 ? 0.012 20.891 20.438 1 95.81 118 LYS B O 1
ATOM 2904 N N . GLU B 1 119 ? -0.174 19.297 22.078 1 96.44 119 GLU B N 1
ATOM 2905 C CA . GLU B 1 119 ? -1.631 19.391 22.078 1 96.44 119 GLU B CA 1
ATOM 2906 C C . GLU B 1 119 ? -2.096 20.812 22.406 1 96.44 119 GLU B C 1
ATOM 2908 O O . GLU B 1 119 ? -1.515 21.469 23.281 1 96.44 119 GLU B O 1
ATOM 2913 N N . GLY B 1 120 ? -3.047 21.25 21.688 1 97 120 GLY B N 1
ATOM 2914 C CA . GLY B 1 120 ? -3.564 22.578 21.938 1 97 120 GLY B CA 1
ATOM 2915 C C . GLY B 1 120 ? -2.93 23.641 21.062 1 97 120 GLY B C 1
ATOM 2916 O O . GLY B 1 120 ? -3.402 24.781 21.016 1 97 120 GLY B O 1
ATOM 2917 N N . THR B 1 121 ? -1.9 23.297 20.312 1 96.94 121 THR B N 1
ATOM 2918 C CA . THR B 1 121 ? -1.284 24.234 19.391 1 96.94 121 THR B CA 1
ATOM 2919 C C . THR B 1 121 ? -2.287 24.672 18.328 1 96.94 121 THR B C 1
ATOM 2921 O O . THR B 1 121 ? -3.094 23.875 17.844 1 96.94 121 THR B O 1
ATOM 2924 N N . SER B 1 122 ? -2.18 25.953 17.984 1 97.81 122 SER B N 1
ATOM 2925 C CA . SER B 1 122 ? -3.064 26.484 16.953 1 97.81 122 SER B CA 1
ATOM 2926 C C . SER B 1 122 ? -2.738 25.891 15.594 1 97.81 122 SER B C 1
ATOM 2928 O O . SER B 1 122 ? -1.566 25.781 15.227 1 97.81 122 SER B O 1
ATOM 2930 N N . VAL B 1 123 ? -3.869 25.531 14.844 1 98.12 123 VAL B N 1
ATOM 2931 C CA . VAL B 1 123 ? -3.674 24.953 13.516 1 98.12 123 VAL B CA 1
ATOM 2932 C C . VAL B 1 123 ? -4.594 25.656 12.516 1 98.12 123 VAL B C 1
ATOM 2934 O O . VAL B 1 123 ? -5.598 26.25 12.898 1 98.12 123 VAL B O 1
ATOM 2937 N N . ILE B 1 124 ? -4.176 25.625 11.297 1 97.38 124 ILE B N 1
ATOM 2938 C CA . ILE B 1 124 ? -5 25.969 10.148 1 97.38 124 ILE B CA 1
ATOM 2939 C C . ILE B 1 124 ? -5.586 24.703 9.523 1 97.38 124 ILE B C 1
ATOM 2941 O O . ILE B 1 124 ? -4.891 23.703 9.383 1 97.38 124 ILE B O 1
ATOM 2945 N N . ILE B 1 125 ? -6.859 24.766 9.266 1 97.75 125 ILE B N 1
ATOM 2946 C CA . ILE B 1 125 ? -7.543 23.672 8.594 1 97.75 125 ILE B CA 1
ATOM 2947 C C . ILE B 1 125 ? -7.902 24.078 7.168 1 97.75 125 ILE B C 1
ATOM 2949 O O . ILE B 1 125 ? -8.656 25.031 6.961 1 97.75 125 ILE B O 1
ATOM 2953 N N . LEU B 1 126 ? -7.312 23.422 6.207 1 97.25 126 LEU B N 1
ATOM 2954 C CA . LEU B 1 126 ? -7.633 23.625 4.797 1 97.25 126 LEU B CA 1
ATOM 2955 C C . LEU B 1 126 ? -8.531 22.5 4.281 1 97.25 126 LEU B C 1
ATOM 2957 O O . LEU B 1 126 ? -8.086 21.359 4.145 1 97.25 126 LEU B O 1
ATOM 2961 N N . GLU B 1 127 ? -9.75 22.812 4.043 1 97.25 127 GLU B N 1
ATOM 2962 C CA . GLU B 1 127 ? -10.719 21.859 3.508 1 97.25 127 GLU B CA 1
ATOM 2963 C C . GLU B 1 127 ? -11.008 22.141 2.035 1 97.25 127 GLU B C 1
ATOM 2965 O O . GLU B 1 127 ? -11.305 23.281 1.657 1 97.25 127 GLU B O 1
ATOM 2970 N N . ARG B 1 128 ? -10.953 21.141 1.233 1 96.81 128 ARG B N 1
ATOM 2971 C CA . ARG B 1 128 ? -11.203 21.297 -0.196 1 96.81 128 ARG B CA 1
ATOM 2972 C C . ARG B 1 128 ? -12.078 20.156 -0.717 1 96.81 128 ARG B C 1
ATOM 2974 O O . ARG B 1 128 ? -11.773 18.984 -0.506 1 96.81 128 ARG B O 1
ATOM 2981 N N . ILE B 1 129 ? -13.133 20.516 -1.344 1 96.5 129 ILE B N 1
ATOM 2982 C CA . ILE B 1 129 ? -13.945 19.547 -2.076 1 96.5 129 ILE B CA 1
ATOM 2983 C C . ILE B 1 129 ? -13.539 19.547 -3.549 1 96.5 129 ILE B C 1
ATOM 2985 O O . ILE B 1 129 ? -13.625 20.578 -4.223 1 96.5 129 ILE B O 1
ATOM 2989 N N . ARG B 1 130 ? -13.086 18.422 -3.994 1 95.94 130 ARG B N 1
ATOM 2990 C CA . ARG B 1 130 ? -12.664 18.266 -5.383 1 95.94 130 ARG B CA 1
ATOM 2991 C C . ARG B 1 130 ? -13.789 17.703 -6.246 1 95.94 130 ARG B C 1
ATOM 2993 O O . ARG B 1 130 ? -14.469 16.766 -5.844 1 95.94 130 ARG B O 1
ATOM 3000 N N . THR B 1 131 ? -13.914 18.328 -7.359 1 94.25 131 THR B N 1
ATOM 3001 C CA . THR B 1 131 ? -14.992 17.875 -8.242 1 94.25 131 THR B CA 1
ATOM 3002 C C . THR B 1 131 ? -14.43 17.406 -9.578 1 94.25 131 THR B C 1
ATOM 3004 O O . THR B 1 131 ? -13.344 17.828 -9.984 1 94.25 131 THR B O 1
ATOM 3007 N N . ALA B 1 132 ? -15.094 16.422 -10.086 1 91.19 132 ALA B N 1
ATOM 3008 C CA . ALA B 1 132 ? -14.891 15.961 -11.461 1 91.19 132 ALA B CA 1
ATOM 3009 C C . ALA B 1 132 ? -16.234 15.719 -12.156 1 91.19 132 ALA B C 1
ATOM 3011 O O . ALA B 1 132 ? -17.156 15.164 -11.562 1 91.19 132 ALA B O 1
ATOM 3012 N N . ASN B 1 133 ? -16.328 16.188 -13.422 1 85.5 133 ASN B N 1
ATOM 3013 C CA . ASN B 1 133 ? -17.578 16.125 -14.156 1 85.5 133 ASN B CA 1
ATOM 3014 C C . ASN B 1 133 ? -18.734 16.672 -13.336 1 85.5 133 ASN B C 1
ATOM 3016 O O . ASN B 1 133 ? -19.797 16.031 -13.227 1 85.5 133 ASN B O 1
ATOM 3020 N N . ASP B 1 134 ? -18.516 17.688 -12.547 1 86 134 ASP B N 1
ATOM 3021 C CA . ASP B 1 134 ? -19.484 18.5 -11.797 1 86 134 ASP B CA 1
ATOM 3022 C C . ASP B 1 134 ? -20.016 17.734 -10.586 1 86 134 ASP B C 1
ATOM 3024 O O . ASP B 1 134 ? -21.094 18.016 -10.094 1 86 134 ASP B O 1
ATOM 3028 N N . GLU B 1 135 ? -19.391 16.719 -10.172 1 92.06 135 GLU B N 1
ATOM 3029 C CA . GLU B 1 135 ? -19.734 15.992 -8.961 1 92.06 135 GLU B CA 1
ATOM 3030 C C . GLU B 1 135 ? -18.547 15.945 -7.984 1 92.06 135 GLU B C 1
ATOM 3032 O O . GLU B 1 135 ? -17.391 15.867 -8.406 1 92.06 135 GLU B O 1
ATOM 3037 N N . PRO B 1 136 ? -18.891 16.016 -6.699 1 95.94 136 PRO B N 1
ATOM 3038 C CA . PRO B 1 136 ? -17.812 15.828 -5.734 1 95.94 136 PRO B CA 1
ATOM 3039 C C . PRO B 1 136 ? -17.219 14.422 -5.773 1 95.94 136 PRO B C 1
ATOM 3041 O O . PRO B 1 136 ? -17.969 13.438 -5.789 1 95.94 136 PRO B O 1
ATOM 3044 N N . VAL B 1 137 ? -15.914 14.375 -5.828 1 96.56 137 VAL B N 1
ATOM 3045 C CA . VAL B 1 137 ? -15.32 13.055 -5.957 1 96.56 137 VAL B CA 1
ATOM 3046 C C . VAL B 1 137 ? -14.352 12.805 -4.801 1 96.56 137 VAL B C 1
ATOM 3048 O O . VAL B 1 137 ? -14.008 11.664 -4.504 1 96.56 137 VAL B O 1
ATOM 3051 N N . ALA B 1 138 ? -13.891 13.914 -4.188 1 97.5 138 ALA B N 1
ATOM 3052 C CA . ALA B 1 138 ? -12.977 13.789 -3.055 1 97.5 138 ALA B CA 1
ATOM 3053 C C . ALA B 1 138 ? -13.078 15 -2.129 1 97.5 138 ALA B C 1
ATOM 3055 O O . ALA B 1 138 ? -13.477 16.078 -2.557 1 97.5 138 ALA B O 1
ATOM 3056 N N . LEU B 1 139 ? -12.805 14.773 -0.916 1 97.94 139 LEU B N 1
ATOM 3057 C CA . LEU B 1 139 ? -12.68 15.797 0.112 1 97.94 139 LEU B CA 1
ATOM 3058 C C . LEU B 1 139 ? -11.344 15.68 0.841 1 97.94 139 LEU B C 1
ATOM 3060 O O . LEU B 1 139 ? -10.992 14.609 1.333 1 97.94 139 LEU B O 1
ATOM 3064 N N . THR B 1 140 ? -10.602 16.719 0.865 1 97.69 140 THR B N 1
ATOM 3065 C CA . THR B 1 140 ? -9.328 16.75 1.585 1 97.69 140 THR B CA 1
ATOM 3066 C C . THR B 1 140 ? -9.406 17.719 2.762 1 97.69 140 THR B C 1
ATOM 3068 O O . THR B 1 140 ? -9.875 18.859 2.615 1 97.69 140 THR B O 1
ATOM 3071 N N . ILE B 1 141 ? -9.039 17.312 3.857 1 98.12 141 ILE B N 1
ATOM 3072 C CA . ILE B 1 141 ? -8.891 18.125 5.055 1 98.12 141 ILE B CA 1
ATOM 3073 C C . ILE B 1 141 ? -7.438 18.094 5.527 1 98.12 141 ILE B C 1
ATOM 3075 O O . ILE B 1 141 ? -6.953 17.062 5.992 1 98.12 141 ILE B O 1
ATOM 3079 N N . ASN B 1 142 ? -6.773 19.172 5.402 1 98.12 142 ASN B N 1
ATOM 3080 C CA . ASN B 1 142 ? -5.371 19.266 5.797 1 98.12 142 ASN B CA 1
ATOM 3081 C C . ASN B 1 142 ? -5.211 20.047 7.094 1 98.12 142 ASN B C 1
ATOM 3083 O O . ASN B 1 142 ? -5.668 21.188 7.195 1 98.12 142 ASN B O 1
ATOM 3087 N N . ILE B 1 143 ? -4.621 19.469 8.047 1 98.62 143 ILE B N 1
ATOM 3088 C CA . ILE B 1 143 ? -4.281 20.094 9.32 1 98.62 143 ILE B CA 1
ATOM 3089 C C . ILE B 1 143 ? -2.834 20.578 9.289 1 98.62 143 ILE B C 1
ATOM 3091 O O . ILE B 1 143 ? -1.911 19.781 9.102 1 98.62 143 ILE B O 1
ATOM 3095 N N . ILE B 1 144 ? -2.682 21.828 9.5 1 98 144 ILE B N 1
ATOM 3096 C CA . ILE B 1 144 ? -1.391 22.484 9.328 1 98 144 ILE B CA 1
ATOM 3097 C C . ILE B 1 144 ? -1.081 23.344 10.547 1 98 144 ILE B C 1
ATOM 3099 O O . ILE B 1 144 ? -1.912 24.156 10.977 1 98 144 ILE B O 1
ATOM 3103 N N . SER B 1 145 ? 0.107 23.188 11.086 1 97.5 145 SER B N 1
ATOM 3104 C CA . SER B 1 145 ? 0.498 24.062 12.188 1 97.5 145 SER B CA 1
ATOM 3105 C C . SER B 1 145 ? 0.513 25.531 11.758 1 97.5 145 SER B C 1
ATOM 3107 O O . SER B 1 145 ? 1.076 25.859 10.719 1 97.5 145 SER B O 1
ATOM 3109 N N . LYS B 1 146 ? -0.028 26.391 12.578 1 95.75 146 LYS B N 1
ATOM 3110 C CA . LYS B 1 146 ? -0.06 27.812 12.258 1 95.75 146 LYS B CA 1
ATOM 3111 C C . LYS B 1 146 ? 1.346 28.406 12.258 1 95.75 146 LYS B C 1
ATOM 3113 O O . LYS B 1 146 ? 1.604 29.391 11.57 1 95.75 146 LYS B O 1
ATOM 3118 N N . THR B 1 147 ? 2.201 27.766 12.992 1 93.44 147 THR B N 1
ATOM 3119 C CA . THR B 1 147 ? 3.539 28.328 13.156 1 93.44 147 THR B CA 1
ATOM 3120 C C . THR B 1 147 ? 4.473 27.812 12.062 1 93.44 147 THR B C 1
ATOM 3122 O O . THR B 1 147 ? 5.609 28.281 11.938 1 93.44 147 THR B O 1
ATOM 3125 N N . SER B 1 148 ? 4.016 26.906 11.297 1 94.56 148 SER B N 1
ATOM 3126 C CA . SER B 1 148 ? 4.828 26.422 10.188 1 94.56 148 SER B CA 1
ATOM 3127 C C . SER B 1 148 ? 4.883 27.453 9.055 1 94.56 148 SER B C 1
ATOM 3129 O O . SER B 1 148 ? 4.062 28.359 9 1 94.56 148 SER B O 1
ATOM 3131 N N . ASN B 1 149 ? 5.844 27.25 8.156 1 94.06 149 ASN B N 1
ATOM 3132 C CA . ASN B 1 149 ? 5.914 28.094 6.973 1 94.06 149 ASN B CA 1
ATOM 3133 C C . ASN B 1 149 ? 4.637 28 6.145 1 94.06 149 ASN B C 1
ATOM 3135 O O . ASN B 1 149 ? 4.082 29.031 5.742 1 94.06 149 ASN B O 1
ATOM 3139 N N . LEU B 1 150 ? 4.18 26.859 5.902 1 94.81 150 LEU B N 1
ATOM 3140 C CA . LEU B 1 150 ? 2.945 26.656 5.152 1 94.81 150 LEU B CA 1
ATOM 3141 C C . LEU B 1 150 ? 1.771 27.359 5.836 1 94.81 150 LEU B C 1
ATOM 3143 O O . LEU B 1 150 ? 0.967 28.016 5.18 1 94.81 150 LEU B O 1
ATOM 3147 N N . GLY B 1 151 ? 1.704 27.172 7.152 1 95.69 151 GLY B N 1
ATOM 3148 C CA . GLY B 1 151 ? 0.634 27.812 7.895 1 95.69 151 GLY B CA 1
ATOM 3149 C C . GLY B 1 151 ? 0.638 29.328 7.754 1 95.69 151 GLY B C 1
ATOM 3150 O O . GLY B 1 151 ? -0.41 29.938 7.535 1 95.69 151 GLY B O 1
ATOM 3151 N N . ARG B 1 152 ? 1.765 29.891 7.805 1 94.56 152 ARG B N 1
ATOM 3152 C CA . ARG B 1 152 ? 1.91 31.328 7.699 1 94.56 152 ARG B CA 1
ATOM 3153 C C . ARG B 1 152 ? 1.517 31.828 6.312 1 94.56 152 ARG B C 1
ATOM 3155 O O . ARG B 1 152 ? 0.784 32.812 6.18 1 94.56 152 ARG B O 1
ATOM 3162 N N . VAL B 1 153 ? 1.98 31.125 5.352 1 94.31 153 VAL B N 1
ATOM 3163 C CA . VAL B 1 153 ? 1.716 31.531 3.973 1 94.31 153 VAL B CA 1
ATOM 3164 C C . VAL B 1 153 ? 0.22 31.422 3.682 1 94.31 153 VAL B C 1
ATOM 3166 O O . VAL B 1 153 ? -0.361 32.312 3.066 1 94.31 153 VAL B O 1
ATOM 3169 N N . LEU B 1 154 ? -0.398 30.375 4.141 1 93.75 154 LEU B N 1
ATOM 3170 C CA . LEU B 1 154 ? -1.826 30.188 3.906 1 93.75 154 LEU B CA 1
ATOM 3171 C C . LEU B 1 154 ? -2.641 31.25 4.637 1 93.75 154 LEU B C 1
ATOM 3173 O O . LEU B 1 154 ? -3.641 31.75 4.109 1 93.75 154 LEU B O 1
ATOM 3177 N N . GLU B 1 155 ? -2.199 31.531 5.805 1 91.94 155 GLU B N 1
ATOM 3178 C CA . GLU B 1 155 ? -2.9 32.562 6.562 1 91.94 155 GLU B CA 1
ATOM 3179 C C . GLU B 1 155 ? -2.793 33.938 5.871 1 91.94 155 GLU B C 1
ATOM 3181 O O . GLU B 1 155 ? -3.76 34.688 5.844 1 91.94 155 GLU B O 1
ATOM 3186 N N . GLN B 1 156 ? -1.71 34.188 5.34 1 91.94 156 GLN B N 1
ATOM 3187 C CA . GLN B 1 156 ? -1.47 35.469 4.664 1 91.94 156 GLN B CA 1
ATOM 3188 C C . GLN B 1 156 ? -2.246 35.531 3.354 1 91.94 156 GLN B C 1
ATOM 3190 O O . GLN B 1 156 ? -2.871 36.562 3.061 1 91.94 156 GLN B O 1
ATOM 3195 N N . LYS B 1 157 ? -2.258 34.531 2.609 1 90.5 157 LYS B N 1
ATOM 3196 C CA . LYS B 1 157 ? -2.881 34.531 1.29 1 90.5 157 LYS B CA 1
ATOM 3197 C C . LYS B 1 157 ? -4.391 34.344 1.394 1 90.5 157 LYS B C 1
ATOM 3199 O O . LYS B 1 157 ? -5.148 34.906 0.602 1 90.5 157 LYS B O 1
ATOM 3204 N N . GLY B 1 158 ? -4.809 33.469 2.262 1 88.62 158 GLY B N 1
ATOM 3205 C CA . GLY B 1 158 ? -6.223 33.188 2.471 1 88.62 158 GLY B CA 1
ATOM 3206 C C . GLY B 1 158 ? -6.777 32.156 1.508 1 88.62 158 GLY B C 1
ATOM 3207 O O . GLY B 1 158 ? -7.953 31.812 1.59 1 88.62 158 GLY B O 1
ATOM 3208 N N . TYR B 1 159 ? -5.918 31.781 0.566 1 86 159 TYR B N 1
ATOM 3209 C CA . TYR B 1 159 ? -6.332 30.75 -0.368 1 86 159 TYR B CA 1
ATOM 3210 C C . TYR B 1 159 ? -5.129 30 -0.92 1 86 159 TYR B C 1
ATOM 3212 O O . TYR B 1 159 ? -3.994 30.469 -0.827 1 86 159 TYR B O 1
ATOM 3220 N N . LEU B 1 160 ? -5.223 28.766 -1.299 1 84.19 160 LEU B N 1
ATOM 3221 C CA . LEU B 1 160 ? -4.141 27.984 -1.888 1 84.19 160 LEU B CA 1
ATOM 3222 C C . LEU B 1 160 ? -4.188 28.047 -3.41 1 84.19 160 LEU B C 1
ATOM 3224 O O . LEU B 1 160 ? -3.223 28.484 -4.047 1 84.19 160 LEU B O 1
ATOM 3228 N N . SER B 1 161 ? -5.207 27.922 -4.086 1 77.62 161 SER B N 1
ATOM 3229 C CA . SER B 1 161 ? -5.441 27.766 -5.516 1 77.62 161 SER B CA 1
ATOM 3230 C C . SER B 1 161 ? -4.602 26.625 -6.09 1 77.62 161 SER B C 1
ATOM 3232 O O . SER B 1 161 ? -3.428 26.484 -5.746 1 77.62 161 SER B O 1
ATOM 3234 N N . GLY B 1 162 ? -5.055 25.734 -6.793 1 83.5 162 GLY B N 1
ATOM 3235 C CA . GLY B 1 162 ? -4.32 24.688 -7.484 1 83.5 162 GLY B CA 1
ATOM 3236 C C . GLY B 1 162 ? -3.936 23.531 -6.582 1 83.5 162 GLY B C 1
ATOM 3237 O O . GLY B 1 162 ? -4.613 23.25 -5.59 1 83.5 162 GLY B O 1
ATOM 3238 N N . SER B 1 163 ? -2.832 22.891 -6.945 1 90.38 163 SER B N 1
ATOM 3239 C CA . SER B 1 163 ? -2.334 21.719 -6.242 1 90.38 163 SER B CA 1
ATOM 3240 C C . SER B 1 163 ? -1.579 22.109 -4.977 1 90.38 163 SER B C 1
ATOM 3242 O O . SER B 1 163 ? -0.732 23 -5.004 1 90.38 163 SER B O 1
ATOM 3244 N N . LEU B 1 164 ? -1.887 21.422 -3.885 1 92.94 164 LEU B N 1
ATOM 3245 C CA . LEU B 1 164 ? -1.198 21.656 -2.623 1 92.94 164 LEU B CA 1
ATOM 3246 C C . LEU B 1 164 ? 0.292 21.359 -2.75 1 92.94 164 LEU B C 1
ATOM 3248 O O . LEU B 1 164 ? 1.124 22.109 -2.219 1 92.94 164 LEU B O 1
ATOM 3252 N N . PHE B 1 165 ? 0.671 20.328 -3.459 1 94.19 165 PHE B N 1
ATOM 3253 C CA . PHE B 1 165 ? 2.072 19.953 -3.621 1 94.19 165 PHE B CA 1
ATOM 3254 C C . PHE B 1 165 ? 2.83 21.031 -4.387 1 94.19 165 PHE B C 1
ATOM 3256 O O . PHE B 1 165 ? 3.918 21.438 -3.977 1 94.19 165 PHE B O 1
ATOM 3263 N N . THR B 1 166 ? 2.236 21.484 -5.445 1 91.44 166 THR B N 1
ATOM 3264 C CA . THR B 1 166 ? 2.852 22.547 -6.234 1 91.44 166 THR B CA 1
ATOM 3265 C C . THR B 1 166 ? 2.965 23.828 -5.418 1 91.44 166 THR B C 1
ATOM 3267 O O . THR B 1 166 ? 3.994 24.516 -5.453 1 91.44 166 THR B O 1
ATOM 3270 N N . PHE B 1 167 ? 1.929 24.156 -4.723 1 93 167 PHE B N 1
ATOM 3271 C CA . PHE B 1 167 ? 1.924 25.328 -3.859 1 93 167 PHE B CA 1
ATOM 3272 C C . PHE B 1 167 ? 3.061 25.266 -2.846 1 93 167 PHE B C 1
ATOM 3274 O O . PHE B 1 167 ? 3.797 26.234 -2.668 1 93 167 PHE B O 1
ATOM 3281 N N . LEU B 1 168 ? 3.234 24.125 -2.18 1 95.12 168 LEU B N 1
ATOM 3282 C CA . LEU B 1 168 ? 4.293 23.922 -1.2 1 95.12 168 LEU B CA 1
ATOM 3283 C C . LEU B 1 168 ? 5.664 24.156 -1.826 1 95.12 168 LEU B C 1
ATOM 3285 O O . LEU B 1 168 ? 6.523 24.812 -1.229 1 95.12 168 LEU B O 1
ATOM 3289 N N . GLU B 1 169 ? 5.855 23.703 -2.959 1 94 169 GLU B N 1
ATOM 3290 C CA . GLU B 1 169 ? 7.145 23.828 -3.633 1 94 169 GLU B CA 1
ATOM 3291 C C . GLU B 1 169 ? 7.414 25.266 -4.055 1 94 169 GLU B C 1
ATOM 3293 O O . GLU B 1 169 ? 8.492 25.812 -3.803 1 94 169 GLU B O 1
ATOM 3298 N N . LYS B 1 170 ? 6.457 25.922 -4.59 1 92.81 170 LYS B N 1
ATOM 3299 C CA . LYS B 1 170 ? 6.633 27.25 -5.176 1 92.81 170 LYS B CA 1
ATOM 3300 C C . LYS B 1 170 ? 6.652 28.328 -4.098 1 92.81 170 LYS B C 1
ATOM 3302 O O . LYS B 1 170 ? 7.465 29.25 -4.148 1 92.81 170 LYS B O 1
ATOM 3307 N N . GLU B 1 171 ? 5.809 28.172 -3.121 1 93 171 GLU B N 1
ATOM 3308 C CA . GLU B 1 171 ? 5.598 29.266 -2.174 1 93 171 GLU B CA 1
ATOM 3309 C C . GLU B 1 171 ? 6.367 29.031 -0.878 1 93 171 GLU B C 1
ATOM 3311 O O . GLU B 1 171 ? 6.676 29.969 -0.149 1 93 171 GLU B O 1
ATOM 3316 N N . CYS B 1 172 ? 6.656 27.766 -0.557 1 94.5 172 CYS B N 1
ATOM 3317 C CA . CYS B 1 172 ? 7.242 27.484 0.748 1 94.5 172 CYS B CA 1
ATOM 3318 C C . CYS B 1 172 ? 8.586 26.781 0.598 1 94.5 172 CYS B C 1
ATOM 3320 O O . CYS B 1 172 ? 9.289 26.562 1.588 1 94.5 172 CYS B O 1
ATOM 3322 N N . ASN B 1 173 ? 8.93 26.375 -0.6 1 94.06 173 ASN B N 1
ATOM 3323 C CA . ASN B 1 173 ? 10.156 25.625 -0.851 1 94.06 173 ASN B CA 1
ATOM 3324 C C . ASN B 1 173 ? 10.203 24.328 -0.042 1 94.06 173 ASN B C 1
ATOM 3326 O O . ASN B 1 173 ? 11.234 24 0.547 1 94.06 173 ASN B O 1
ATOM 3330 N N . ILE B 1 174 ? 9.07 23.734 0.012 1 94.75 174 ILE B N 1
ATOM 3331 C CA . ILE B 1 174 ? 8.938 22.438 0.684 1 94.75 174 ILE B CA 1
ATOM 3332 C C . ILE B 1 174 ? 8.602 21.359 -0.339 1 94.75 174 ILE B C 1
ATOM 3334 O O . ILE B 1 174 ? 7.695 21.531 -1.159 1 94.75 174 ILE B O 1
ATOM 3338 N N . HIS B 1 175 ? 9.32 20.297 -0.315 1 94.12 175 HIS B N 1
ATOM 3339 C CA . HIS B 1 175 ? 9.07 19.156 -1.176 1 94.12 175 HIS B CA 1
ATOM 3340 C C . HIS B 1 175 ? 8.602 17.953 -0.365 1 94.12 175 HIS B C 1
ATOM 3342 O O . HIS B 1 175 ? 9.336 17.438 0.49 1 94.12 175 HIS B O 1
ATOM 3348 N N . ILE B 1 176 ? 7.383 17.531 -0.637 1 96.25 176 ILE B N 1
ATOM 3349 C CA . ILE B 1 176 ? 6.848 16.328 0.014 1 96.25 176 ILE B CA 1
ATOM 3350 C C . ILE B 1 176 ? 7.387 15.086 -0.679 1 96.25 176 ILE B C 1
ATOM 3352 O O . ILE B 1 176 ? 7.293 14.953 -1.902 1 96.25 176 ILE B O 1
ATOM 3356 N N . ILE B 1 177 ? 7.844 14.117 0.09 1 93.19 177 ILE B N 1
ATOM 3357 C CA . ILE B 1 177 ? 8.469 12.969 -0.55 1 93.19 177 ILE B CA 1
ATOM 3358 C C . ILE B 1 177 ? 7.75 11.688 -0.116 1 93.19 177 ILE B C 1
ATOM 3360 O O . ILE B 1 177 ? 7.902 10.641 -0.747 1 93.19 177 ILE B O 1
ATOM 3364 N N . ARG B 1 178 ? 7.012 11.82 0.999 1 94.75 178 ARG B N 1
ATOM 3365 C CA . ARG B 1 178 ? 6.449 10.594 1.554 1 94.75 178 ARG B CA 1
ATOM 3366 C C . ARG B 1 178 ? 5.211 10.883 2.391 1 94.75 178 ARG B C 1
ATOM 3368 O O . ARG B 1 178 ? 5.023 12.008 2.863 1 94.75 178 ARG B O 1
ATOM 3375 N N . ALA B 1 179 ? 4.402 9.844 2.529 1 96.75 179 ALA B N 1
ATOM 3376 C CA . ALA B 1 179 ? 3.277 9.883 3.463 1 96.75 179 ALA B CA 1
ATOM 3377 C C . ALA B 1 179 ? 3.057 8.523 4.117 1 96.75 179 ALA B C 1
ATOM 3379 O O . ALA B 1 179 ? 3.141 7.488 3.453 1 96.75 179 ALA B O 1
ATOM 3380 N N . ASP B 1 180 ? 2.914 8.5 5.449 1 96.06 180 ASP B N 1
ATOM 3381 C CA . ASP B 1 180 ? 2.402 7.328 6.152 1 96.06 180 ASP B CA 1
ATOM 3382 C C . ASP B 1 180 ? 0.879 7.359 6.234 1 96.06 180 ASP B C 1
ATOM 3384 O O . ASP B 1 180 ? 0.299 8.305 6.773 1 96.06 180 ASP B O 1
ATOM 3388 N N . THR B 1 181 ? 0.272 6.293 5.727 1 97.31 181 THR B N 1
ATOM 3389 C CA . THR B 1 181 ? -1.165 6.34 5.477 1 97.31 181 THR B CA 1
ATOM 3390 C C . THR B 1 181 ? -1.872 5.184 6.176 1 97.31 181 THR B C 1
ATOM 3392 O O . THR B 1 181 ? -1.439 4.035 6.078 1 97.31 181 THR B O 1
ATOM 3395 N N . GLU B 1 182 ? -2.877 5.512 6.91 1 97 182 GLU B N 1
ATOM 3396 C CA . GLU B 1 182 ? -3.812 4.512 7.418 1 97 182 GLU B CA 1
ATOM 3397 C C . GLU B 1 182 ? -5.055 4.422 6.543 1 97 182 GLU B C 1
ATOM 3399 O O . GLU B 1 182 ? -5.617 5.445 6.145 1 97 182 GLU B O 1
ATOM 3404 N N . ILE B 1 183 ? -5.508 3.203 6.238 1 97.75 183 ILE B N 1
ATOM 3405 C CA . ILE B 1 183 ? -6.688 2.963 5.41 1 97.75 183 ILE B CA 1
ATOM 3406 C C . ILE B 1 183 ? -7.902 2.709 6.297 1 97.75 183 ILE B C 1
ATOM 3408 O O . ILE B 1 183 ? -7.906 1.772 7.102 1 97.75 183 ILE B O 1
ATOM 3412 N N . ILE B 1 184 ? -8.961 3.494 6.055 1 97.56 184 ILE B N 1
ATOM 3413 C CA . ILE B 1 184 ? -10.07 3.465 7.004 1 97.56 184 ILE B CA 1
ATOM 3414 C C . ILE B 1 184 ? -11.391 3.461 6.25 1 97.56 184 ILE B C 1
ATOM 3416 O O . ILE B 1 184 ? -11.57 4.211 5.285 1 97.56 184 ILE B O 1
ATOM 3420 N N . VAL B 1 185 ? -12.242 2.568 6.648 1 97.44 185 VAL B N 1
ATOM 3421 C CA . VAL B 1 185 ? -13.648 2.719 6.309 1 97.44 185 VAL B CA 1
ATOM 3422 C C . VAL B 1 185 ? -14.32 3.676 7.293 1 97.44 185 VAL B C 1
ATOM 3424 O O . VAL B 1 185 ? -14.469 3.359 8.477 1 97.44 185 VAL B O 1
ATOM 3427 N N . PRO B 1 186 ? -14.695 4.812 6.824 1 96.19 186 PRO B N 1
ATOM 3428 C CA . PRO B 1 186 ? -15.258 5.777 7.77 1 96.19 186 PRO B CA 1
ATOM 3429 C C . PRO B 1 186 ? -16.625 5.359 8.297 1 96.19 186 PRO B C 1
ATOM 3431 O O . PRO B 1 186 ? -17.328 4.57 7.66 1 96.19 186 PRO B O 1
ATOM 3434 N N . SER B 1 187 ? -16.969 5.957 9.406 1 91.88 187 SER B N 1
ATOM 3435 C CA . SER B 1 187 ? -18.297 5.734 9.984 1 91.88 187 SER B CA 1
ATOM 3436 C C . SER B 1 187 ? -19.391 6.309 9.094 1 91.88 187 SER B C 1
ATOM 3438 O O . SER B 1 187 ? -19.203 7.367 8.484 1 91.88 187 SER B O 1
ATOM 3440 N N . LYS B 1 188 ? -20.5 5.605 9.18 1 87.81 188 LYS B N 1
ATOM 3441 C CA . LYS B 1 188 ? -21.656 6.102 8.43 1 87.81 188 LYS B CA 1
ATOM 3442 C C . LYS B 1 188 ? -22.125 7.445 8.977 1 87.81 188 LYS B C 1
ATOM 3444 O O . LYS B 1 188 ? -22.797 8.203 8.273 1 87.81 188 LYS B O 1
ATOM 3449 N N . ASN B 1 189 ? -21.734 7.754 10.234 1 89.12 189 ASN B N 1
ATOM 3450 C CA . ASN B 1 189 ? -22.172 8.984 10.875 1 89.12 189 ASN B CA 1
ATOM 3451 C C . ASN B 1 189 ? -21.156 10.109 10.695 1 89.12 189 ASN B C 1
ATOM 3453 O O . ASN B 1 189 ? -21.359 11.219 11.18 1 89.12 189 ASN B O 1
ATOM 3457 N N . ASP B 1 190 ? -20.125 9.805 10.008 1 93.88 190 ASP B N 1
ATOM 3458 C CA . ASP B 1 190 ? -19.156 10.844 9.695 1 93.88 190 ASP B CA 1
ATOM 3459 C C . ASP B 1 190 ? -19.75 11.906 8.773 1 93.88 190 ASP B C 1
ATOM 3461 O O . ASP B 1 190 ? -20.156 11.602 7.652 1 93.88 190 ASP B O 1
ATOM 3465 N N . ALA B 1 191 ? -19.781 13.117 9.219 1 94.5 191 ALA B N 1
ATOM 3466 C CA . ALA B 1 191 ? -20.406 14.211 8.484 1 94.5 191 ALA B CA 1
ATOM 3467 C C . ALA B 1 191 ? -19.672 14.484 7.18 1 94.5 191 ALA B C 1
ATOM 3469 O O . ALA B 1 191 ? -20.25 14.969 6.207 1 94.5 191 ALA B O 1
ATOM 3470 N N . ASN B 1 192 ? -18.438 14.18 7.098 1 95.94 192 ASN B N 1
ATOM 3471 C CA . ASN B 1 192 ? -17.625 14.492 5.934 1 95.94 192 ASN B CA 1
ATOM 3472 C C . ASN B 1 192 ? -17.969 13.602 4.746 1 95.94 192 ASN B C 1
ATOM 3474 O O . ASN B 1 192 ? -17.797 14 3.592 1 95.94 192 ASN B O 1
ATOM 3478 N N . ILE B 1 193 ? -18.438 12.367 5.004 1 95.44 193 ILE B N 1
ATOM 3479 C CA . ILE B 1 193 ? -18.734 11.469 3.891 1 95.44 193 ILE B CA 1
ATOM 3480 C C . ILE B 1 193 ? -19.969 11.961 3.152 1 95.44 193 ILE B C 1
ATOM 3482 O O . ILE B 1 193 ? -20.125 11.734 1.951 1 95.44 193 ILE B O 1
ATOM 3486 N N . LYS B 1 194 ? -20.844 12.672 3.885 1 93.56 194 LYS B N 1
ATOM 3487 C CA . LYS B 1 194 ? -22.078 13.172 3.289 1 93.56 194 LYS B CA 1
ATOM 3488 C C . LYS B 1 194 ? -21.797 14.188 2.188 1 93.56 194 LYS B C 1
ATOM 3490 O O . LYS B 1 194 ? -22.562 14.305 1.229 1 93.56 194 LYS B O 1
ATOM 3495 N N . LYS B 1 195 ? -20.672 14.836 2.314 1 94.56 195 LYS B N 1
ATOM 3496 C CA . LYS B 1 195 ? -20.281 15.844 1.333 1 94.56 195 LYS B CA 1
ATOM 3497 C C . LYS B 1 195 ? -19.984 15.203 -0.019 1 94.56 195 LYS B C 1
ATOM 3499 O O . LYS B 1 195 ? -19.969 15.891 -1.045 1 94.56 195 LYS B O 1
ATOM 3504 N N . LEU B 1 196 ? -19.719 13.844 -0.042 1 93.75 196 LEU B N 1
ATOM 3505 C CA . LEU B 1 196 ? -19.328 13.148 -1.263 1 93.75 196 LEU B CA 1
ATOM 3506 C C . LEU B 1 196 ? -20.453 12.219 -1.735 1 93.75 196 LEU B C 1
ATOM 3508 O O . LEU B 1 196 ? -20.422 11.742 -2.871 1 93.75 196 LEU B O 1
ATOM 3512 N N . GLN B 1 197 ? -21.328 12.023 -0.875 1 83.94 197 GLN B N 1
ATOM 3513 C CA . GLN B 1 197 ? -22.328 11.008 -1.179 1 83.94 197 GLN B CA 1
ATOM 3514 C C . GLN B 1 197 ? -23.422 11.578 -2.078 1 83.94 197 GLN B C 1
ATOM 3516 O O . GLN B 1 197 ? -24.25 12.391 -1.636 1 83.94 197 GLN B O 1
ATOM 3521 N N . ILE B 1 198 ? -23.438 11.047 -3.275 1 78.62 198 ILE B N 1
ATOM 3522 C CA . ILE B 1 198 ? -24.547 11.328 -4.176 1 78.62 198 ILE B CA 1
ATOM 3523 C C . ILE B 1 198 ? -25.797 10.578 -3.709 1 78.62 198 ILE B C 1
ATOM 3525 O O . ILE B 1 198 ? -26.906 11.125 -3.73 1 78.62 198 ILE B O 1
ATOM 3529 N N . THR B 1 199 ? -25.516 9.328 -3.268 1 84 199 THR B N 1
ATOM 3530 C CA . THR B 1 199 ? -26.516 8.523 -2.588 1 84 199 THR B CA 1
ATOM 3531 C C . THR B 1 199 ? -25.969 7.969 -1.275 1 84 199 THR B C 1
ATOM 3533 O O . THR B 1 199 ? -24.766 7.965 -1.053 1 84 199 THR B O 1
ATOM 3536 N N . LYS B 1 200 ? -26.859 7.496 -0.509 1 85.69 200 LYS B N 1
ATOM 3537 C CA . LYS B 1 200 ? -26.453 6.945 0.782 1 85.69 200 LYS B CA 1
ATOM 3538 C C . LYS B 1 200 ? -25.578 5.711 0.603 1 85.69 200 LYS B C 1
ATOM 3540 O O . LYS B 1 200 ? -24.859 5.309 1.524 1 85.69 200 LYS B O 1
ATOM 3545 N N . ASP B 1 201 ? -25.562 5.164 -0.588 1 87.69 201 ASP B N 1
ATOM 3546 C CA . ASP B 1 201 ? -24.844 3.916 -0.829 1 87.69 201 ASP B CA 1
ATOM 3547 C C . ASP B 1 201 ? -23.5 4.176 -1.478 1 87.69 201 ASP B C 1
ATOM 3549 O O . ASP B 1 201 ? -22.719 3.246 -1.692 1 87.69 201 ASP B O 1
ATOM 3553 N N . THR B 1 202 ? -23.188 5.414 -1.732 1 92.12 202 THR B N 1
ATOM 3554 C CA . THR B 1 202 ? -21.906 5.746 -2.34 1 92.12 202 THR B CA 1
ATOM 3555 C C . THR B 1 202 ? -20.766 5.387 -1.403 1 92.12 202 THR B C 1
ATOM 3557 O O . THR B 1 202 ? -20.688 5.883 -0.277 1 92.12 202 THR B O 1
ATOM 3560 N N . PRO B 1 203 ? -19.906 4.492 -1.851 1 95.62 203 PRO B N 1
ATOM 3561 C CA . PRO B 1 203 ? -18.797 4.109 -0.983 1 95.62 203 PRO B CA 1
ATOM 3562 C C . PRO B 1 203 ? -17.734 5.195 -0.884 1 95.62 203 PRO B C 1
ATOM 3564 O O . PRO B 1 203 ? -17.344 5.789 -1.897 1 95.62 203 PRO B O 1
ATOM 3567 N N . VAL B 1 204 ? -17.312 5.469 0.341 1 97.25 204 VAL B N 1
ATOM 3568 C CA . VAL B 1 204 ? -16.266 6.461 0.587 1 97.25 204 VAL B CA 1
ATOM 3569 C C . VAL B 1 204 ? -15.141 5.832 1.396 1 97.25 204 VAL B C 1
ATOM 3571 O O . VAL B 1 204 ? -15.383 5.16 2.402 1 97.25 204 VAL B O 1
ATOM 3574 N N . LEU B 1 205 ? -13.922 5.961 0.944 1 98.06 205 LEU B N 1
ATOM 3575 C CA . LEU B 1 205 ? -12.719 5.508 1.638 1 98.06 205 LEU B CA 1
ATOM 3576 C C . LEU B 1 205 ? -11.984 6.684 2.271 1 98.06 205 LEU B C 1
ATOM 3578 O O . LEU B 1 205 ? -11.844 7.742 1.653 1 98.06 205 LEU B O 1
ATOM 3582 N N . LEU B 1 206 ? -11.547 6.523 3.504 1 98.5 206 LEU B N 1
ATOM 3583 C CA . LEU B 1 206 ? -10.781 7.539 4.207 1 98.5 206 LEU B CA 1
ATOM 3584 C C . LEU B 1 206 ? -9.32 7.121 4.344 1 98.5 206 LEU B C 1
ATOM 3586 O O . LEU B 1 206 ? -9.023 6.023 4.824 1 98.5 206 LEU B O 1
ATOM 3590 N N . LEU B 1 207 ? -8.406 7.945 3.842 1 98.31 207 LEU B N 1
ATOM 3591 C CA . LEU B 1 207 ? -6.98 7.82 4.109 1 98.31 207 LEU B CA 1
ATOM 3592 C C . LEU B 1 207 ? -6.516 8.883 5.098 1 98.31 207 LEU B C 1
ATOM 3594 O O . LEU B 1 207 ? -6.574 10.078 4.801 1 98.31 207 LEU B O 1
ATOM 3598 N N . LYS B 1 208 ? -6.109 8.508 6.293 1 98.06 208 LYS B N 1
ATOM 3599 C CA . LYS B 1 208 ? -5.414 9.398 7.219 1 98.06 208 LYS B CA 1
ATOM 3600 C C . LYS B 1 208 ? -3.906 9.352 7 1 98.06 208 LYS B C 1
ATOM 3602 O O . LYS B 1 208 ? -3.297 8.281 7.066 1 98.06 208 LYS B O 1
ATOM 3607 N N . GLN B 1 209 ? -3.336 10.484 6.785 1 97.75 209 GLN B N 1
ATOM 3608 C CA . GLN B 1 209 ? -1.949 10.398 6.344 1 97.75 209 GLN B CA 1
ATOM 3609 C C . GLN B 1 209 ? -1.122 11.555 6.902 1 97.75 209 GLN B C 1
ATOM 3611 O O . GLN B 1 209 ? -1.601 12.688 6.977 1 97.75 209 GLN B O 1
ATOM 3616 N N . VAL B 1 210 ? 0.085 11.281 7.34 1 97.69 210 VAL B N 1
ATOM 3617 C CA . VAL B 1 210 ? 1.093 12.273 7.684 1 97.69 210 VAL B CA 1
ATOM 3618 C C . VAL B 1 210 ? 2.078 12.438 6.527 1 97.69 210 VAL B C 1
ATOM 3620 O O . VAL B 1 210 ? 2.652 11.453 6.055 1 97.69 210 VAL B O 1
ATOM 3623 N N . HIS B 1 211 ? 2.219 13.648 6.078 1 97.56 211 HIS B N 1
ATOM 3624 C CA . HIS B 1 211 ? 3.109 13.945 4.961 1 97.56 211 HIS B CA 1
ATOM 3625 C C . HIS B 1 211 ? 4.445 14.492 5.449 1 97.56 211 HIS B C 1
ATOM 3627 O O . HIS B 1 211 ? 4.48 15.367 6.32 1 97.56 211 HIS B O 1
ATOM 3633 N N . TYR B 1 212 ? 5.504 14.039 4.812 1 96 212 TYR B N 1
ATOM 3634 C CA . TYR B 1 212 ? 6.855 14.391 5.246 1 96 212 TYR B CA 1
ATOM 3635 C C . TYR B 1 212 ? 7.637 15.047 4.117 1 96 212 TYR B C 1
ATOM 3637 O O . TYR B 1 212 ? 7.445 14.719 2.945 1 96 212 TYR B O 1
ATOM 3645 N N . ASP B 1 213 ? 8.547 15.914 4.547 1 93.62 213 ASP B N 1
ATOM 3646 C CA . ASP B 1 213 ? 9.484 16.469 3.572 1 93.62 213 ASP B CA 1
ATOM 3647 C C . ASP B 1 213 ? 10.75 15.625 3.482 1 93.62 213 ASP B C 1
ATOM 3649 O O . ASP B 1 213 ? 10.781 14.484 3.969 1 93.62 213 ASP B O 1
ATOM 3653 N N . GLU B 1 214 ? 11.703 16.062 2.787 1 89.06 214 GLU B N 1
ATOM 3654 C CA . GLU B 1 214 ? 12.914 15.305 2.514 1 89.06 214 GLU B CA 1
ATOM 3655 C C . GLU B 1 214 ? 13.727 15.078 3.789 1 89.06 214 GLU B C 1
ATOM 3657 O O . GLU B 1 214 ? 14.594 14.203 3.83 1 89.06 214 GLU B O 1
ATOM 3662 N N . ARG B 1 215 ? 13.492 15.867 4.848 1 89.44 215 ARG B N 1
ATOM 3663 C CA . ARG B 1 215 ? 14.195 15.719 6.121 1 89.44 215 ARG B CA 1
ATOM 3664 C C . ARG B 1 215 ? 13.375 14.875 7.094 1 89.44 215 ARG B C 1
ATOM 3666 O O . ARG B 1 215 ? 13.68 14.828 8.289 1 89.44 215 ARG B O 1
ATOM 3673 N N . ASN B 1 216 ? 12.344 14.32 6.633 1 91 216 ASN B N 1
ATOM 3674 C CA . ASN B 1 216 ? 11.445 13.492 7.426 1 91 216 ASN B CA 1
ATOM 3675 C C . ASN B 1 216 ? 10.727 14.312 8.5 1 91 216 ASN B C 1
ATOM 3677 O O . ASN B 1 216 ? 10.453 13.812 9.594 1 91 216 ASN B O 1
ATOM 3681 N N . LYS B 1 217 ? 10.555 15.5 8.219 1 91.88 217 LYS B N 1
ATOM 3682 C CA . LYS B 1 217 ? 9.734 16.344 9.078 1 91.88 217 LYS B CA 1
ATOM 3683 C C . LYS B 1 217 ? 8.266 16.312 8.656 1 91.88 217 LYS B C 1
ATOM 3685 O O . LYS B 1 217 ? 7.953 16.484 7.48 1 91.88 217 LYS B O 1
ATOM 3690 N N . PRO B 1 218 ? 7.41 16.062 9.68 1 96 218 PRO B N 1
ATOM 3691 C CA . PRO B 1 218 ? 5.992 16.156 9.32 1 96 218 PRO B CA 1
ATOM 3692 C C . PRO B 1 218 ? 5.574 17.562 8.922 1 96 218 PRO B C 1
ATOM 3694 O O . PRO B 1 218 ? 5.863 18.531 9.641 1 96 218 PRO B O 1
ATOM 3697 N N . ILE B 1 219 ? 4.879 17.672 7.801 1 97.31 219 ILE B N 1
ATOM 3698 C CA . ILE B 1 219 ? 4.52 18.984 7.262 1 97.31 219 ILE B CA 1
ATOM 3699 C C . ILE B 1 219 ? 3.029 19.234 7.477 1 97.31 219 ILE B C 1
ATOM 3701 O O . ILE B 1 219 ? 2.635 20.312 7.918 1 97.31 219 ILE B O 1
ATOM 3705 N N . PHE B 1 220 ? 2.215 18.297 7.211 1 98.25 220 PHE B N 1
ATOM 3706 C CA . PHE B 1 220 ? 0.786 18.391 7.484 1 98.25 220 PHE B CA 1
ATOM 3707 C C . PHE B 1 220 ? 0.174 17 7.633 1 98.25 220 PHE B C 1
ATOM 3709 O O . PHE B 1 220 ? 0.763 16 7.203 1 98.25 220 PHE B O 1
ATOM 3716 N N . TYR B 1 221 ? -0.935 16.969 8.375 1 98.5 221 TYR B N 1
ATOM 3717 C CA . TYR B 1 221 ? -1.781 15.781 8.516 1 98.5 221 TYR B CA 1
ATOM 3718 C C . TYR B 1 221 ? -3.033 15.906 7.652 1 98.5 221 TYR B C 1
ATOM 3720 O O . TYR B 1 221 ? -3.645 16.969 7.582 1 98.5 221 TYR B O 1
ATOM 3728 N N . ALA B 1 222 ? -3.352 14.805 6.953 1 98.62 222 ALA B N 1
ATOM 3729 C CA . ALA B 1 222 ? -4.465 14.891 6.012 1 98.62 222 ALA B CA 1
ATOM 3730 C C . ALA B 1 222 ? -5.5 13.805 6.281 1 98.62 222 ALA B C 1
ATOM 3732 O O . ALA B 1 222 ? -5.148 12.656 6.562 1 98.62 222 ALA B O 1
ATOM 3733 N N . LEU B 1 223 ? -6.711 14.172 6.27 1 98.38 223 LEU B N 1
ATOM 3734 C CA . LEU B 1 223 ? -7.852 13.281 6.105 1 98.38 223 LEU B CA 1
ATOM 3735 C C . LEU B 1 223 ? -8.414 13.367 4.688 1 98.38 223 LEU B C 1
ATOM 3737 O O . LEU B 1 223 ? -9.125 14.32 4.359 1 98.38 223 LEU B O 1
ATOM 3741 N N . ASP B 1 224 ? -8.125 12.391 3.893 1 98.31 224 ASP B N 1
ATOM 3742 C CA . ASP B 1 224 ? -8.555 12.375 2.5 1 98.31 224 ASP B CA 1
ATOM 3743 C C . ASP B 1 224 ? -9.688 11.375 2.287 1 98.31 224 ASP B C 1
ATOM 3745 O O . ASP B 1 224 ? -9.492 10.172 2.436 1 98.31 224 ASP B O 1
ATOM 3749 N N . TYR B 1 225 ? -10.828 11.875 1.966 1 98.19 225 TYR B N 1
ATOM 3750 C CA . TYR B 1 225 ? -12 11.062 1.633 1 98.19 225 TYR B CA 1
ATOM 3751 C C . TYR B 1 225 ? -12.133 10.906 0.124 1 98.19 225 TYR B C 1
ATOM 3753 O O . TYR B 1 225 ? -12.133 11.891 -0.616 1 98.19 225 TYR B O 1
ATOM 3761 N N . PHE B 1 226 ? -12.281 9.672 -0.312 1 97.38 226 PHE B N 1
ATOM 3762 C CA . PHE B 1 226 ? -12.375 9.375 -1.736 1 97.38 226 PHE B CA 1
ATOM 3763 C C . PHE B 1 226 ? -13.648 8.586 -2.041 1 97.38 226 PHE B C 1
ATOM 3765 O O . PHE B 1 226 ? -13.961 7.621 -1.345 1 97.38 226 PHE B O 1
ATOM 3772 N N . ARG B 1 227 ? -14.328 9.07 -3.057 1 96.25 227 ARG B N 1
ATOM 3773 C CA . ARG B 1 227 ? -15.32 8.18 -3.633 1 96.25 227 ARG B CA 1
ATOM 3774 C C . ARG B 1 227 ? -14.672 6.906 -4.172 1 96.25 227 ARG B C 1
ATOM 3776 O O . ARG B 1 227 ? -13.961 6.945 -5.176 1 96.25 227 ARG B O 1
ATOM 3783 N N . ASN B 1 228 ? -15 5.828 -3.504 1 96.44 228 ASN B N 1
ATOM 3784 C CA . ASN B 1 228 ? -14.32 4.57 -3.805 1 96.44 228 ASN B CA 1
ATOM 3785 C C . ASN B 1 228 ? -14.93 3.883 -5.023 1 96.44 228 ASN B C 1
ATOM 3787 O O . ASN B 1 228 ? -14.359 2.932 -5.555 1 96.44 228 ASN B O 1
ATOM 3791 N N . ASP B 1 229 ? -16.062 4.336 -5.535 1 91.88 229 ASP B N 1
ATOM 3792 C CA . ASP B 1 229 ? -16.609 3.852 -6.801 1 91.88 229 ASP B CA 1
ATOM 3793 C C . ASP B 1 229 ? -15.906 4.512 -7.984 1 91.88 229 ASP B C 1
ATOM 3795 O O . ASP B 1 229 ? -16.031 4.051 -9.125 1 91.88 229 ASP B O 1
ATOM 3799 N N . ILE B 1 230 ? -15.18 5.562 -7.691 1 92 230 ILE B N 1
ATOM 3800 C CA . ILE B 1 230 ? -14.477 6.305 -8.734 1 92 230 ILE B CA 1
ATOM 3801 C C . ILE B 1 230 ? -12.984 6.012 -8.656 1 92 230 ILE B C 1
ATOM 3803 O O . ILE B 1 230 ? -12.367 5.605 -9.648 1 92 230 ILE B O 1
ATOM 3807 N N . PHE B 1 231 ? -12.453 6.227 -7.5 1 93.81 231 PHE B N 1
ATOM 3808 C CA . PHE B 1 231 ? -11.031 5.996 -7.301 1 93.81 231 PHE B CA 1
ATOM 3809 C C . PHE B 1 231 ? -10.766 4.555 -6.887 1 93.81 231 PHE B C 1
ATOM 3811 O O . PHE B 1 231 ? -11.266 4.098 -5.855 1 93.81 231 PHE B O 1
ATOM 3818 N N . ARG B 1 232 ? -9.992 3.9 -7.66 1 92.94 232 ARG B N 1
ATOM 3819 C CA . ARG B 1 232 ? -9.602 2.527 -7.355 1 92.94 232 ARG B CA 1
ATOM 3820 C C . ARG B 1 232 ? -8.172 2.467 -6.828 1 92.94 232 ARG B C 1
ATOM 3822 O O . ARG B 1 232 ? -7.246 2.977 -7.465 1 92.94 232 ARG B O 1
ATOM 3829 N N . PHE B 1 233 ? -8.047 1.851 -5.707 1 95.19 233 PHE B N 1
ATOM 3830 C CA . PHE B 1 233 ? -6.738 1.751 -5.07 1 95.19 233 PHE B CA 1
ATOM 3831 C C . PHE B 1 233 ? -6.223 0.317 -5.113 1 95.19 233 PHE B C 1
ATOM 3833 O O . PHE B 1 233 ? -6.93 -0.612 -4.715 1 95.19 233 PHE B O 1
ATOM 3840 N N . TRP B 1 234 ? -4.992 0.189 -5.602 1 95.06 234 TRP B N 1
ATOM 3841 C CA . TRP B 1 234 ? -4.359 -1.117 -5.742 1 95.06 234 TRP B CA 1
ATOM 3842 C C . TRP B 1 234 ? -3.006 -1.142 -5.039 1 95.06 234 TRP B C 1
ATOM 3844 O O . TRP B 1 234 ? -2.344 -0.109 -4.918 1 95.06 234 TRP B O 1
ATOM 3854 N N . ILE B 1 235 ? -2.66 -2.326 -4.609 1 95.38 235 ILE B N 1
ATOM 3855 C CA . ILE B 1 235 ? -1.326 -2.51 -4.047 1 95.38 235 ILE B CA 1
ATOM 3856 C C . ILE B 1 235 ? -0.841 -3.932 -4.328 1 95.38 235 ILE B C 1
ATOM 3858 O O . ILE B 1 235 ? -1.633 -4.875 -4.324 1 95.38 235 ILE B O 1
ATOM 3862 N N . ARG B 1 236 ? 0.464 -4.086 -4.617 1 94.12 236 ARG B N 1
ATOM 3863 C CA . ARG B 1 236 ? 1.11 -5.395 -4.672 1 94.12 236 ARG B CA 1
ATOM 3864 C C . ARG B 1 236 ? 1.747 -5.746 -3.33 1 94.12 236 ARG B C 1
ATOM 3866 O O . ARG B 1 236 ? 2.57 -4.988 -2.809 1 94.12 236 ARG B O 1
ATOM 3873 N N . ARG B 1 237 ? 1.275 -6.801 -2.773 1 95.31 237 ARG B N 1
ATOM 3874 C CA . ARG B 1 237 ? 1.761 -7.281 -1.482 1 95.31 237 ARG B CA 1
ATOM 3875 C C . ARG B 1 237 ? 2.744 -8.43 -1.661 1 95.31 237 ARG B C 1
ATOM 3877 O O . ARG B 1 237 ? 2.555 -9.289 -2.527 1 95.31 237 ARG B O 1
ATOM 3884 N N . GLU B 1 238 ? 3.793 -8.422 -0.884 1 92.88 238 GLU B N 1
ATOM 3885 C CA . GLU B 1 238 ? 4.812 -9.461 -1.005 1 92.88 238 GLU B CA 1
ATOM 3886 C C . GLU B 1 238 ? 5.016 -10.195 0.319 1 92.88 238 GLU B C 1
ATOM 3888 O O . GLU B 1 238 ? 4.973 -9.578 1.387 1 92.88 238 GLU B O 1
ATOM 3893 N N . ARG B 1 239 ? 5.129 -11.484 0.167 1 88.5 239 ARG B N 1
ATOM 3894 C CA . ARG B 1 239 ? 5.402 -12.312 1.338 1 88.5 239 ARG B CA 1
ATOM 3895 C C . ARG B 1 239 ? 6.898 -12.367 1.63 1 88.5 239 ARG B C 1
ATOM 3897 O O . ARG B 1 239 ? 7.691 -12.734 0.759 1 88.5 239 ARG B O 1
ATOM 3904 N N . ILE B 1 240 ? 7.477 -11.516 2.512 1 67 240 ILE B N 1
ATOM 3905 C CA . ILE B 1 240 ? 8.906 -11.523 2.811 1 67 240 ILE B CA 1
ATOM 3906 C C . ILE B 1 240 ? 9.227 -12.68 3.746 1 67 240 ILE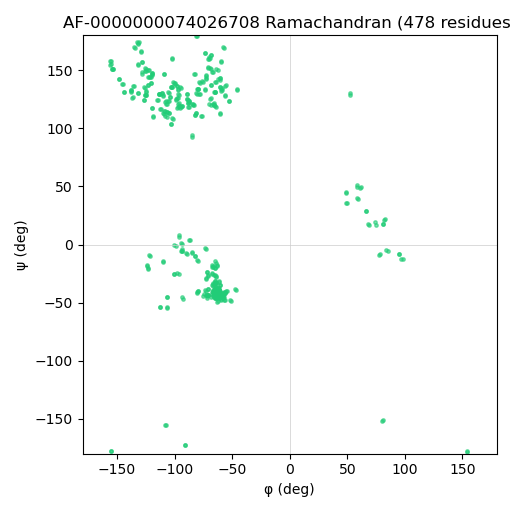 B C 1
ATOM 3908 O O . ILE B 1 240 ? 8.586 -12.852 4.781 1 67 240 ILE B O 1
ATOM 3912 N N . GLU B 1 241 ? 9.938 -13.773 3.381 1 56.12 241 GLU B N 1
ATOM 3913 C CA . GLU B 1 241 ? 10.461 -14.852 4.219 1 56.12 241 GLU B CA 1
ATOM 3914 C C . GLU B 1 241 ? 11.414 -14.312 5.277 1 56.12 241 GLU B C 1
ATOM 3916 O O . GLU B 1 241 ? 12.062 -13.289 5.07 1 56.12 241 GLU B O 1
#

Radius of gyration: 25.91 Å; Cα contacts (8 Å, |Δi|>4): 972; chains: 2; bounding box: 67×70×52 Å

Solvent-accessible surface area (backbone atoms only — not comparable to full-atom values): 25725 Å² total; per-residue (Å²): 129,79,56,68,31,57,54,50,37,52,51,51,52,47,32,39,74,70,56,74,44,44,76,69,36,70,52,73,51,67,66,58,47,13,58,72,69,70,50,51,60,65,44,44,48,53,19,48,50,52,35,34,72,66,38,38,33,41,79,39,88,97,76,47,39,26,32,24,53,59,76,76,84,68,62,60,37,56,48,52,46,68,53,69,70,55,50,40,47,73,63,71,45,52,77,48,67,67,51,72,47,76,48,77,51,60,30,47,65,69,55,10,63,63,50,72,50,59,65,58,40,54,24,32,36,44,35,36,39,36,20,37,84,86,34,54,44,32,38,39,36,36,43,24,46,42,85,38,68,62,25,43,52,41,64,72,64,67,58,82,72,84,51,67,65,58,45,33,40,74,76,57,72,40,56,73,38,36,31,48,30,36,62,40,55,62,55,89,80,41,71,72,57,59,74,50,37,88,44,94,69,53,34,50,36,31,37,42,30,38,30,18,31,82,58,55,44,58,63,38,37,34,45,36,37,32,32,43,84,67,52,66,41,20,42,70,16,33,40,79,132,130,81,54,67,31,57,55,50,36,50,51,51,51,46,33,40,75,69,56,74,44,45,74,70,36,71,54,73,52,66,68,57,47,13,58,71,70,70,49,50,61,66,43,43,48,51,18,49,50,51,36,33,74,68,38,38,33,40,78,39,88,97,76,47,39,26,32,23,52,56,78,77,82,67,62,59,36,57,48,53,47,69,54,69,68,54,50,39,47,74,63,70,44,53,78,48,67,68,52,74,47,78,48,77,51,62,31,47,65,69,55,11,64,62,50,72,51,60,64,58,41,54,26,33,37,45,36,35,40,36,21,35,82,85,34,55,44,33,38,39,38,36,43,25,46,41,84,37,69,63,26,43,51,41,64,70,64,68,58,82,72,84,53,69,66,58,43,33,39,74,76,58,71,40,56,73,39,36,29,50,32,36,61,40,56,61,54,89,80,42,71,72,57,59,74,50,38,88,45,96,70,52,36,51,35,32,37,42,30,37,31,19,31,81,59,55,42,57,63,38,38,33,47,35,37,33,34,44,84,68,51,66,40,20,44,71,17,35,42,79,130

pLDDT: mean 92.24, std 5.98, range [55.59, 98.62]

InterPro domains:
  IPR000524 Transcription regulator HTH, GntR [PF00392] (5-67)
  IPR000524 Transcription regulator HTH, GntR [PR00035] (27-41)
  IPR000524 Transcription regulator HTH, GntR [PR00035] (41-57)
  IPR000524 Transcription regulator HTH, GntR [PS50949] (2-70)
  IPR000524 Transcription regulator HTH, GntR [SM00345] (8-67)
  IPR000524 Transcription regulator HTH, GntR [cd07377] (3-67)
  IPR011663 UbiC transcription regulator-associated [PF07702] (102-232)
  IPR011663 UbiC transcription regulator-associated [SM00866] (97-232)
  IPR028978 Chorismate pyruvate-lyase/UbiC transcription regulator-associated domain superfamily [G3DSA:3.40.1410.10] (76-235)
  IPR028978 Chorismate pyruvate-lyase/UbiC transcription regulator-associated domain superfamily [SSF64288] (55-238)
  IPR036388 Winged helix-like DNA-binding domain superfamily [G3DSA:1.10.10.10] (1-68)
  IPR036390 Winged helix DNA-binding domain superfamily [SSF46785] (3-70)
  IPR050679 Bacterial HTH-type transcriptional regulator [PTHR44846] (3-235)

Nearest PDB structures (foldseek):
  4zs8-assembly1_A  TM=5.799E-01  e=2.603E-17  Streptomyces coelicolor A3(2)
  3cnv-assembly1_B  TM=7.779E-01  e=2.258E-09  Bordetella bronchiseptica RB50
  3cnv-assembly1_C  TM=7.600E-01  e=3.560E-09  Bordetella bronchiseptica RB50
  3cnv-assembly1_A  TM=7.647E-01  e=8.364E-09  Bordetella bronchiseptica RB50
  3cnv-assembly1_D  TM=7.800E-01  e=1.565E-08  Bordetella bronchiseptica RB50